Protein AF-A0A3A4WMM2-F1 (afdb_monomer_lite)

Sequence (635 aa):
MESVGDGRGDGMRSGRNRIGFLFAVGLLASVMLASTPSPCQASIPDILDDPTLQLLFPAAELRDLVGYNGPRTYLFIGQNSYELRPTGGFISRVGLIRFVDGSPEIVWMKYTYELDNRYKEWVIAHPEDADPQTPPDVYYLFGTSPIWYMRDRNWWPDFKVTAQELLSIFAQEARAYNSLVPEADRIPMSEPYTGVDGVIAVDLEVGSSILGVTGAVTLDAPGKAYDGAILNAQNFGPFCQWWENSKGASEAAGFFNALADAMREKLDTAPSDKQGALAMAFVRLLSQHHMIMYSKTARNQSALERLNWAGRSPSLPGDFLHVSDANIGGRINPEEPWMGNKVNMYVRRSVGYGVTLRYDNTSRHAADVSWQNLGTTGYFDYIDDPNDPEPNYSILENAYYRGWNRLFTPASAVLDEGGSQYEGVLEDKYDAKMARRYFASWVGLNGLYPDETQTAVYQYALKYPLLSVPNGYRYRLQVQKQAGTDAEGFRLNFYSPYLFPIGAWGASGLSRSSHNVRFNGDLEYDKVIEVSLVPGVMSRPAPVIRYGRVTRFSGLMSPYHIKPVVYVDVYRRVGRRYVRERTVGVRVSTYTSTTRKYLLPYRPLGRGYYHVRTRFPARYGSKVFYSPWKTFRVI

pLDDT: mean 72.96, std 23.82, range [22.92, 98.5]

Secondary structure (DSSP, 8-state):
--------------------SSGGGTGGGSSSS----------HHHHHT-TTGGGTS-HHHHHHHTTBTB-EEEEEEEEEGGG--TBSSEEEEEEEEEEETTEEEEEEEEEHHHHHHHHHHHHHH-GGGS-S-PPPTHHHHTT--SS--GGG----SSHHHHHHHHHHHHHHHHHHHHHHS-GGGS-S--TTS---SEEEEE-HHHHHHHHHHH--EE---TTSTTTT-EE-TTTHHHHHHHHHHSS-HHHHHHHHHHHHHHHHHHHHS--GGGHHHHHHHHHHHHHTTSEEEEESSHHHHHHHHHTTTT------SSEEEEEEEE-----S-SS-TT-----GGGEEEEEEEEEEE-TTSEEEEEEEEEEEE---TTSGGGSS-TT--S--GGGGGG-EEEEEEEEEE-TT-EE-TT---SS-EEEEEEETTTTEEEEEEEEEEETTSTT-EEEEEEEEEEE--EEEETTEEEEEEEEEPPBT----EEEEEEE--TTS-B-----SSEEEETTEEEEEE--SS-EEEEEEEPPP--SS---------------PPP------EEEEEEEEEETTEEEEEEEEEEE------SS---PPPS----S--EEEEE--EEEETTEEEEPPPEEEEE-

Structure (mmCIF, N/CA/C/O backbone):
data_AF-A0A3A4WMM2-F1
#
_entry.id   AF-A0A3A4WMM2-F1
#
loop_
_atom_site.group_PDB
_atom_site.id
_atom_site.type_symbol
_atom_site.label_atom_id
_atom_site.label_alt_id
_atom_site.label_comp_id
_atom_site.label_asym_id
_atom_site.label_entity_id
_atom_site.label_seq_id
_atom_site.pdbx_PDB_ins_code
_atom_site.Cartn_x
_atom_site.Cartn_y
_atom_site.Cartn_z
_atom_site.occupancy
_atom_site.B_iso_or_equiv
_atom_site.auth_seq_id
_atom_site.auth_comp_id
_atom_site.auth_asym_id
_atom_site.auth_atom_id
_atom_site.pdbx_PDB_model_num
ATOM 1 N N . MET A 1 1 ? -43.157 -14.989 57.423 1.00 32.38 1 MET A N 1
ATOM 2 C CA . MET A 1 1 ? -43.507 -16.425 57.389 1.00 32.38 1 MET A CA 1
ATOM 3 C C . MET A 1 1 ? -42.693 -17.062 56.281 1.00 32.38 1 MET A C 1
ATOM 5 O O . MET A 1 1 ? -42.544 -16.434 55.242 1.00 32.38 1 MET A O 1
ATOM 9 N N . GLU A 1 2 ? -42.110 -18.226 56.543 1.00 26.16 2 GLU A N 1
ATOM 10 C CA . GLU A 1 2 ? -41.164 -18.916 55.656 1.00 26.16 2 GLU A CA 1
ATOM 11 C C . GLU A 1 2 ? -41.855 -19.938 54.738 1.00 26.16 2 GLU A C 1
ATOM 13 O O . GLU A 1 2 ? -42.879 -20.506 55.116 1.00 26.16 2 GLU A O 1
ATOM 18 N N . SER A 1 3 ? -41.261 -20.182 53.564 1.00 25.53 3 SER A N 1
ATOM 19 C CA . SER A 1 3 ? -41.133 -21.452 52.795 1.00 25.53 3 SER A CA 1
ATOM 20 C C . SER A 1 3 ? -40.784 -21.064 51.340 1.00 25.53 3 SER A C 1
ATOM 22 O O . SER A 1 3 ? -41.487 -20.243 50.763 1.00 25.53 3 SER A O 1
ATOM 24 N N . VAL A 1 4 ? -39.623 -21.368 50.736 1.00 29.36 4 VAL A N 1
ATOM 25 C CA . VAL A 1 4 ? -38.825 -22.612 50.556 1.00 29.36 4 VAL A CA 1
ATOM 26 C C . VAL A 1 4 ? -39.369 -23.518 49.435 1.00 29.36 4 VAL A C 1
ATOM 28 O O . VAL A 1 4 ? -40.504 -23.972 49.517 1.00 29.36 4 VAL A O 1
ATOM 31 N N . GLY A 1 5 ? -38.516 -23.811 48.434 1.00 25.98 5 GLY A N 1
ATOM 32 C CA . GLY A 1 5 ? -38.767 -24.698 47.278 1.00 25.98 5 GLY A CA 1
ATOM 33 C C . GLY A 1 5 ? -38.605 -23.965 45.930 1.00 25.98 5 GLY A C 1
ATOM 34 O O . GLY A 1 5 ? -39.566 -23.363 45.473 1.00 25.98 5 GLY A O 1
ATOM 35 N N . ASP A 1 6 ? -37.408 -23.756 45.363 1.00 27.83 6 ASP A N 1
ATOM 36 C CA . ASP A 1 6 ? -36.434 -24.708 44.765 1.00 27.83 6 ASP A CA 1
ATOM 37 C C . ASP A 1 6 ? -36.723 -25.035 43.274 1.00 27.83 6 ASP A C 1
ATOM 39 O O . ASP A 1 6 ? -37.876 -25.042 42.853 1.00 27.83 6 ASP A O 1
ATOM 43 N N . GLY A 1 7 ? -35.679 -25.289 42.470 1.00 24.45 7 GLY A N 1
ATOM 44 C CA . GLY A 1 7 ? -35.790 -25.755 41.072 1.00 24.45 7 GLY A CA 1
ATOM 45 C C . GLY A 1 7 ? -35.215 -24.828 39.982 1.00 24.45 7 GLY A C 1
ATOM 46 O O . GLY A 1 7 ? -35.783 -23.796 39.640 1.00 24.45 7 GLY A O 1
ATOM 47 N N . ARG A 1 8 ? -34.093 -25.246 39.378 1.00 27.58 8 ARG A N 1
ATOM 48 C CA . ARG A 1 8 ? -33.430 -24.627 38.204 1.00 27.58 8 ARG A CA 1
ATOM 49 C C . ARG A 1 8 ? -34.182 -24.932 36.893 1.00 27.58 8 ARG A C 1
ATOM 51 O O . ARG A 1 8 ? -34.743 -26.017 36.785 1.00 27.58 8 ARG A O 1
ATOM 58 N N . GLY A 1 9 ? -34.047 -24.093 35.855 1.00 23.47 9 GLY A N 1
ATOM 59 C CA . GLY A 1 9 ? -34.348 -24.513 34.471 1.00 23.47 9 GLY A CA 1
ATOM 60 C C . GLY A 1 9 ? -34.487 -23.402 33.417 1.00 23.47 9 GLY A C 1
ATOM 61 O O . GLY A 1 9 ? -35.481 -22.691 33.399 1.00 23.47 9 GLY A O 1
ATOM 62 N N . ASP A 1 10 ? -33.502 -23.317 32.520 1.00 26.39 10 ASP A N 1
ATOM 63 C CA . ASP A 1 10 ? -33.548 -22.824 31.130 1.00 26.39 10 ASP A CA 1
ATOM 64 C C . ASP A 1 10 ? -34.175 -21.456 30.788 1.00 26.39 10 ASP A C 1
ATOM 66 O O . ASP A 1 10 ? -35.328 -21.308 30.379 1.00 26.39 10 ASP A O 1
ATOM 70 N N . GLY A 1 11 ? -33.302 -20.442 30.755 1.00 24.78 11 GLY A N 1
ATOM 71 C CA . GLY A 1 11 ? -33.543 -19.192 30.038 1.00 24.78 11 GLY A CA 1
ATOM 72 C C . GLY A 1 11 ? -33.425 -19.360 28.519 1.00 24.78 11 GLY A C 1
ATOM 73 O O . GLY A 1 11 ? -32.354 -19.165 27.946 1.00 24.78 11 GLY A O 1
ATOM 74 N N . MET A 1 12 ? -34.540 -19.646 27.846 1.00 25.91 12 MET A N 1
ATOM 75 C CA . MET A 1 12 ? -34.609 -19.709 26.382 1.00 25.91 12 MET A CA 1
ATOM 76 C C . MET A 1 12 ? -34.610 -18.292 25.762 1.00 25.91 12 MET A C 1
ATOM 78 O O . MET A 1 12 ? -35.659 -17.733 25.442 1.00 25.91 12 MET A O 1
ATOM 82 N N . ARG A 1 13 ? -33.429 -17.673 25.592 1.00 27.52 13 ARG A N 1
ATOM 83 C CA . ARG A 1 13 ? -33.275 -16.378 24.894 1.00 27.52 13 ARG A CA 1
ATOM 84 C C . ARG A 1 13 ? -32.758 -16.534 23.459 1.00 27.52 13 ARG A C 1
ATOM 86 O O . ARG A 1 13 ? -31.572 -16.722 23.223 1.00 27.52 13 ARG A O 1
ATOM 93 N N . SER A 1 14 ? -33.688 -16.370 22.516 1.00 26.59 14 SER A N 1
ATOM 94 C CA . SER A 1 14 ? -33.485 -15.807 21.168 1.00 26.59 14 SER A CA 1
ATOM 95 C C . SER A 1 14 ? -32.237 -16.242 20.378 1.00 26.59 14 SER A C 1
ATOM 97 O O . SER A 1 14 ? -31.305 -15.460 20.185 1.00 26.59 14 SER A O 1
ATOM 99 N N . GLY A 1 15 ? -32.294 -17.427 19.770 1.00 27.08 15 GLY A N 1
ATOM 100 C CA . GLY A 1 15 ? -31.527 -17.701 18.553 1.00 27.08 15 GLY A CA 1
ATOM 101 C C . GLY A 1 15 ? -32.191 -17.039 17.340 1.00 27.08 15 GLY A C 1
ATOM 102 O O . GLY A 1 15 ? -33.085 -17.629 16.737 1.00 27.08 15 GLY A O 1
ATOM 103 N N . ARG A 1 16 ? -31.782 -15.815 16.983 1.00 27.73 16 ARG A N 1
ATOM 104 C CA . ARG A 1 16 ? -32.102 -15.179 15.690 1.00 27.73 16 ARG A CA 1
ATOM 105 C C . ARG A 1 16 ? -30.885 -14.420 15.156 1.00 27.73 16 ARG A C 1
ATOM 107 O O . ARG A 1 16 ? -30.291 -13.638 15.883 1.00 27.73 16 ARG A O 1
ATOM 114 N N . ASN A 1 17 ? -30.578 -14.676 13.885 1.00 32.66 17 ASN A N 1
ATOM 115 C CA . ASN A 1 17 ? -29.722 -13.908 12.975 1.00 32.66 17 ASN A CA 1
ATOM 116 C C . ASN A 1 17 ? -28.364 -13.438 13.537 1.00 32.66 17 ASN A C 1
ATOM 118 O O . ASN A 1 17 ? -28.218 -12.306 13.981 1.00 32.66 17 ASN A O 1
ATOM 122 N N . ARG A 1 18 ? -27.343 -14.297 13.415 1.00 35.72 18 ARG A N 1
ATOM 123 C CA . ARG A 1 18 ? -25.919 -13.931 13.525 1.00 35.72 18 ARG A CA 1
ATOM 124 C C . ARG A 1 18 ? -25.183 -14.351 12.253 1.00 35.72 18 ARG A C 1
ATOM 126 O O . ARG A 1 18 ? -24.573 -15.414 12.222 1.00 35.72 18 ARG A O 1
ATOM 133 N N . ILE A 1 19 ? -25.323 -13.568 11.182 1.00 39.06 19 ILE A N 1
ATOM 134 C CA . ILE A 1 19 ? -24.611 -13.786 9.914 1.00 39.06 19 ILE A CA 1
ATOM 135 C C . ILE A 1 19 ? -24.267 -12.424 9.298 1.00 39.06 19 ILE A C 1
ATOM 137 O O . ILE A 1 19 ? -25.095 -11.829 8.612 1.00 39.06 19 ILE A O 1
ATOM 141 N N . GLY A 1 20 ? -23.041 -11.955 9.524 1.00 34.91 20 GLY A N 1
ATOM 142 C CA . GLY A 1 20 ? -22.526 -10.690 9.001 1.00 34.91 20 GLY A CA 1
ATOM 143 C C . GLY A 1 20 ? -21.002 -10.628 9.121 1.00 34.91 20 GLY A C 1
ATOM 144 O O . GLY A 1 20 ? -20.427 -11.246 10.008 1.00 34.91 20 GLY A O 1
ATOM 145 N N . PHE A 1 21 ? -20.365 -9.900 8.203 1.00 35.91 21 PHE A N 1
ATOM 146 C CA . PHE A 1 21 ? -18.923 -9.621 8.064 1.00 35.91 21 PHE A CA 1
ATOM 147 C C . PHE A 1 21 ? -18.072 -10.528 7.144 1.00 35.91 21 PHE A C 1
ATOM 149 O O . PHE A 1 21 ? -17.599 -10.018 6.132 1.00 35.91 21 PHE A O 1
ATOM 156 N N . LEU A 1 22 ? -17.861 -11.832 7.410 1.00 38.31 22 LEU A N 1
ATOM 157 C CA . LEU A 1 22 ? -16.882 -12.653 6.641 1.00 38.31 22 LEU A CA 1
ATOM 158 C C . LEU A 1 22 ? -17.388 -13.919 5.924 1.00 38.31 22 LEU A C 1
ATOM 160 O O . LEU A 1 22 ? -16.591 -14.729 5.450 1.00 38.31 22 LEU A O 1
ATOM 164 N N . PHE A 1 23 ? -18.691 -13.999 5.639 1.00 39.25 23 PHE A N 1
ATOM 165 C CA . PHE A 1 23 ? -19.206 -14.845 4.537 1.00 39.25 23 PHE A CA 1
ATOM 166 C C . PHE A 1 23 ? -18.486 -14.567 3.193 1.00 39.25 23 PHE A C 1
ATOM 168 O O . PHE A 1 23 ? -18.444 -15.396 2.283 1.00 39.25 23 PHE A O 1
ATOM 175 N N . ALA A 1 24 ? -17.888 -13.378 3.105 1.00 34.38 24 ALA A N 1
ATOM 176 C CA . ALA A 1 24 ? -17.300 -12.768 1.937 1.00 34.38 24 ALA A CA 1
ATOM 177 C C . ALA A 1 24 ? -16.172 -13.551 1.245 1.00 34.38 24 ALA A C 1
ATOM 179 O O . ALA A 1 24 ? -16.100 -13.593 0.021 1.00 34.38 24 ALA A O 1
ATOM 180 N N . VAL A 1 25 ? -15.280 -14.174 2.011 1.00 33.59 25 VAL A N 1
ATOM 181 C CA . VAL A 1 25 ? -14.080 -14.808 1.439 1.00 33.59 25 VAL A CA 1
ATOM 182 C C . VAL A 1 25 ? -14.343 -16.283 1.082 1.00 33.59 25 VAL A C 1
ATOM 184 O O . VAL A 1 25 ? -13.590 -16.881 0.319 1.00 33.59 25 VAL A O 1
ATOM 187 N N . GLY A 1 26 ? -15.447 -16.863 1.579 1.00 32.84 26 GLY A N 1
ATOM 188 C CA . GLY A 1 26 ? -15.852 -18.251 1.318 1.00 32.84 26 GLY A CA 1
ATOM 189 C C . GLY A 1 26 ? -16.882 -18.432 0.194 1.00 32.84 26 GLY A C 1
ATOM 190 O O . GLY A 1 26 ? -16.890 -19.473 -0.453 1.00 32.84 26 GLY A O 1
ATOM 191 N N . LEU A 1 27 ? -17.733 -17.436 -0.087 1.00 32.72 27 LEU A N 1
ATOM 192 C CA . LEU A 1 27 ? -18.852 -17.589 -1.038 1.00 32.72 27 LEU A CA 1
ATOM 193 C C . LEU A 1 27 ? -18.442 -17.590 -2.528 1.00 32.72 27 LEU A C 1
ATOM 195 O O . LEU A 1 27 ? -19.271 -17.799 -3.409 1.00 32.72 27 LEU A O 1
ATOM 199 N N . LEU A 1 28 ? -17.179 -17.303 -2.849 1.00 29.42 28 LEU A N 1
ATOM 200 C CA . LEU A 1 28 ? -16.797 -16.852 -4.194 1.00 29.42 28 LEU A CA 1
ATOM 201 C C . LEU A 1 28 ? -16.527 -17.976 -5.218 1.00 29.42 28 LEU A C 1
ATOM 203 O O . LEU A 1 28 ? -16.311 -17.699 -6.395 1.00 29.42 28 LEU A O 1
ATOM 207 N N . ALA A 1 29 ? -16.577 -19.247 -4.815 1.00 33.50 29 ALA A N 1
ATOM 208 C CA . ALA A 1 29 ? -16.371 -20.374 -5.734 1.00 33.50 29 ALA A CA 1
ATOM 209 C C . ALA A 1 29 ? -17.659 -20.894 -6.399 1.00 33.50 29 ALA A C 1
ATOM 211 O O . ALA A 1 29 ? -17.589 -21.445 -7.495 1.00 33.50 29 ALA A O 1
ATOM 212 N N . SER A 1 30 ? -18.833 -20.702 -5.790 1.00 30.59 30 SER A N 1
ATOM 213 C CA . SER A 1 30 ? -20.106 -21.239 -6.302 1.00 30.59 30 SER A CA 1
ATOM 214 C C . SER A 1 30 ? -20.767 -20.366 -7.381 1.00 30.59 30 SER A C 1
ATOM 216 O O . SER A 1 30 ? -21.633 -20.839 -8.111 1.00 30.59 30 SER A O 1
ATOM 218 N N . VAL A 1 31 ? -20.342 -19.107 -7.541 1.00 27.36 31 VAL A N 1
ATOM 219 C CA . VAL A 1 31 ? -20.972 -18.142 -8.471 1.00 27.36 31 VAL A CA 1
ATOM 220 C C . VAL A 1 31 ? -20.357 -18.160 -9.884 1.00 27.36 31 VAL A C 1
ATOM 222 O O . VAL A 1 31 ? -20.952 -17.634 -10.821 1.00 27.36 31 VAL A O 1
ATOM 225 N N . MET A 1 32 ? -19.199 -18.800 -10.093 1.00 25.11 32 MET A N 1
ATOM 226 C CA . MET A 1 32 ? -18.515 -18.796 -11.401 1.00 25.11 32 MET A CA 1
ATOM 227 C C . MET A 1 32 ? -18.980 -19.878 -12.398 1.00 25.11 32 MET A C 1
ATOM 229 O O . MET A 1 32 ? -18.594 -19.805 -13.563 1.00 25.11 32 MET A O 1
ATOM 233 N N . LEU A 1 33 ? -19.815 -20.850 -11.997 1.00 27.50 33 LEU A N 1
ATOM 234 C CA . LEU A 1 33 ? -20.342 -21.900 -12.893 1.00 27.50 33 LEU A CA 1
ATOM 235 C C . LEU A 1 33 ? -21.782 -22.357 -12.554 1.00 27.50 33 LEU A C 1
ATOM 237 O O . LEU A 1 33 ? -22.030 -23.546 -12.372 1.00 27.50 33 LEU A O 1
ATOM 241 N N . ALA A 1 34 ? -22.762 -21.446 -12.545 1.00 22.92 34 ALA A N 1
ATOM 242 C CA . ALA A 1 34 ? -24.174 -21.834 -12.685 1.00 22.92 34 ALA A CA 1
ATOM 243 C C . ALA A 1 34 ? -25.051 -20.713 -13.268 1.00 22.92 34 ALA A C 1
ATOM 245 O O . ALA A 1 34 ? -25.152 -19.620 -12.714 1.00 22.92 34 ALA A O 1
ATOM 246 N N . SER A 1 35 ? -25.759 -21.005 -14.360 1.00 25.08 35 SER A N 1
ATOM 247 C CA . SER A 1 35 ? -26.932 -20.231 -14.777 1.00 25.08 35 SER A CA 1
ATOM 248 C C . SER A 1 35 ? -28.115 -20.516 -13.836 1.00 25.08 35 SER A C 1
ATOM 250 O O . SER A 1 35 ? -28.442 -21.680 -13.635 1.00 25.08 35 SER A O 1
ATOM 252 N N . THR A 1 36 ? -28.731 -19.446 -13.317 1.00 24.09 36 THR A N 1
ATOM 253 C CA . THR A 1 36 ? -30.019 -19.296 -12.581 1.00 24.09 36 THR A CA 1
ATOM 254 C C . THR A 1 36 ? -31.029 -20.467 -12.542 1.00 24.09 36 THR A C 1
ATOM 256 O O . THR A 1 36 ? -31.161 -21.138 -13.567 1.00 24.09 36 THR A O 1
ATOM 259 N N . PRO A 1 37 ? -31.909 -20.588 -11.508 1.00 29.34 37 PRO A N 1
ATOM 260 C CA . PRO A 1 37 ? -32.241 -19.597 -10.460 1.00 29.34 37 PRO A CA 1
ATOM 261 C C . PRO A 1 37 ? -32.249 -20.121 -8.993 1.00 29.34 37 PRO A C 1
ATOM 263 O O . PRO A 1 37 ? -32.047 -21.299 -8.724 1.00 29.34 37 PRO A O 1
ATOM 266 N N . SER A 1 38 ? -32.506 -19.201 -8.051 1.00 27.52 38 SER A N 1
ATOM 267 C CA . SER A 1 38 ? -32.727 -19.364 -6.593 1.00 27.52 38 SER A CA 1
ATOM 268 C C . SER A 1 38 ? -33.809 -20.403 -6.200 1.00 27.52 38 SER A C 1
ATOM 270 O O . SER A 1 38 ? -34.607 -20.757 -7.070 1.00 27.52 38 SER A O 1
ATOM 272 N N . PRO A 1 39 ? -33.967 -20.805 -4.906 1.00 36.84 39 PRO A N 1
ATOM 273 C CA . PRO A 1 39 ? -33.328 -20.279 -3.681 1.00 36.84 39 PRO A CA 1
ATOM 274 C C . PRO A 1 39 ? -32.713 -21.344 -2.742 1.00 36.84 39 PRO A C 1
ATOM 276 O O . PRO A 1 39 ? -33.233 -22.449 -2.636 1.00 36.84 39 PRO A O 1
ATOM 279 N N . CYS A 1 40 ? -31.686 -20.996 -1.950 1.00 27.36 40 CYS A N 1
ATOM 280 C CA . CYS A 1 40 ? -31.281 -21.856 -0.828 1.00 27.36 40 CYS A CA 1
ATOM 281 C C . CYS A 1 40 ? -30.627 -21.110 0.344 1.00 27.36 40 CYS A C 1
ATOM 283 O O . CYS A 1 40 ? -29.701 -20.322 0.170 1.00 27.36 40 CYS A O 1
ATOM 285 N N . GLN A 1 41 ? -31.098 -21.428 1.551 1.00 33.22 41 GLN A N 1
ATOM 286 C CA . GLN A 1 41 ? -30.511 -21.044 2.836 1.00 33.22 41 GLN A CA 1
ATOM 287 C C . GLN A 1 41 ? -29.322 -21.972 3.152 1.00 33.22 41 GLN A C 1
ATOM 289 O O . GLN A 1 41 ? -29.441 -22.854 3.997 1.00 33.22 41 GLN A O 1
ATOM 294 N N . ALA A 1 42 ? -28.201 -21.829 2.443 1.00 29.25 42 ALA A N 1
ATOM 295 C CA . ALA A 1 42 ? -26.997 -22.607 2.745 1.00 29.25 42 ALA A CA 1
ATOM 296 C C . ALA A 1 42 ? -26.342 -22.101 4.041 1.00 29.25 42 ALA A C 1
ATOM 298 O O . ALA A 1 42 ? -26.126 -20.896 4.202 1.00 29.25 42 ALA A O 1
ATOM 299 N N . SER A 1 43 ? -26.024 -23.008 4.966 1.00 35.44 43 SER A N 1
ATOM 300 C CA . SER A 1 43 ? -25.271 -22.674 6.175 1.00 35.44 43 SER A CA 1
ATOM 301 C C . SER A 1 43 ? -23.760 -22.755 5.911 1.00 35.44 43 SER A C 1
ATOM 303 O O . SER A 1 43 ? -23.317 -23.367 4.940 1.00 35.44 43 SER A O 1
ATOM 305 N N . ILE A 1 44 ? -22.943 -22.113 6.755 1.00 36.25 44 ILE A N 1
ATOM 306 C CA . ILE A 1 44 ? -21.481 -22.049 6.558 1.00 36.25 44 ILE A CA 1
ATOM 307 C C . ILE A 1 44 ? -20.832 -23.445 6.407 1.00 36.25 44 ILE A C 1
ATOM 309 O O . ILE A 1 44 ? -20.002 -23.588 5.510 1.00 36.25 44 ILE A O 1
ATOM 313 N N . PRO A 1 45 ? -21.196 -24.481 7.197 1.00 33.66 45 PRO A N 1
ATOM 314 C CA . PRO A 1 45 ? -20.709 -25.846 6.985 1.00 33.66 45 PRO A CA 1
ATOM 315 C C . PRO A 1 45 ? -20.970 -26.393 5.576 1.00 33.66 45 PRO A C 1
ATOM 317 O O . PRO A 1 45 ? -20.039 -26.907 4.964 1.00 33.66 45 PRO A O 1
ATOM 320 N N . ASP A 1 46 ? -22.181 -26.211 5.037 1.00 36.09 46 ASP A N 1
ATOM 321 C CA . ASP A 1 46 ? -22.602 -26.778 3.742 1.00 36.09 46 ASP A CA 1
ATOM 322 C C . ASP A 1 46 ? -21.780 -26.236 2.562 1.00 36.09 46 ASP A C 1
ATOM 324 O O . ASP A 1 46 ? -21.635 -26.891 1.533 1.00 36.09 46 ASP A O 1
ATOM 328 N N . ILE A 1 47 ? -21.238 -25.024 2.711 1.00 38.09 47 ILE A N 1
ATOM 329 C CA . ILE A 1 47 ? -20.396 -24.373 1.705 1.00 38.09 47 ILE A CA 1
ATOM 330 C C . ILE A 1 47 ? -18.971 -24.939 1.753 1.00 38.09 47 ILE A C 1
ATOM 332 O O . ILE A 1 47 ? -18.339 -25.105 0.719 1.00 38.09 47 ILE A O 1
ATOM 336 N N . LEU A 1 48 ? -18.446 -25.258 2.938 1.00 36.59 48 LEU A N 1
ATOM 337 C CA . LEU A 1 48 ? -17.031 -25.606 3.128 1.00 36.59 48 LEU A CA 1
ATOM 338 C C . LEU A 1 48 ? -16.656 -27.012 2.624 1.00 36.59 48 LEU A C 1
ATOM 340 O O . LEU A 1 48 ? -15.466 -27.279 2.445 1.00 36.59 48 LEU A O 1
ATOM 344 N N . ASP A 1 49 ? -17.651 -27.863 2.364 1.00 38.38 49 ASP A N 1
ATOM 345 C CA . ASP A 1 49 ? -17.489 -29.222 1.833 1.00 38.38 49 ASP A CA 1
ATOM 346 C C . ASP A 1 49 ? -17.641 -29.305 0.292 1.00 38.38 49 ASP A C 1
ATOM 348 O O . ASP A 1 49 ? -17.560 -30.393 -0.284 1.00 38.38 49 ASP A O 1
ATOM 352 N N . ASP A 1 50 ? -17.801 -28.172 -0.410 1.00 41.03 50 ASP A N 1
ATOM 353 C CA . ASP A 1 50 ? -17.856 -28.134 -1.879 1.00 41.03 50 ASP A CA 1
ATOM 354 C C . ASP A 1 50 ? -16.488 -28.497 -2.518 1.00 41.03 50 ASP A C 1
ATOM 356 O O . ASP A 1 50 ? -15.460 -27.876 -2.208 1.00 41.03 50 ASP A O 1
ATOM 360 N N . PRO A 1 51 ? -16.429 -29.473 -3.449 1.00 36.28 51 PRO A N 1
ATOM 361 C CA . PRO A 1 51 ? -15.172 -29.944 -4.042 1.00 36.28 51 PRO A CA 1
ATOM 362 C C . PRO A 1 51 ? -14.474 -28.909 -4.945 1.00 36.28 51 PRO A C 1
ATOM 364 O O . PRO A 1 51 ? -13.303 -29.080 -5.284 1.00 36.28 51 PRO A O 1
ATOM 367 N N . THR A 1 52 ? -15.155 -27.829 -5.327 1.00 34.41 52 THR A N 1
ATOM 368 C CA . THR A 1 52 ? -14.634 -26.748 -6.177 1.00 34.41 52 THR A CA 1
ATOM 369 C C . THR A 1 52 ? -13.912 -25.676 -5.357 1.00 34.41 52 THR A C 1
ATOM 371 O O . THR A 1 52 ? -12.930 -25.100 -5.832 1.00 34.41 52 THR A O 1
ATOM 374 N N . LEU A 1 53 ? -14.316 -25.449 -4.098 1.00 37.00 53 LEU A N 1
ATOM 375 C CA . LEU A 1 53 ? -13.594 -24.564 -3.165 1.00 37.00 53 LEU A CA 1
ATOM 376 C C . LEU A 1 53 ? -12.173 -25.056 -2.883 1.00 37.00 53 LEU A C 1
ATOM 378 O O . LEU A 1 53 ? -11.246 -24.255 -2.760 1.00 37.00 53 LEU A O 1
ATOM 382 N N . GLN A 1 54 ? -11.982 -26.377 -2.879 1.00 38.50 54 GLN A N 1
ATOM 383 C CA . GLN A 1 54 ? -10.681 -27.024 -2.697 1.00 38.50 54 GLN A CA 1
ATOM 384 C C . GLN A 1 54 ? -9.638 -26.618 -3.762 1.00 38.50 54 GLN A C 1
ATOM 386 O O . GLN A 1 54 ? -8.447 -26.863 -3.565 1.00 38.50 54 GLN A O 1
ATOM 391 N N . LEU A 1 55 ? -10.053 -25.984 -4.869 1.00 39.00 55 LEU A N 1
ATOM 392 C CA . LEU A 1 55 ? -9.201 -25.685 -6.021 1.00 39.00 55 LEU A CA 1
ATOM 393 C C . LEU A 1 55 ? -8.506 -24.307 -6.003 1.00 39.00 55 LEU A C 1
ATOM 395 O O . LEU A 1 55 ? -7.548 -24.129 -6.755 1.00 39.00 55 LEU A O 1
ATOM 399 N N . LEU A 1 56 ? -8.958 -23.333 -5.195 1.00 43.06 56 LEU A N 1
ATOM 400 C CA . LEU A 1 56 ? -8.429 -21.948 -5.231 1.00 43.06 56 LEU A CA 1
ATOM 401 C C . LEU A 1 56 ? -7.970 -21.396 -3.872 1.00 43.06 56 LEU A C 1
ATOM 403 O O . LEU A 1 56 ? -6.940 -20.725 -3.808 1.00 43.06 56 LEU A O 1
ATOM 407 N N . PHE A 1 57 ? -8.649 -21.729 -2.775 1.00 52.91 57 PHE A N 1
ATOM 408 C CA . PHE A 1 57 ? -8.142 -21.504 -1.418 1.00 52.91 57 PHE A CA 1
ATOM 409 C C . PHE A 1 57 ? -8.612 -22.672 -0.559 1.00 52.91 57 PHE A C 1
ATOM 411 O O . PHE A 1 57 ? -9.819 -22.903 -0.503 1.00 52.91 57 PHE A O 1
ATOM 418 N N . PRO A 1 58 ? -7.729 -23.441 0.104 1.00 60.41 58 PRO A N 1
ATOM 419 C CA . PRO A 1 58 ? -8.209 -24.580 0.864 1.00 60.41 58 PRO A CA 1
ATOM 420 C C . PRO A 1 58 ? -9.058 -24.051 2.023 1.00 60.41 58 PRO A C 1
ATOM 422 O O . PRO A 1 58 ? -8.595 -23.229 2.815 1.00 60.41 58 PRO A O 1
ATOM 425 N N . ALA A 1 59 ? -10.308 -24.511 2.105 1.00 65.50 59 ALA A N 1
ATOM 426 C CA . ALA A 1 59 ? -11.317 -23.998 3.033 1.00 65.50 59 ALA A CA 1
ATOM 427 C C . ALA A 1 59 ? -10.826 -23.949 4.495 1.00 65.50 59 ALA A C 1
ATOM 429 O O . ALA A 1 59 ? -11.181 -23.046 5.249 1.00 65.50 59 ALA A O 1
ATOM 430 N N . ALA A 1 60 ? -9.948 -24.881 4.877 1.00 74.38 60 ALA A N 1
ATOM 431 C CA . ALA A 1 60 ? -9.297 -24.933 6.182 1.00 74.38 60 ALA A CA 1
ATOM 432 C C . ALA A 1 60 ? -8.459 -23.682 6.523 1.00 74.38 60 ALA A C 1
ATOM 434 O O . ALA A 1 60 ? -8.531 -23.216 7.655 1.00 74.38 60 ALA A O 1
ATOM 435 N N . GLU A 1 61 ? -7.695 -23.120 5.581 1.00 82.81 61 GLU A N 1
ATOM 436 C CA . GLU A 1 61 ? -6.892 -21.907 5.798 1.00 82.81 61 GLU A CA 1
ATOM 437 C C . GLU A 1 61 ? -7.774 -20.680 6.008 1.00 82.81 61 GLU A C 1
ATOM 439 O O . GLU A 1 61 ? -7.476 -19.846 6.860 1.00 82.81 61 GLU A O 1
ATOM 444 N N . LEU A 1 62 ? -8.879 -20.573 5.262 1.00 76.38 62 LEU A N 1
ATOM 445 C CA . LEU A 1 62 ? -9.817 -19.473 5.465 1.00 76.38 62 LEU A CA 1
ATOM 446 C C . LEU A 1 62 ? -10.504 -19.599 6.825 1.00 76.38 62 LEU A C 1
ATOM 448 O O . LEU A 1 62 ? -10.571 -18.627 7.573 1.00 76.38 62 LEU A O 1
ATOM 452 N N . ARG A 1 63 ? -10.960 -20.810 7.168 1.00 82.69 63 ARG A N 1
ATOM 453 C CA . ARG A 1 63 ? -11.543 -21.099 8.482 1.00 82.69 63 ARG A CA 1
ATOM 454 C C . ARG A 1 63 ? -10.585 -20.753 9.620 1.00 82.69 63 ARG A C 1
ATOM 456 O O . ARG A 1 63 ? -11.019 -20.212 10.634 1.00 82.69 63 ARG A O 1
ATOM 463 N N . ASP A 1 64 ? -9.298 -21.044 9.440 1.00 87.75 64 ASP A N 1
ATOM 464 C CA . ASP A 1 64 ? -8.264 -20.740 10.422 1.00 87.75 64 ASP A CA 1
ATOM 465 C C . ASP A 1 64 ? -8.027 -19.236 10.582 1.00 87.75 64 ASP A C 1
ATOM 467 O O . ASP A 1 64 ? -7.933 -18.776 11.715 1.00 87.75 64 ASP A O 1
ATOM 471 N N . LEU A 1 65 ? -7.986 -18.475 9.477 1.00 88.12 65 LEU A N 1
ATOM 472 C CA . LEU A 1 65 ? -7.839 -17.012 9.481 1.00 88.12 65 LEU A CA 1
ATOM 473 C C . LEU A 1 65 ? -8.988 -16.295 10.210 1.00 88.12 65 LEU A C 1
ATOM 475 O O . LEU A 1 65 ? -8.763 -15.265 10.838 1.00 88.12 65 LEU A O 1
ATOM 479 N N . VAL A 1 66 ? -10.210 -16.833 10.146 1.00 84.31 66 VAL A N 1
ATOM 480 C CA . VAL A 1 66 ? -11.405 -16.228 10.771 1.00 84.31 66 VAL A CA 1
ATOM 481 C C . VAL A 1 66 ? -11.808 -16.889 12.098 1.00 84.31 66 VAL A C 1
ATOM 483 O O . VAL A 1 66 ? -12.906 -16.672 12.605 1.00 84.31 66 VAL A O 1
ATOM 486 N N . GLY A 1 67 ? -10.918 -17.689 12.687 1.00 87.31 67 GLY A N 1
ATOM 487 C CA . GLY A 1 67 ? -11.053 -18.157 14.067 1.00 87.31 67 GLY A CA 1
ATOM 488 C C . GLY A 1 67 ? -12.021 -19.320 14.316 1.00 87.31 67 GLY A C 1
ATOM 489 O O . GLY A 1 67 ? -12.433 -19.511 15.456 1.00 87.31 67 GLY A O 1
ATOM 490 N N . TYR A 1 68 ? -12.360 -20.128 13.301 1.00 86.00 68 TYR A N 1
ATOM 491 C CA . TYR A 1 68 ? -13.124 -21.381 13.502 1.00 86.00 68 TYR A CA 1
ATOM 492 C C . TYR A 1 68 ? -12.315 -22.501 14.174 1.00 86.00 68 TYR A C 1
ATOM 494 O O . TYR A 1 68 ? -12.887 -23.489 14.625 1.00 86.00 68 TYR A O 1
ATOM 502 N N . ASN A 1 69 ? -10.986 -22.373 14.225 1.00 87.94 69 ASN A N 1
ATOM 503 C CA . ASN A 1 69 ? -10.094 -23.311 14.916 1.00 87.94 69 ASN A CA 1
ATOM 504 C C . ASN A 1 69 ? -9.648 -22.759 16.288 1.00 87.94 69 ASN A C 1
ATOM 506 O O . ASN A 1 69 ? -8.580 -23.113 16.788 1.00 87.94 69 ASN A O 1
ATOM 510 N N . GLY A 1 70 ? -10.448 -21.859 16.869 1.00 90.69 70 GLY A N 1
ATOM 511 C CA . GLY A 1 70 ? -10.106 -21.044 18.034 1.00 90.69 70 GLY A CA 1
ATOM 512 C C . GLY A 1 70 ? -9.778 -19.591 17.655 1.00 90.69 70 GLY A C 1
ATOM 513 O O . GLY A 1 70 ? -9.425 -19.333 16.502 1.00 90.69 70 GLY A O 1
ATOM 514 N N . PRO A 1 71 ? -9.898 -18.634 18.599 1.00 93.31 71 PRO A N 1
ATOM 515 C CA . PRO A 1 71 ? -9.811 -17.209 18.289 1.00 93.31 71 PRO A CA 1
ATOM 516 C C . PRO A 1 71 ? -8.497 -16.788 17.620 1.00 93.31 71 PRO A C 1
ATOM 518 O O . PRO A 1 71 ? -7.422 -17.230 18.023 1.00 93.31 71 PRO A O 1
ATOM 521 N N . ARG A 1 72 ? -8.584 -15.861 16.660 1.00 94.19 72 ARG A N 1
ATOM 522 C CA . ARG A 1 72 ? -7.428 -15.189 16.036 1.00 94.19 72 ARG A CA 1
ATOM 523 C C . ARG A 1 72 ? -7.441 -13.707 16.348 1.00 94.19 72 ARG A C 1
ATOM 525 O O . ARG A 1 72 ? -8.485 -13.090 16.207 1.00 94.19 72 ARG A O 1
ATOM 532 N N . THR A 1 73 ? -6.312 -13.115 16.720 1.00 95.69 73 THR A N 1
ATOM 533 C CA . THR A 1 73 ? -6.201 -11.663 16.949 1.00 95.69 73 THR A CA 1
ATOM 534 C C . THR A 1 73 ? -5.192 -11.055 15.987 1.00 95.69 73 THR A C 1
ATOM 536 O O . THR A 1 73 ? -4.037 -11.461 15.962 1.00 95.69 73 THR A O 1
ATOM 539 N N . TYR A 1 74 ? -5.597 -10.056 15.212 1.00 97.06 74 TYR A N 1
ATOM 540 C CA . TYR A 1 74 ? -4.748 -9.359 14.250 1.00 97.06 74 TYR A CA 1
ATOM 541 C C . TYR A 1 74 ? -4.446 -7.944 14.725 1.00 97.06 74 TYR A C 1
ATOM 543 O O . TYR A 1 74 ? -5.331 -7.248 15.225 1.00 97.06 74 TYR A O 1
ATOM 551 N N . LEU A 1 75 ? -3.209 -7.501 14.495 1.00 98.06 75 LEU A N 1
ATOM 552 C CA . LEU A 1 75 ? -2.894 -6.077 14.485 1.00 98.06 75 LEU A CA 1
ATOM 553 C C . LEU A 1 75 ? -3.592 -5.460 13.269 1.00 98.06 75 LEU A C 1
ATOM 555 O O . LEU A 1 75 ? -3.304 -5.823 12.131 1.00 98.06 75 LEU A O 1
ATOM 559 N N . PHE A 1 76 ? -4.533 -4.562 13.508 1.00 96.31 76 PHE A N 1
ATOM 560 C CA . PHE A 1 76 ? -5.239 -3.832 12.468 1.00 96.31 76 PHE A CA 1
ATOM 561 C C . PHE A 1 76 ? -4.587 -2.466 12.266 1.00 96.31 76 PHE A C 1
ATOM 563 O O . PHE A 1 76 ? -4.312 -1.770 13.246 1.00 96.31 76 PHE A O 1
ATOM 570 N N . ILE A 1 77 ? -4.369 -2.073 11.012 1.00 95.88 77 ILE A N 1
ATOM 571 C CA . ILE A 1 77 ? -3.949 -0.716 10.656 1.00 95.88 77 ILE A CA 1
ATOM 572 C C . ILE A 1 77 ? -4.910 -0.096 9.637 1.00 95.88 77 ILE A C 1
ATOM 574 O O . ILE A 1 77 ? -5.186 -0.675 8.587 1.00 95.88 77 ILE A O 1
ATOM 578 N N . GLY A 1 78 ? -5.414 1.093 9.965 1.00 93.75 78 GLY A N 1
ATOM 579 C CA . GLY A 1 78 ? -6.203 1.928 9.064 1.00 93.75 78 GLY A CA 1
ATOM 580 C C . GLY A 1 78 ? -5.305 2.975 8.416 1.00 93.75 78 GLY A C 1
ATOM 581 O O . GLY A 1 78 ? -4.563 3.673 9.116 1.00 93.75 78 GLY A O 1
ATOM 582 N N . GLN A 1 79 ? -5.346 3.049 7.088 1.00 94.56 79 GLN A N 1
ATOM 583 C CA . GLN A 1 79 ? -4.449 3.867 6.283 1.00 94.56 79 GLN A CA 1
ATOM 584 C C . GLN A 1 79 ? -5.210 4.954 5.522 1.00 94.56 79 GLN A C 1
ATOM 586 O O . GLN A 1 79 ? -6.140 4.674 4.771 1.00 94.56 79 GLN A O 1
ATOM 591 N N . ASN A 1 80 ? -4.772 6.203 5.653 1.00 91.06 80 ASN A N 1
ATOM 592 C CA . ASN A 1 80 ? -5.269 7.291 4.827 1.00 91.06 80 ASN A CA 1
ATOM 593 C C . ASN A 1 80 ? -4.496 7.322 3.495 1.00 91.06 80 ASN A C 1
ATOM 595 O O . ASN A 1 80 ? -3.350 7.778 3.437 1.00 91.06 80 ASN A O 1
ATOM 599 N N . SER A 1 81 ? -5.124 6.829 2.424 1.00 92.44 81 SER A N 1
ATOM 600 C CA . SER A 1 81 ? -4.559 6.795 1.066 1.00 92.44 81 SER A CA 1
ATOM 601 C C . SER A 1 81 ? -4.407 8.172 0.418 1.00 92.44 81 SER A C 1
ATOM 603 O O . SER A 1 81 ? -3.630 8.319 -0.527 1.00 92.44 81 SER A O 1
ATOM 605 N N . TYR A 1 82 ? -5.058 9.210 0.952 1.00 87.81 82 TYR A N 1
ATOM 606 C CA . TYR A 1 82 ? -4.857 10.588 0.502 1.00 87.81 82 TYR A CA 1
ATOM 607 C C . TYR A 1 82 ? -3.506 11.153 0.973 1.00 87.81 82 TYR A C 1
ATOM 609 O O . TYR A 1 82 ? -2.993 12.102 0.381 1.00 87.81 82 TYR A O 1
ATOM 617 N N . GLU A 1 83 ? -2.864 10.507 1.950 1.00 87.19 83 GLU A N 1
ATOM 618 C CA . GLU A 1 83 ? -1.454 10.692 2.295 1.00 87.19 83 GLU A CA 1
ATOM 619 C C . GLU A 1 83 ? -0.652 9.425 1.942 1.00 87.19 83 GLU A C 1
ATOM 621 O O . GLU A 1 83 ? -0.145 8.702 2.804 1.00 87.19 83 GLU A O 1
ATOM 626 N N . LEU A 1 84 ? -0.585 9.114 0.644 1.00 92.56 84 LEU A N 1
ATOM 627 C CA . LEU A 1 84 ? -0.150 7.816 0.126 1.00 92.56 84 LEU A CA 1
ATOM 628 C C . LEU A 1 84 ? 1.199 7.354 0.706 1.00 92.56 84 LEU A C 1
ATOM 630 O O . LEU A 1 84 ? 2.174 8.103 0.791 1.00 92.56 84 LEU A O 1
ATOM 634 N N . ARG A 1 85 ? 1.269 6.075 1.074 1.00 94.44 85 ARG A N 1
ATOM 635 C CA . ARG A 1 85 ? 2.490 5.384 1.510 1.00 94.44 85 ARG A CA 1
ATOM 636 C C . ARG A 1 85 ? 2.675 4.104 0.688 1.00 94.44 85 ARG A C 1
ATOM 638 O O . ARG A 1 85 ? 1.722 3.658 0.045 1.00 94.44 85 ARG A O 1
ATOM 645 N N . PRO A 1 86 ? 3.857 3.465 0.732 1.00 96.56 86 PRO A N 1
ATOM 646 C CA . PRO A 1 86 ? 4.163 2.268 -0.056 1.00 96.56 86 PRO A CA 1
ATOM 647 C C . PRO A 1 86 ? 3.188 1.090 0.087 1.00 96.56 86 PRO A C 1
ATOM 649 O O . PRO A 1 86 ? 3.146 0.258 -0.815 1.00 96.56 86 PRO A O 1
ATOM 652 N N . THR A 1 87 ? 2.415 1.013 1.179 1.00 96.88 87 THR A N 1
ATOM 653 C CA . THR A 1 87 ? 1.472 -0.091 1.449 1.00 96.88 87 THR A CA 1
ATOM 654 C C . THR A 1 87 ? -0.004 0.311 1.542 1.00 96.88 87 THR A C 1
ATOM 656 O O . THR A 1 87 ? -0.793 -0.503 1.998 1.00 96.88 87 THR A O 1
ATOM 659 N N . GLY A 1 88 ? -0.391 1.542 1.197 1.00 94.69 88 GLY A N 1
ATOM 660 C CA . GLY A 1 88 ? -1.799 1.965 1.286 1.00 94.69 88 GLY A CA 1
ATOM 661 C C . GLY A 1 88 ? -1.986 3.450 1.571 1.00 94.69 88 GLY A C 1
ATOM 662 O O . GLY A 1 88 ? -2.788 4.119 0.939 1.00 94.69 88 GLY A O 1
ATOM 663 N N . GLY A 1 89 ? -1.218 3.992 2.513 1.00 93.94 89 GLY A N 1
ATOM 664 C CA . GLY A 1 89 ? -1.462 5.329 3.053 1.00 93.94 89 GLY A CA 1
ATOM 665 C C . GLY A 1 89 ? -0.804 5.551 4.408 1.00 93.94 89 GLY A C 1
ATOM 666 O O . GLY A 1 89 ? -0.260 4.614 5.002 1.00 93.94 89 GLY A O 1
ATOM 667 N N . PHE A 1 90 ? -0.837 6.782 4.899 1.00 91.62 90 PHE A N 1
ATOM 668 C CA . PHE A 1 90 ? -0.386 7.123 6.246 1.00 91.62 90 PHE A CA 1
ATOM 669 C C . PHE A 1 90 ? -1.185 6.329 7.284 1.00 91.62 90 PHE A C 1
ATOM 671 O O . PHE A 1 90 ? -2.412 6.304 7.215 1.00 91.62 90 PHE A O 1
ATOM 678 N N . ILE A 1 91 ? -0.519 5.659 8.230 1.00 93.38 91 ILE A N 1
ATOM 679 C CA . ILE A 1 91 ? -1.230 4.853 9.229 1.00 93.38 91 ILE A CA 1
ATOM 680 C C . ILE A 1 91 ? -1.765 5.793 10.312 1.00 93.38 91 ILE A C 1
ATOM 682 O O . ILE A 1 91 ? -1.061 6.139 11.264 1.00 93.38 91 ILE A O 1
ATOM 686 N N . SER A 1 92 ? -3.020 6.211 10.164 1.00 87.25 92 SER A N 1
ATOM 687 C CA . SER A 1 92 ? -3.705 7.066 11.132 1.00 87.25 92 SER A CA 1
ATOM 688 C C . SER A 1 92 ? -4.312 6.264 12.282 1.00 87.25 92 SER A C 1
ATOM 690 O O . SER A 1 92 ? -4.384 6.757 13.407 1.00 87.25 92 SER A O 1
ATOM 692 N N . ARG A 1 93 ? -4.718 5.011 12.046 1.00 88.50 93 ARG A N 1
ATOM 693 C CA . ARG A 1 93 ? -5.363 4.157 13.056 1.00 88.50 93 ARG A CA 1
ATOM 694 C C . ARG A 1 93 ? -4.595 2.865 13.275 1.00 88.50 93 ARG A C 1
ATOM 696 O O . ARG A 1 93 ? -4.152 2.224 12.325 1.00 88.50 93 ARG A O 1
ATOM 703 N N . VAL A 1 94 ? -4.511 2.456 14.536 1.00 93.31 94 VAL A N 1
ATOM 704 C CA . VAL A 1 94 ? -3.972 1.161 14.963 1.00 93.31 94 VAL A CA 1
ATOM 705 C C . VAL A 1 94 ? -4.956 0.504 15.924 1.00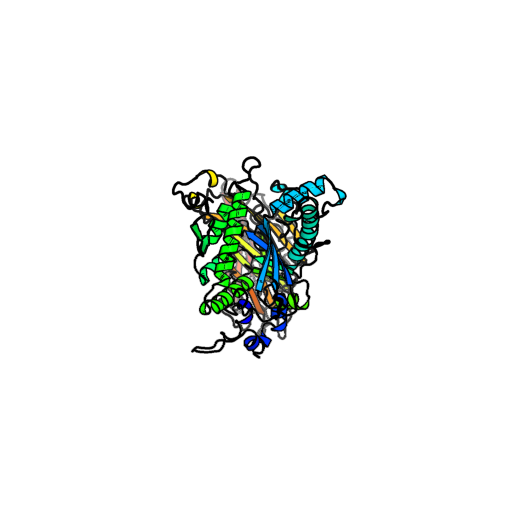 93.31 94 VAL A C 1
ATOM 707 O O . VAL A 1 94 ? -5.572 1.181 16.746 1.00 93.31 94 VAL A O 1
ATOM 710 N N . GLY A 1 95 ? -5.139 -0.809 15.808 1.00 92.12 95 GLY A N 1
ATOM 711 C CA . GLY A 1 95 ? -6.099 -1.552 16.614 1.00 92.12 95 GLY A CA 1
ATOM 712 C C . GLY A 1 95 ? -5.789 -3.039 16.742 1.00 92.12 95 GLY A C 1
ATOM 713 O O . GLY A 1 95 ? -4.868 -3.563 16.121 1.00 92.12 95 GLY A O 1
ATOM 714 N N . LEU A 1 96 ? -6.599 -3.728 17.538 1.00 93.88 96 LEU A N 1
ATOM 715 C CA . LEU A 1 96 ? -6.648 -5.180 17.637 1.00 93.88 96 LEU A CA 1
ATOM 716 C C . LEU A 1 96 ? -8.037 -5.642 17.195 1.00 93.88 96 LEU A C 1
ATOM 718 O O . LEU A 1 96 ? -9.035 -5.276 17.816 1.00 93.88 96 LEU A O 1
ATOM 722 N N . ILE A 1 97 ? -8.097 -6.453 16.138 1.00 90.31 97 ILE A N 1
ATOM 723 C CA . ILE A 1 97 ? -9.331 -7.123 15.708 1.00 90.31 97 ILE A CA 1
ATOM 724 C C . ILE A 1 97 ? -9.204 -8.606 16.025 1.00 90.31 97 ILE A C 1
ATOM 726 O O . ILE A 1 97 ? -8.265 -9.264 15.574 1.00 90.31 97 ILE A O 1
ATOM 730 N N . ARG A 1 98 ? -10.154 -9.133 16.794 1.00 92.12 98 ARG A N 1
ATOM 731 C CA . ARG A 1 98 ? -10.261 -10.555 17.115 1.00 92.12 98 ARG A CA 1
ATOM 732 C C . ARG A 1 98 ? -11.345 -11.192 16.256 1.00 92.12 98 ARG A C 1
ATOM 734 O O . ARG A 1 98 ? -12.395 -10.599 16.065 1.00 92.12 98 ARG A O 1
ATOM 741 N N . PHE A 1 99 ? -11.104 -12.395 15.758 1.00 87.50 99 PHE A N 1
ATOM 742 C CA . PHE A 1 99 ? -12.100 -13.229 15.100 1.00 87.50 99 PHE A CA 1
ATOM 743 C C . PHE A 1 99 ? -12.403 -14.448 15.961 1.00 87.50 99 PHE A C 1
ATOM 745 O O . PHE A 1 99 ? -11.479 -15.121 16.425 1.00 87.50 99 PHE A O 1
ATOM 752 N N . VAL A 1 100 ? -13.689 -14.732 16.153 1.00 86.56 100 VAL A N 1
ATOM 753 C CA . VAL A 1 100 ? -14.205 -15.903 16.872 1.00 86.56 100 VAL A CA 1
ATOM 754 C C . VAL A 1 100 ? -15.317 -16.512 16.021 1.00 86.56 100 VAL A C 1
ATOM 756 O O . VAL A 1 100 ? -16.300 -15.833 15.726 1.00 86.56 100 VAL A O 1
ATOM 759 N N . ASP A 1 101 ? -15.152 -17.763 15.582 1.00 84.44 101 ASP A N 1
ATOM 760 C CA . ASP A 1 101 ? -16.136 -18.496 14.766 1.00 84.44 101 ASP A CA 1
ATOM 761 C C . ASP A 1 101 ? -16.659 -17.718 13.533 1.00 84.44 101 ASP A C 1
ATOM 763 O O . ASP A 1 101 ? -17.839 -17.781 13.174 1.00 84.44 101 ASP A O 1
ATOM 76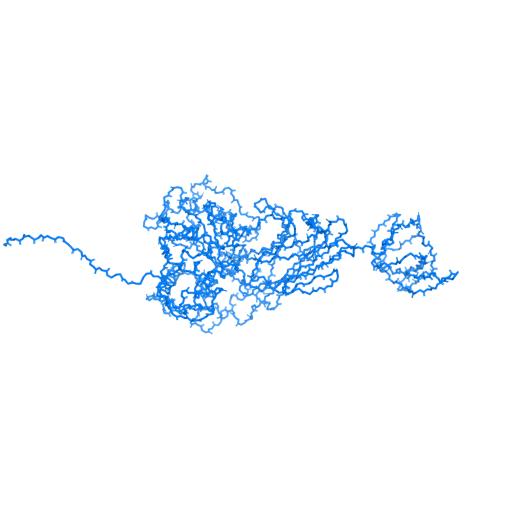7 N N . GLY A 1 102 ? -15.776 -16.958 12.877 1.00 77.12 102 GLY A N 1
ATOM 768 C CA . GLY A 1 102 ? -16.089 -16.122 11.713 1.00 77.12 102 GLY A CA 1
ATOM 769 C C . GLY A 1 102 ? -16.573 -14.701 12.025 1.00 77.12 102 GLY A C 1
ATOM 770 O O . GLY A 1 102 ? -16.648 -13.886 11.105 1.00 77.12 102 GLY A O 1
ATOM 771 N N . SER A 1 103 ? -16.866 -14.376 13.288 1.00 76.75 103 SER A N 1
ATOM 772 C CA . SER A 1 103 ? -17.318 -13.041 13.710 1.00 76.75 103 SER A CA 1
ATOM 773 C C . SER A 1 103 ? -16.136 -12.161 14.139 1.00 76.75 103 SER A C 1
ATOM 775 O O . SER A 1 103 ? -15.340 -12.617 14.964 1.00 76.75 103 SER A O 1
ATOM 777 N N . PRO A 1 104 ? -15.997 -10.923 13.628 1.00 81.00 104 PRO A N 1
ATOM 778 C CA . PRO A 1 104 ? -15.017 -9.959 14.119 1.00 81.00 104 PRO A CA 1
ATOM 779 C C . PRO A 1 104 ? -15.445 -9.328 15.451 1.00 81.00 104 PRO A C 1
ATOM 781 O O . PRO A 1 104 ? -16.625 -9.202 15.768 1.00 81.00 104 PRO A O 1
ATOM 784 N N . GLU A 1 105 ? -14.463 -8.808 16.169 1.00 80.94 105 GLU A N 1
ATOM 785 C CA . GLU A 1 105 ? -14.599 -7.977 17.355 1.00 80.94 105 GLU A CA 1
ATOM 786 C C . GLU A 1 105 ? -13.475 -6.934 17.304 1.00 80.94 105 GLU A C 1
ATOM 788 O O . GLU A 1 105 ? -12.296 -7.294 17.253 1.00 80.94 105 GLU A O 1
ATOM 793 N N . ILE A 1 106 ? -13.811 -5.641 17.310 1.00 83.81 106 ILE A N 1
ATOM 794 C CA . ILE A 1 106 ? -12.813 -4.587 17.536 1.00 83.81 106 ILE A CA 1
ATOM 795 C C . ILE A 1 106 ? -12.539 -4.572 19.039 1.00 83.81 106 ILE A C 1
ATOM 797 O O . ILE A 1 106 ? -13.354 -4.092 19.820 1.00 83.81 106 ILE A O 1
ATOM 801 N N . VAL A 1 107 ? -11.401 -5.133 19.439 1.00 88.62 107 VAL A N 1
ATOM 802 C CA . VAL A 1 107 ? -11.020 -5.294 20.850 1.00 88.62 107 VAL A CA 1
ATOM 803 C C . VAL A 1 107 ? -10.469 -3.987 21.421 1.00 88.62 107 VAL A C 1
ATOM 805 O O . VAL A 1 107 ? -10.664 -3.673 22.591 1.00 88.62 107 VAL A O 1
ATOM 808 N N . TRP A 1 108 ? -9.732 -3.244 20.597 1.00 88.31 108 TRP A N 1
ATOM 809 C CA . TRP A 1 108 ? -9.084 -1.985 20.954 1.00 88.31 108 TRP A CA 1
ATOM 810 C C . TRP A 1 108 ? -8.727 -1.236 19.667 1.00 88.31 108 TRP A C 1
ATOM 812 O O . TRP A 1 108 ? -8.335 -1.867 18.685 1.00 88.31 108 TRP A O 1
ATOM 822 N N . MET A 1 109 ? -8.848 0.090 19.647 1.00 86.94 109 MET A N 1
ATOM 823 C CA . MET A 1 109 ? -8.405 0.925 18.526 1.00 86.94 109 MET A CA 1
ATOM 824 C C . MET A 1 109 ? -8.103 2.342 19.010 1.00 86.94 109 MET A C 1
ATOM 826 O O . MET A 1 109 ? -8.868 2.884 19.804 1.00 86.94 109 MET A O 1
ATOM 830 N N . LYS A 1 110 ? -7.020 2.946 18.514 1.00 87.00 110 LYS A N 1
ATOM 831 C CA . LYS A 1 110 ? -6.590 4.314 18.840 1.00 87.00 110 LYS A CA 1
ATOM 832 C C . LYS A 1 110 ? -6.075 5.061 17.609 1.00 87.00 110 LYS A C 1
ATOM 834 O O . LYS A 1 110 ? -5.775 4.458 16.572 1.00 87.00 110 LYS A O 1
ATOM 839 N N . TYR A 1 111 ? -5.978 6.384 17.722 1.00 86.06 111 TYR A N 1
ATOM 840 C CA . TYR A 1 111 ? -5.238 7.207 16.766 1.00 86.06 111 TYR A CA 1
ATOM 841 C C . TYR A 1 111 ? -3.734 6.997 16.995 1.00 86.06 111 TYR A C 1
ATOM 843 O O . TYR A 1 111 ? -3.291 6.985 18.143 1.00 86.06 111 TYR A O 1
ATOM 851 N N . THR A 1 112 ? -2.929 6.817 15.945 1.00 88.19 112 THR A N 1
ATOM 852 C CA . THR A 1 112 ? -1.506 6.440 16.104 1.00 88.19 112 THR A CA 1
ATOM 853 C C . THR A 1 112 ? -0.700 7.450 16.916 1.00 88.19 112 THR A C 1
ATOM 855 O O . THR A 1 112 ? 0.117 7.047 17.737 1.00 88.19 112 THR A O 1
ATOM 858 N N . TYR A 1 113 ? -1.015 8.745 16.821 1.00 86.50 113 TYR A N 1
ATOM 859 C CA . TYR A 1 113 ? -0.364 9.768 17.646 1.00 86.50 113 TYR A CA 1
ATOM 860 C C . TYR A 1 113 ? -0.587 9.602 19.162 1.00 86.50 113 TYR A C 1
ATOM 862 O O . TYR A 1 113 ? 0.202 10.127 19.948 1.00 86.50 113 TYR A O 1
ATOM 870 N N . GLU A 1 114 ? -1.624 8.882 19.608 1.00 89.75 114 GLU A N 1
ATOM 871 C CA . GLU A 1 114 ? -1.769 8.526 21.028 1.00 89.75 114 GLU A CA 1
ATOM 872 C C . GLU A 1 114 ? -0.654 7.572 21.482 1.00 89.75 114 GLU A C 1
ATOM 874 O O . GLU A 1 114 ? -0.217 7.661 22.628 1.00 89.75 114 GLU A O 1
ATOM 879 N N . LEU A 1 115 ? -0.166 6.700 20.591 1.00 92.81 115 LEU A N 1
ATOM 880 C CA . LEU A 1 115 ? 0.976 5.821 20.845 1.00 92.81 115 LEU A CA 1
ATOM 881 C C . LEU A 1 115 ? 2.294 6.576 20.671 1.00 92.81 115 LEU A C 1
ATOM 883 O O . LEU A 1 115 ? 3.117 6.519 21.583 1.00 92.81 115 LEU A O 1
ATOM 887 N N . ASP A 1 116 ? 2.462 7.356 19.594 1.00 91.69 116 ASP A N 1
ATOM 888 C CA . ASP A 1 116 ? 3.655 8.192 19.377 1.00 91.69 116 ASP A CA 1
ATOM 889 C C . ASP A 1 116 ? 3.992 9.045 20.607 1.00 91.69 116 ASP A C 1
ATOM 891 O O . ASP A 1 116 ? 5.140 9.093 21.048 1.00 91.69 116 ASP A O 1
ATOM 895 N N . ASN A 1 117 ? 2.991 9.730 21.174 1.00 92.25 117 ASN A N 1
ATOM 896 C CA . ASN A 1 117 ? 3.198 10.630 22.305 1.00 92.25 117 ASN A CA 1
ATOM 897 C C . ASN A 1 117 ? 3.680 9.870 23.550 1.00 92.25 117 ASN A C 1
ATOM 899 O O . ASN A 1 117 ? 4.633 10.311 24.193 1.00 92.25 117 ASN A O 1
ATOM 903 N N . ARG A 1 118 ? 3.094 8.702 23.854 1.00 95.62 118 ARG A N 1
ATOM 904 C CA . ARG A 1 118 ? 3.529 7.862 24.984 1.00 95.62 118 ARG A CA 1
ATOM 905 C C . ARG A 1 118 ? 4.885 7.213 24.735 1.00 95.62 118 ARG A C 1
ATOM 907 O O . ARG A 1 118 ? 5.702 7.169 25.646 1.00 95.62 118 ARG A O 1
ATOM 914 N N . TYR A 1 119 ? 5.172 6.775 23.512 1.00 96.38 119 TYR A N 1
ATOM 915 C CA . TYR A 1 119 ? 6.490 6.243 23.165 1.00 96.38 119 TYR A CA 1
ATOM 916 C C . TYR A 1 119 ? 7.578 7.321 23.247 1.00 96.38 119 TYR A C 1
ATOM 918 O O . TYR A 1 119 ? 8.654 7.071 23.781 1.00 96.38 119 TYR A O 1
ATOM 926 N N . LYS A 1 120 ? 7.282 8.557 22.829 1.00 94.81 120 LYS A N 1
ATOM 927 C CA . LYS A 1 120 ? 8.183 9.703 22.999 1.00 94.81 120 LYS A CA 1
ATOM 928 C C . LYS A 1 120 ? 8.439 10.028 24.473 1.00 94.81 120 LYS A C 1
ATOM 930 O O . LYS A 1 120 ? 9.589 10.232 24.849 1.00 94.81 120 LYS A O 1
ATOM 935 N N . GLU A 1 121 ? 7.391 10.093 25.296 1.00 95.94 121 GLU A N 1
ATOM 936 C CA . GLU A 1 121 ? 7.512 10.285 26.750 1.00 95.94 121 GLU A CA 1
ATOM 937 C C . GLU A 1 121 ? 8.365 9.176 27.387 1.00 95.94 121 GLU A C 1
ATOM 939 O O . GLU A 1 121 ? 9.276 9.469 28.160 1.00 95.94 121 GLU A O 1
ATOM 944 N N . TRP A 1 122 ? 8.126 7.919 26.999 1.00 96.19 122 TRP A N 1
ATOM 945 C CA . TRP A 1 122 ? 8.882 6.759 27.465 1.00 96.19 122 TRP A CA 1
ATOM 946 C C . TRP A 1 122 ? 10.361 6.829 27.090 1.00 96.19 122 TRP A C 1
ATOM 948 O O . TRP A 1 122 ? 11.200 6.713 27.973 1.00 96.19 122 TRP A O 1
ATOM 958 N N . VAL A 1 123 ? 10.688 7.068 25.817 1.00 95.25 123 VAL A N 1
ATOM 959 C CA . VAL A 1 123 ? 12.073 7.123 25.310 1.00 95.25 123 VAL A CA 1
ATOM 960 C C . VAL A 1 123 ? 12.863 8.304 25.891 1.00 95.25 123 VAL A C 1
ATOM 962 O O . VAL A 1 123 ? 14.077 8.216 26.047 1.00 95.25 123 VAL A O 1
ATOM 965 N N . ILE A 1 124 ? 12.199 9.405 26.260 1.00 94.19 124 ILE A N 1
ATOM 966 C CA . ILE A 1 124 ? 12.846 10.509 26.990 1.00 94.19 124 ILE A CA 1
ATOM 967 C C . ILE A 1 124 ? 13.225 10.089 28.422 1.00 94.19 124 ILE A C 1
ATOM 969 O O . ILE A 1 124 ? 14.247 10.547 28.933 1.00 94.19 124 ILE A O 1
ATOM 973 N N . ALA A 1 125 ? 12.424 9.234 29.065 1.00 96.56 125 ALA A N 1
ATOM 974 C CA . ALA A 1 125 ? 12.685 8.723 30.413 1.00 96.56 125 ALA A CA 1
ATOM 975 C C . ALA A 1 125 ? 13.622 7.496 30.440 1.00 96.56 125 ALA A C 1
ATOM 977 O O . ALA A 1 125 ? 14.383 7.345 31.393 1.00 96.56 125 ALA A O 1
ATOM 978 N N . HIS A 1 126 ? 13.584 6.667 29.393 1.00 95.38 126 HIS A N 1
ATOM 979 C CA . HIS A 1 126 ? 14.319 5.408 29.231 1.00 95.38 126 HIS A CA 1
ATOM 980 C C . HIS A 1 126 ? 15.022 5.400 27.856 1.00 95.38 126 HIS A C 1
ATOM 982 O O . HIS A 1 126 ? 14.566 4.736 26.920 1.00 95.38 126 HIS A O 1
ATOM 988 N N . PRO A 1 127 ? 16.099 6.186 27.668 1.00 93.00 127 PRO A N 1
ATOM 989 C CA . PRO A 1 127 ? 16.796 6.286 26.382 1.00 93.00 127 PRO A CA 1
ATOM 990 C C . PRO A 1 127 ? 17.430 4.963 25.917 1.00 93.00 127 PRO A C 1
ATOM 992 O O . PRO A 1 127 ? 17.712 4.807 24.731 1.00 93.00 127 PRO A O 1
ATOM 995 N N . GLU A 1 128 ? 17.643 4.007 26.821 1.00 94.00 128 GLU A N 1
ATOM 996 C CA . GLU A 1 128 ? 18.072 2.637 26.529 1.00 94.00 128 GLU A CA 1
ATOM 997 C C . GLU A 1 128 ? 17.014 1.789 25.797 1.00 94.00 128 GLU A C 1
ATOM 999 O O . GLU A 1 128 ? 17.385 0.850 25.093 1.00 94.00 128 GLU A O 1
ATOM 1004 N N . ASP A 1 129 ? 15.730 2.152 25.904 1.00 91.50 129 ASP A N 1
ATOM 1005 C CA . ASP A 1 129 ? 14.597 1.503 25.224 1.00 91.50 129 ASP A CA 1
ATOM 1006 C C . ASP A 1 129 ? 14.272 2.145 23.856 1.00 91.50 129 ASP A C 1
ATOM 1008 O O . ASP A 1 129 ? 13.285 1.790 23.201 1.00 91.50 129 ASP A O 1
ATOM 1012 N N . ALA A 1 130 ? 15.075 3.116 23.409 1.00 90.69 130 ALA A N 1
ATOM 1013 C CA . ALA A 1 130 ? 14.929 3.727 22.092 1.00 90.69 130 ALA A CA 1
ATOM 1014 C C . ALA A 1 130 ? 15.200 2.703 20.977 1.00 90.69 130 ALA A C 1
ATOM 1016 O O . ALA A 1 130 ? 16.256 2.066 20.958 1.00 90.69 130 ALA A O 1
ATOM 1017 N N . ASP A 1 131 ? 14.293 2.584 20.000 1.00 92.06 131 ASP A N 1
ATOM 1018 C CA . ASP A 1 131 ? 14.536 1.727 18.838 1.00 92.06 131 ASP A CA 1
ATOM 1019 C C . ASP A 1 131 ? 15.769 2.238 18.061 1.00 92.06 131 ASP A C 1
ATOM 1021 O O . ASP A 1 131 ? 15.781 3.397 17.629 1.00 92.06 131 ASP A O 1
ATOM 1025 N N . PRO A 1 132 ? 16.806 1.407 17.842 1.00 91.00 132 PRO A N 1
ATOM 1026 C CA . PRO A 1 132 ? 17.997 1.814 17.103 1.00 91.00 132 PRO A CA 1
ATOM 1027 C C . PRO A 1 132 ? 17.746 2.045 15.600 1.00 91.00 132 PRO A C 1
ATOM 1029 O O . PRO A 1 132 ? 18.632 2.564 14.919 1.00 91.00 132 PRO A O 1
ATOM 1032 N N . GLN A 1 133 ? 16.586 1.661 15.048 1.00 91.50 133 GLN A N 1
ATOM 1033 C CA . GLN A 1 133 ? 16.220 1.969 13.662 1.00 91.50 133 GLN A CA 1
ATOM 1034 C C . GLN A 1 133 ? 15.772 3.432 13.506 1.00 91.50 133 GLN A C 1
ATOM 1036 O O . GLN A 1 133 ? 14.645 3.807 13.830 1.00 91.50 133 GLN A O 1
ATOM 1041 N N . THR A 1 134 ? 16.639 4.248 12.906 1.00 89.38 134 THR A N 1
ATOM 1042 C CA . THR A 1 134 ? 16.320 5.609 12.451 1.00 89.38 134 THR A CA 1
ATOM 1043 C C . THR A 1 134 ? 15.466 5.601 11.177 1.00 89.38 134 THR A C 1
ATOM 1045 O O . THR A 1 134 ? 15.606 4.681 10.362 1.00 89.38 134 THR A O 1
ATOM 1048 N N . PRO A 1 135 ? 14.629 6.629 10.937 1.00 89.88 135 PRO A N 1
ATOM 1049 C CA . PRO A 1 135 ? 13.901 6.749 9.680 1.00 89.88 135 PRO A CA 1
ATOM 1050 C C . PRO A 1 135 ? 14.864 6.961 8.489 1.00 89.88 135 PRO A C 1
ATOM 1052 O O . PRO A 1 135 ? 15.983 7.444 8.678 1.00 89.88 135 PRO A O 1
ATOM 1055 N N . PRO A 1 136 ? 14.449 6.626 7.251 1.00 89.31 136 PRO A N 1
ATOM 1056 C CA . PRO A 1 136 ? 15.224 6.895 6.038 1.00 89.31 136 PRO A CA 1
ATOM 1057 C C . PRO A 1 136 ? 15.594 8.378 5.898 1.00 89.31 136 PRO A C 1
ATOM 1059 O O . PRO A 1 136 ? 14.747 9.227 6.154 1.00 89.31 136 PRO A O 1
ATOM 1062 N N . ASP A 1 137 ? 16.803 8.688 5.409 1.00 86.31 137 ASP A N 1
ATOM 1063 C CA . ASP A 1 137 ? 17.390 10.048 5.373 1.00 86.31 137 ASP A CA 1
ATOM 1064 C C . ASP A 1 137 ? 16.431 11.154 4.884 1.00 86.31 137 ASP A C 1
ATOM 1066 O O . ASP A 1 137 ? 16.417 12.273 5.397 1.00 86.31 137 ASP A O 1
ATOM 1070 N N . VAL A 1 138 ? 15.588 10.821 3.904 1.00 83.50 138 VAL A N 1
ATOM 1071 C CA . VAL A 1 138 ? 14.583 11.712 3.320 1.00 83.50 138 VAL A CA 1
ATOM 1072 C C . VAL A 1 138 ? 13.559 12.255 4.334 1.00 83.50 138 VAL A C 1
ATOM 1074 O O . VAL A 1 138 ? 13.102 13.384 4.185 1.00 83.50 138 VAL A O 1
ATOM 1077 N N . TYR A 1 139 ? 13.233 11.521 5.398 1.00 82.75 139 TYR A N 1
ATOM 1078 C CA . TYR A 1 139 ? 12.330 11.990 6.456 1.00 82.75 139 TYR A CA 1
ATOM 1079 C C . TYR A 1 139 ? 12.874 13.254 7.150 1.00 82.75 139 TYR A C 1
ATOM 1081 O O . TYR A 1 139 ? 12.136 14.216 7.374 1.00 82.75 139 TYR A O 1
ATOM 1089 N N . TYR A 1 140 ? 14.191 13.329 7.377 1.00 79.00 140 TYR A N 1
ATOM 1090 C CA . TYR A 1 140 ? 14.828 14.524 7.940 1.00 79.00 140 TYR A CA 1
ATOM 1091 C C . TYR A 1 140 ? 14.747 15.741 7.004 1.00 79.00 140 TYR A C 1
ATOM 1093 O O . TYR A 1 140 ? 14.654 16.868 7.489 1.00 79.00 140 TYR A O 1
ATOM 1101 N N . LEU A 1 141 ? 14.705 15.535 5.679 1.00 70.44 141 LEU A N 1
ATOM 1102 C CA . LEU A 1 141 ? 14.502 16.618 4.702 1.00 70.44 141 LEU A CA 1
ATOM 1103 C C . LEU A 1 141 ? 13.105 17.259 4.813 1.00 70.44 141 LEU A C 1
ATOM 1105 O O . LEU A 1 141 ? 12.931 18.402 4.396 1.00 70.44 141 LEU A O 1
ATOM 1109 N N . PHE A 1 142 ? 12.134 16.559 5.411 1.00 67.75 142 PHE A N 1
ATOM 1110 C CA . PHE A 1 142 ? 10.774 17.052 5.670 1.00 67.75 142 PHE A CA 1
ATOM 1111 C C . PHE A 1 142 ? 10.519 17.421 7.134 1.00 67.75 142 PHE A C 1
ATOM 1113 O O . PHE A 1 142 ? 9.369 17.546 7.551 1.00 67.75 142 PHE A O 1
ATOM 1120 N N . GLY A 1 143 ? 11.584 17.620 7.919 1.00 62.19 143 GLY A N 1
ATOM 1121 C CA . GLY A 1 143 ? 11.481 18.112 9.296 1.00 62.19 143 GLY A CA 1
ATOM 1122 C C . GLY A 1 143 ? 10.702 17.179 10.227 1.00 62.19 143 GLY A C 1
ATOM 1123 O O . GLY A 1 143 ? 10.098 17.637 11.200 1.00 62.19 143 GLY A O 1
ATOM 1124 N N . THR A 1 144 ? 10.662 15.878 9.926 1.00 67.25 144 THR A N 1
ATOM 1125 C CA . THR A 1 144 ? 9.950 14.903 10.756 1.00 67.25 144 THR A CA 1
ATOM 1126 C C . THR A 1 144 ? 10.738 14.555 12.022 1.00 67.25 144 THR A C 1
ATOM 1128 O O . THR A 1 144 ? 11.891 14.943 12.206 1.00 67.25 144 THR A O 1
ATOM 1131 N N . SER A 1 145 ? 10.110 13.801 12.927 1.00 74.19 145 SER A N 1
ATOM 1132 C CA . SER A 1 145 ? 10.756 13.362 14.167 1.00 74.19 145 SER A CA 1
ATOM 1133 C C . SER A 1 145 ? 11.990 12.483 13.903 1.00 74.19 145 SER A C 1
ATOM 1135 O O . SER A 1 145 ? 11.962 11.689 12.962 1.00 74.19 145 SER A O 1
ATOM 1137 N N . PRO A 1 146 ? 13.036 12.550 14.752 1.00 79.69 146 PRO A N 1
ATOM 1138 C CA . PRO A 1 146 ? 14.130 11.579 14.730 1.00 79.69 146 PRO A CA 1
ATOM 1139 C C . PRO A 1 146 ? 13.715 10.183 15.226 1.00 79.69 146 PRO A C 1
ATOM 1141 O O . PRO A 1 146 ? 14.427 9.222 14.954 1.00 79.69 146 PRO A O 1
ATOM 1144 N N . ILE A 1 147 ? 12.584 10.062 15.934 1.00 87.69 147 ILE A N 1
ATOM 1145 C CA . ILE A 1 147 ? 12.010 8.777 16.356 1.00 87.69 147 ILE A CA 1
ATOM 1146 C C . ILE A 1 147 ? 11.163 8.220 15.204 1.00 87.69 147 ILE A C 1
ATOM 1148 O O . ILE A 1 147 ? 10.257 8.900 14.713 1.00 87.69 147 ILE A O 1
ATOM 1152 N N . TRP A 1 148 ? 11.433 6.980 14.783 1.00 91.81 148 TRP A N 1
ATOM 1153 C CA . TRP A 1 148 ? 10.673 6.322 13.717 1.00 91.81 148 TRP A CA 1
ATOM 1154 C C . TRP A 1 148 ? 9.488 5.525 14.269 1.00 91.81 148 TRP A C 1
ATOM 1156 O O . TRP A 1 148 ? 9.581 4.317 14.496 1.00 91.81 148 TRP A O 1
ATOM 1166 N N . TYR A 1 149 ? 8.374 6.216 14.484 1.00 92.81 149 TYR A N 1
ATOM 1167 C CA . TYR A 1 149 ? 7.126 5.637 14.989 1.00 92.81 149 TYR A CA 1
ATOM 1168 C C . TYR A 1 149 ? 6.448 4.678 14.005 1.00 92.81 149 TYR A C 1
ATOM 1170 O O . TYR A 1 149 ? 6.646 4.763 12.786 1.00 92.81 149 TYR A O 1
ATOM 1178 N N . MET A 1 150 ? 5.559 3.831 14.529 1.00 94.06 150 MET A N 1
ATOM 1179 C CA . MET A 1 150 ? 4.729 2.894 13.771 1.00 94.06 150 MET A CA 1
ATOM 1180 C C . MET A 1 150 ? 4.016 3.551 12.586 1.00 94.06 150 MET A C 1
ATOM 1182 O O . MET A 1 150 ? 3.980 2.959 11.504 1.00 94.06 150 MET A O 1
ATOM 1186 N N . ARG A 1 151 ? 3.517 4.785 12.751 1.00 91.56 151 ARG A N 1
ATOM 1187 C CA . ARG A 1 151 ? 2.748 5.500 11.716 1.00 91.56 151 ARG A CA 1
ATOM 1188 C C . ARG A 1 151 ? 3.475 5.710 10.377 1.00 91.56 151 ARG A C 1
ATOM 1190 O O . ARG A 1 151 ? 2.816 5.843 9.349 1.00 91.56 151 ARG A O 1
ATOM 1197 N N . ASP A 1 152 ? 4.812 5.685 10.390 1.00 91.00 152 ASP A N 1
ATOM 1198 C CA . ASP A 1 152 ? 5.690 5.853 9.219 1.00 91.00 152 ASP A CA 1
ATOM 1199 C C . ASP A 1 152 ? 6.518 4.585 8.888 1.00 91.00 152 ASP A C 1
ATOM 1201 O O . ASP A 1 152 ? 7.370 4.608 7.993 1.00 91.00 152 ASP A O 1
ATOM 1205 N N . ARG A 1 153 ? 6.308 3.455 9.588 1.00 93.19 153 ARG A N 1
ATOM 1206 C CA . ARG A 1 153 ? 7.080 2.201 9.393 1.00 93.19 153 ARG A CA 1
ATOM 1207 C C . ARG A 1 153 ? 6.630 1.357 8.197 1.00 93.19 153 ARG A C 1
ATOM 1209 O O . ARG A 1 153 ? 7.231 0.324 7.895 1.00 93.19 153 ARG A O 1
ATOM 1216 N N . ASN A 1 154 ? 5.629 1.806 7.444 1.00 95.38 154 ASN A N 1
ATOM 1217 C CA . ASN A 1 154 ? 5.175 1.160 6.211 1.00 95.38 154 ASN A CA 1
ATOM 1218 C C . ASN A 1 154 ? 5.993 1.541 4.960 1.00 95.38 154 ASN A C 1
ATOM 1220 O O . ASN A 1 154 ? 5.468 1.708 3.861 1.00 95.38 154 ASN A O 1
ATOM 1224 N N . TRP A 1 155 ? 7.307 1.678 5.136 1.00 95.12 155 TRP A N 1
ATOM 1225 C CA . TRP A 1 155 ? 8.243 2.156 4.118 1.00 95.12 155 TRP A CA 1
ATOM 1226 C C . TRP A 1 155 ? 8.545 1.151 2.996 1.00 95.12 155 TRP A C 1
ATOM 1228 O O . TRP A 1 155 ? 8.996 1.546 1.913 1.00 95.12 155 TRP A O 1
ATOM 1238 N N . TRP A 1 156 ? 8.310 -0.142 3.216 1.00 96.31 156 TRP A N 1
ATOM 1239 C CA . TRP A 1 156 ? 8.584 -1.186 2.233 1.00 96.31 156 TRP A CA 1
ATOM 1240 C C . TRP A 1 156 ? 7.291 -1.601 1.527 1.00 96.31 156 TRP A C 1
ATOM 1242 O O . TRP A 1 156 ? 6.349 -2.007 2.200 1.00 96.31 156 TRP A O 1
ATOM 1252 N N . PRO A 1 157 ? 7.221 -1.546 0.182 1.00 95.81 157 PRO A N 1
ATOM 1253 C CA . PRO A 1 157 ? 6.019 -1.971 -0.533 1.00 95.81 157 PRO A CA 1
ATOM 1254 C C . PRO A 1 157 ? 5.795 -3.491 -0.482 1.00 95.81 157 PRO A C 1
ATOM 1256 O O . PRO A 1 157 ? 4.706 -3.954 -0.798 1.00 95.81 157 PRO A O 1
ATOM 1259 N N . ASP A 1 158 ? 6.793 -4.284 -0.067 1.00 96.81 158 ASP A N 1
ATOM 1260 C CA . ASP A 1 158 ? 6.556 -5.675 0.317 1.00 96.81 158 ASP A CA 1
ATOM 1261 C C . ASP A 1 158 ? 5.878 -5.728 1.692 1.00 96.81 158 ASP A C 1
ATOM 1263 O O . ASP A 1 158 ? 6.516 -5.534 2.733 1.00 96.81 158 ASP A O 1
ATOM 1267 N N . PHE A 1 159 ? 4.579 -6.021 1.702 1.00 97.50 159 PHE A N 1
ATOM 1268 C CA . PHE A 1 159 ? 3.789 -5.943 2.927 1.00 97.50 159 PHE A CA 1
ATOM 1269 C C . PHE A 1 159 ? 4.200 -6.965 3.993 1.00 97.50 159 PHE A C 1
ATOM 1271 O O . PHE A 1 159 ? 3.998 -6.708 5.173 1.00 97.50 159 PHE A O 1
ATOM 1278 N N . LYS A 1 160 ? 4.854 -8.083 3.647 1.00 96.06 160 LYS A N 1
ATOM 1279 C CA . LYS A 1 160 ? 5.398 -8.998 4.666 1.00 96.06 160 LYS A CA 1
ATOM 1280 C C . LYS A 1 160 ? 6.577 -8.378 5.408 1.00 96.06 160 LYS A C 1
ATOM 1282 O O . LYS A 1 160 ? 6.663 -8.539 6.622 1.00 96.06 160 LYS A O 1
ATOM 1287 N N . VAL A 1 161 ? 7.457 -7.670 4.697 1.00 96.69 161 VAL A N 1
ATOM 1288 C CA . VAL A 1 161 ? 8.557 -6.917 5.321 1.00 96.69 161 VAL A CA 1
ATOM 1289 C C . VAL A 1 161 ? 7.969 -5.833 6.221 1.00 96.69 161 VAL A C 1
ATOM 1291 O O . VAL A 1 161 ? 8.273 -5.796 7.410 1.00 96.69 161 VAL A O 1
ATOM 1294 N N . THR A 1 162 ? 7.056 -5.010 5.699 1.00 97.81 162 THR A N 1
ATOM 1295 C CA . THR A 1 162 ? 6.434 -3.948 6.501 1.00 97.81 162 THR A CA 1
ATOM 1296 C C . THR A 1 162 ? 5.630 -4.488 7.686 1.00 97.81 162 THR A C 1
ATOM 1298 O O . THR A 1 162 ? 5.765 -3.954 8.780 1.00 97.81 162 THR A O 1
ATOM 1301 N N . ALA A 1 163 ? 4.857 -5.565 7.541 1.00 98.31 163 ALA A N 1
ATOM 1302 C CA . ALA A 1 163 ? 4.107 -6.160 8.646 1.00 98.31 163 ALA A CA 1
ATOM 1303 C C . ALA A 1 163 ? 5.024 -6.666 9.772 1.00 98.31 163 ALA A C 1
ATOM 1305 O O . ALA A 1 163 ? 4.673 -6.551 10.943 1.00 98.31 163 ALA A O 1
ATOM 1306 N N . GLN A 1 164 ? 6.209 -7.190 9.444 1.00 96.81 164 GLN A N 1
ATOM 1307 C CA . GLN A 1 164 ? 7.202 -7.602 10.440 1.00 96.81 164 GLN A CA 1
ATOM 1308 C C . GLN A 1 164 ? 7.786 -6.401 11.200 1.00 96.81 164 GLN A C 1
ATOM 1310 O O . GLN A 1 164 ? 7.886 -6.454 12.425 1.00 96.81 164 GLN A O 1
ATOM 1315 N N . GLU A 1 165 ? 8.082 -5.299 10.508 1.00 96.94 165 GLU A N 1
ATOM 1316 C CA . GLU A 1 165 ? 8.527 -4.047 11.138 1.00 96.94 165 GLU A CA 1
ATOM 1317 C C . GLU A 1 165 ? 7.433 -3.425 12.015 1.00 96.94 165 GLU A C 1
ATOM 1319 O O . GLU A 1 165 ? 7.708 -3.050 13.153 1.00 96.94 165 GLU A O 1
ATOM 1324 N N . LEU A 1 166 ? 6.186 -3.385 11.528 1.00 97.94 166 LEU A N 1
ATOM 1325 C CA . LEU A 1 166 ? 5.016 -2.895 12.266 1.00 97.94 166 LEU A CA 1
ATOM 1326 C C . LEU A 1 166 ? 4.779 -3.693 13.550 1.00 97.94 166 LEU A C 1
ATOM 1328 O O . LEU A 1 166 ? 4.572 -3.101 14.602 1.00 97.94 166 LEU A O 1
ATOM 1332 N N . LEU A 1 167 ? 4.869 -5.025 13.494 1.00 97.62 167 LEU A N 1
ATOM 1333 C CA . LEU A 1 167 ? 4.772 -5.880 14.680 1.00 97.62 167 LEU A CA 1
ATOM 1334 C C . LEU A 1 167 ? 5.910 -5.625 15.681 1.00 97.62 167 LEU A C 1
ATOM 1336 O O . LEU A 1 167 ? 5.686 -5.722 16.886 1.00 97.62 167 LEU A O 1
ATOM 1340 N N . SER A 1 168 ? 7.114 -5.306 15.196 1.00 95.25 168 SER A N 1
ATOM 1341 C CA . SER A 1 168 ? 8.279 -5.051 16.050 1.00 95.25 168 SER A CA 1
ATOM 1342 C C . SER A 1 168 ? 8.227 -3.693 16.754 1.00 95.25 168 SER A C 1
ATOM 1344 O O . SER A 1 168 ? 8.642 -3.598 17.908 1.00 95.25 168 SER A O 1
ATOM 1346 N N . ILE A 1 169 ? 7.745 -2.642 16.084 1.00 96.25 169 ILE A N 1
ATOM 1347 C CA . ILE A 1 169 ? 7.588 -1.316 16.702 1.00 96.25 169 ILE A CA 1
ATOM 1348 C C . ILE A 1 169 ? 6.332 -1.248 17.573 1.00 96.25 169 ILE A C 1
ATOM 1350 O O . ILE A 1 169 ? 6.401 -0.741 18.688 1.00 96.25 169 ILE A O 1
ATOM 1354 N N . PHE A 1 170 ? 5.223 -1.867 17.148 1.00 97.19 170 PHE A N 1
ATOM 1355 C CA . PHE A 1 170 ? 3.994 -1.930 17.943 1.00 97.19 170 PHE A CA 1
ATOM 1356 C C . PHE A 1 170 ? 4.233 -2.553 19.322 1.00 97.19 170 PHE A C 1
ATOM 1358 O O . PHE A 1 170 ? 3.700 -2.060 20.307 1.00 97.19 170 PHE A O 1
ATOM 1365 N N . ALA A 1 171 ? 5.079 -3.583 19.430 1.00 96.06 171 ALA A N 1
ATOM 1366 C CA . ALA A 1 171 ? 5.404 -4.187 20.721 1.00 96.06 171 ALA A CA 1
ATOM 1367 C C . ALA A 1 171 ? 6.148 -3.234 21.686 1.00 96.06 171 ALA A C 1
ATOM 1369 O O . ALA A 1 171 ? 5.973 -3.333 22.903 1.00 96.06 171 ALA A O 1
ATOM 1370 N N . GLN A 1 172 ? 6.951 -2.303 21.157 1.00 95.38 172 GLN A N 1
ATOM 1371 C CA . GLN A 1 172 ? 7.659 -1.277 21.935 1.00 95.38 172 GLN A CA 1
ATOM 1372 C C . GLN A 1 172 ? 6.722 -0.117 22.302 1.00 95.38 172 GLN A C 1
ATOM 1374 O O . GLN A 1 172 ? 6.637 0.271 23.467 1.00 95.38 172 GLN A O 1
ATOM 1379 N N . GLU A 1 173 ? 5.958 0.391 21.334 1.00 96.69 173 GLU A N 1
ATOM 1380 C CA . GLU A 1 173 ? 4.984 1.463 21.564 1.00 96.69 173 GLU A CA 1
ATOM 1381 C C . GLU A 1 173 ? 3.869 1.016 22.522 1.00 96.69 173 GLU A C 1
ATOM 1383 O O . GLU A 1 173 ? 3.479 1.779 23.402 1.00 96.69 173 GLU A O 1
ATOM 1388 N N . ALA A 1 174 ? 3.415 -0.241 22.439 1.00 96.50 174 ALA A N 1
ATOM 1389 C CA . ALA A 1 174 ? 2.434 -0.816 23.359 1.00 96.50 174 ALA A CA 1
ATOM 1390 C C . ALA A 1 174 ? 2.962 -0.945 24.797 1.00 96.50 174 ALA A C 1
ATOM 1392 O O . ALA A 1 174 ? 2.224 -0.662 25.742 1.00 96.50 174 ALA A O 1
ATOM 1393 N N . ARG A 1 175 ? 4.242 -1.313 24.972 1.00 95.94 175 ARG A N 1
ATOM 1394 C CA . ARG A 1 175 ? 4.925 -1.323 26.280 1.00 95.94 175 ARG A CA 1
ATOM 1395 C C . ARG A 1 175 ? 4.938 0.072 26.897 1.00 95.94 175 ARG A C 1
ATOM 1397 O O . ARG A 1 175 ? 4.500 0.234 28.037 1.00 95.94 175 ARG A O 1
ATOM 1404 N N . ALA A 1 176 ? 5.390 1.067 26.136 1.00 96.81 176 ALA A N 1
ATOM 1405 C CA . ALA A 1 176 ? 5.412 2.459 26.571 1.00 96.81 176 ALA A CA 1
ATOM 1406 C C . ALA A 1 176 ? 4.003 2.963 26.922 1.00 96.81 176 ALA A C 1
ATOM 1408 O O . ALA A 1 176 ? 3.790 3.520 27.997 1.00 96.81 176 ALA A O 1
ATOM 1409 N N . TYR A 1 177 ? 3.024 2.698 26.053 1.00 96.88 177 TYR A N 1
ATOM 1410 C CA . TYR A 1 177 ? 1.631 3.089 26.246 1.00 96.88 177 TYR A CA 1
ATOM 1411 C C . TYR A 1 177 ? 1.051 2.498 27.538 1.00 96.88 177 TYR A C 1
ATOM 1413 O O . TYR A 1 177 ? 0.667 3.248 28.433 1.00 96.88 177 TYR A O 1
ATOM 1421 N N . ASN A 1 178 ? 1.068 1.170 27.700 1.00 96.88 178 ASN A N 1
ATOM 1422 C CA . ASN A 1 178 ? 0.490 0.497 28.870 1.00 96.88 178 ASN A CA 1
ATOM 1423 C C . ASN A 1 178 ? 1.178 0.838 30.201 1.00 96.88 178 ASN A C 1
ATOM 1425 O O . ASN A 1 178 ? 0.554 0.704 31.261 1.00 96.88 178 ASN A O 1
ATOM 1429 N N . SER A 1 179 ? 2.435 1.279 30.154 1.00 95.94 179 SER A N 1
ATOM 1430 C CA . SER A 1 179 ? 3.185 1.731 31.331 1.00 95.94 179 SER A CA 1
ATOM 1431 C C . SER A 1 179 ? 2.828 3.158 31.763 1.00 95.94 179 SER A C 1
ATOM 1433 O O . SER A 1 179 ? 3.026 3.501 32.926 1.00 95.94 179 SER A O 1
ATOM 1435 N N . LEU A 1 180 ? 2.289 3.979 30.853 1.00 96.31 180 LEU A N 1
ATOM 1436 C CA . LEU A 1 180 ? 2.001 5.402 31.076 1.00 96.31 180 LEU A CA 1
ATOM 1437 C C . LEU A 1 180 ? 0.501 5.737 31.166 1.00 96.31 180 LEU A C 1
ATOM 1439 O O . LEU A 1 180 ? 0.159 6.838 31.598 1.00 96.31 180 LEU A O 1
ATOM 1443 N N . VAL A 1 181 ? -0.400 4.823 30.781 1.00 95.19 181 VAL A N 1
ATOM 1444 C CA . VAL A 1 181 ? -1.862 5.032 30.854 1.00 95.19 181 VAL A CA 1
ATOM 1445 C C . VAL A 1 181 ? -2.527 4.284 32.025 1.00 95.19 181 VAL A C 1
ATOM 1447 O O . VAL A 1 181 ? -2.012 3.250 32.469 1.00 95.19 181 VAL A O 1
ATOM 1450 N N . PRO A 1 182 ? -3.685 4.768 32.527 1.00 95.00 182 PRO A N 1
ATOM 1451 C CA . PRO A 1 182 ? -4.502 4.045 33.501 1.00 95.00 182 PRO A CA 1
ATOM 1452 C C . PRO A 1 182 ? -4.920 2.659 33.003 1.00 95.00 182 PRO A C 1
ATOM 1454 O O . PRO A 1 182 ? -5.062 2.433 31.805 1.00 95.00 182 PRO A O 1
ATOM 1457 N N . GLU A 1 183 ? -5.194 1.734 33.927 1.00 92.88 183 GLU A N 1
ATOM 1458 C CA . GLU A 1 183 ? -5.541 0.345 33.591 1.00 92.88 183 GLU A CA 1
ATOM 1459 C C . GLU A 1 183 ? -6.741 0.222 32.635 1.00 92.88 183 GLU A C 1
ATOM 1461 O O . GLU A 1 183 ? -6.718 -0.624 31.746 1.00 92.88 183 GLU A O 1
ATOM 1466 N N . ALA A 1 184 ? -7.735 1.107 32.761 1.00 91.06 184 ALA A N 1
ATOM 1467 C CA . ALA A 1 184 ? -8.919 1.143 31.902 1.00 91.06 184 ALA A CA 1
ATOM 1468 C C . ALA A 1 184 ? -8.632 1.531 30.435 1.00 91.06 184 ALA A C 1
ATOM 1470 O O . ALA A 1 184 ? -9.409 1.169 29.556 1.00 91.06 184 ALA A O 1
ATOM 1471 N N . ASP A 1 185 ? -7.531 2.242 30.167 1.00 89.81 185 ASP A N 1
ATOM 1472 C CA . ASP A 1 185 ? -7.132 2.686 28.823 1.00 89.81 185 ASP A CA 1
ATOM 1473 C C . ASP A 1 185 ? -6.124 1.738 28.150 1.00 89.81 185 ASP A C 1
ATOM 1475 O O . ASP A 1 185 ? -5.802 1.905 26.969 1.00 89.81 185 ASP A O 1
ATOM 1479 N N . ARG A 1 186 ? -5.593 0.754 28.891 1.00 94.81 186 ARG A N 1
ATOM 1480 C CA . ARG A 1 186 ? -4.537 -0.145 28.408 1.00 94.81 186 ARG A CA 1
ATOM 1481 C C . ARG A 1 186 ? -4.974 -0.948 27.188 1.00 94.81 186 ARG A C 1
ATOM 1483 O O . ARG A 1 186 ? -6.098 -1.434 27.092 1.00 94.81 186 ARG A O 1
ATOM 1490 N N . ILE A 1 187 ? -4.014 -1.187 26.299 1.00 95.25 187 ILE A N 1
ATOM 1491 C CA . ILE A 1 187 ? -4.105 -2.207 25.257 1.00 95.25 187 ILE A CA 1
ATOM 1492 C C . ILE A 1 187 ? -4.346 -3.555 25.961 1.00 95.25 187 ILE A C 1
ATOM 1494 O O . ILE A 1 187 ? -3.501 -3.955 26.772 1.00 95.25 187 ILE A O 1
ATOM 1498 N N . PRO A 1 188 ? -5.450 -4.272 25.670 1.00 93.94 188 PRO A N 1
ATOM 1499 C CA . PRO A 1 188 ? -5.839 -5.510 26.348 1.00 93.94 188 PRO A CA 1
ATOM 1500 C C . PRO A 1 188 ? -5.045 -6.712 25.809 1.00 93.94 188 PRO A C 1
ATOM 1502 O O . PRO A 1 188 ? -5.578 -7.649 25.215 1.00 93.94 188 PRO A O 1
ATOM 1505 N N . MET A 1 189 ? -3.730 -6.652 25.997 1.00 93.00 189 MET A N 1
ATOM 1506 C CA . MET A 1 189 ? -2.746 -7.654 25.610 1.00 93.00 189 MET A CA 1
ATOM 1507 C C . MET A 1 189 ? -1.619 -7.644 26.649 1.00 93.00 189 MET A C 1
ATOM 1509 O O . MET A 1 189 ? -1.250 -6.587 27.154 1.00 93.00 189 MET A O 1
ATOM 1513 N N . SER A 1 190 ? -1.072 -8.811 26.984 1.00 89.94 190 SER A N 1
ATOM 1514 C CA . SER A 1 190 ? 0.055 -8.915 27.914 1.00 89.94 190 SER A CA 1
ATOM 1515 C C . SER A 1 190 ? 1.393 -8.648 27.226 1.00 89.94 190 SER A C 1
ATOM 1517 O O . SER A 1 190 ? 1.544 -8.829 26.014 1.00 89.94 190 SER A O 1
ATOM 1519 N N . GLU A 1 191 ? 2.412 -8.327 28.022 1.00 90.31 191 GLU A N 1
ATOM 1520 C CA . GLU A 1 191 ? 3.803 -8.397 27.573 1.00 90.31 191 GLU A CA 1
ATOM 1521 C C . GLU A 1 191 ? 4.126 -9.788 26.976 1.00 90.31 191 GLU A C 1
ATOM 1523 O O . GLU A 1 191 ? 3.578 -10.793 27.442 1.00 90.31 191 GLU A O 1
ATOM 1528 N N . PRO A 1 192 ? 5.007 -9.884 25.961 1.00 92.75 192 PRO A N 1
ATOM 1529 C CA . PRO A 1 192 ? 5.750 -8.803 25.310 1.00 92.75 192 PRO A CA 1
ATOM 1530 C C . PRO A 1 192 ? 4.990 -8.166 24.125 1.00 92.75 192 PRO A C 1
ATOM 1532 O O . PRO A 1 192 ? 5.622 -7.725 23.173 1.00 92.75 192 PRO A O 1
ATOM 1535 N N . TYR A 1 193 ? 3.650 -8.146 24.141 1.00 91.56 193 TYR A N 1
ATOM 1536 C CA . TYR A 1 193 ? 2.800 -7.529 23.106 1.00 91.56 193 TYR A CA 1
ATOM 1537 C C . TYR A 1 193 ? 2.939 -8.141 21.697 1.00 91.56 193 TYR A C 1
ATOM 1539 O O . TYR A 1 193 ? 2.561 -7.545 20.691 1.00 91.56 193 TYR A O 1
ATOM 1547 N N . THR A 1 194 ? 3.438 -9.378 21.610 1.00 90.12 194 THR A N 1
ATOM 1548 C CA . THR A 1 194 ? 3.602 -10.122 20.350 1.00 90.12 194 THR A CA 1
ATOM 1549 C C . THR A 1 194 ? 2.460 -11.105 20.059 1.00 90.12 194 THR A C 1
ATOM 1551 O O . THR A 1 194 ? 2.507 -11.790 19.035 1.00 90.12 194 THR A O 1
ATOM 1554 N N . GLY A 1 195 ? 1.429 -11.163 20.910 1.00 90.81 195 GLY A N 1
ATOM 1555 C CA . GLY A 1 195 ? 0.344 -12.161 20.921 1.00 90.81 195 GLY A CA 1
ATOM 1556 C C . GLY A 1 195 ? -0.705 -12.074 19.802 1.00 90.81 195 GLY A C 1
ATOM 1557 O O . GLY A 1 195 ? -1.821 -12.543 19.990 1.00 90.81 195 GLY A O 1
ATOM 1558 N N . VAL A 1 196 ? -0.368 -11.476 18.657 1.00 95.75 196 VAL A N 1
ATOM 1559 C CA . VAL A 1 196 ? -1.234 -11.384 17.466 1.00 95.75 196 VAL A CA 1
ATOM 1560 C C . VAL A 1 196 ? -0.829 -12.400 16.388 1.00 95.75 196 VAL A C 1
ATOM 1562 O O . VAL A 1 196 ? 0.361 -12.615 16.159 1.00 95.75 196 VAL A O 1
ATOM 1565 N N . ASP A 1 197 ? -1.790 -12.988 15.680 1.00 97.12 197 ASP A N 1
ATOM 1566 C CA . ASP A 1 197 ? -1.614 -13.981 14.608 1.00 97.12 197 ASP A CA 1
ATOM 1567 C C . ASP A 1 197 ? -1.122 -13.381 13.276 1.00 97.12 197 ASP A C 1
ATOM 1569 O O . ASP A 1 197 ? -0.680 -14.108 12.378 1.00 97.12 197 ASP A O 1
ATOM 1573 N N . GLY A 1 198 ? -1.190 -12.056 13.119 1.00 97.56 198 GLY A N 1
ATOM 1574 C CA . GLY A 1 198 ? -0.885 -11.382 11.860 1.00 97.56 198 GLY A CA 1
ATOM 1575 C C . GLY A 1 198 ? -1.137 -9.875 11.872 1.00 97.56 198 GLY A C 1
ATOM 1576 O O . GLY A 1 198 ? -1.340 -9.280 12.931 1.00 97.56 198 GLY A O 1
ATOM 1577 N N . VAL A 1 199 ? -1.139 -9.284 10.675 1.00 98.50 199 VAL A N 1
ATOM 1578 C CA . VAL A 1 199 ? -1.496 -7.879 10.423 1.00 98.50 199 VAL A CA 1
ATOM 1579 C C . VAL A 1 199 ? -2.562 -7.817 9.329 1.00 98.50 199 VAL A C 1
ATOM 1581 O O . VAL A 1 199 ? -2.436 -8.503 8.313 1.00 98.50 199 VAL A O 1
ATOM 1584 N N . ILE A 1 200 ? -3.589 -6.994 9.524 1.00 97.75 200 ILE A N 1
ATOM 1585 C CA . ILE A 1 200 ? -4.582 -6.632 8.507 1.00 97.75 200 ILE A CA 1
ATOM 1586 C C . ILE A 1 200 ? -4.453 -5.133 8.265 1.00 97.75 200 ILE A C 1
ATOM 1588 O O . ILE A 1 200 ? -4.542 -4.351 9.211 1.00 97.75 200 ILE A O 1
ATOM 1592 N N . ALA A 1 201 ? -4.254 -4.741 7.013 1.00 97.38 201 ALA A N 1
ATOM 1593 C CA . ALA A 1 201 ? -4.215 -3.346 6.611 1.00 97.38 201 ALA A CA 1
ATOM 1594 C C . ALA A 1 201 ? -5.336 -3.030 5.625 1.00 97.38 201 ALA A C 1
ATOM 1596 O O . ALA A 1 201 ? -5.632 -3.839 4.741 1.00 97.38 201 ALA A O 1
ATOM 1597 N N . VAL A 1 202 ? -5.955 -1.865 5.806 1.00 96.62 202 VAL A N 1
ATOM 1598 C CA . VAL A 1 202 ? -7.030 -1.337 4.959 1.00 96.62 202 VAL A CA 1
ATOM 1599 C C . VAL A 1 202 ? -6.804 0.144 4.694 1.00 96.62 202 VAL A C 1
ATOM 1601 O O . VAL A 1 202 ? -6.335 0.864 5.579 1.00 96.62 202 VAL A O 1
ATOM 1604 N N . ASP A 1 203 ? -7.171 0.602 3.503 1.00 96.06 203 ASP A N 1
ATOM 1605 C CA . ASP A 1 203 ? -7.252 2.024 3.175 1.00 96.06 203 ASP A CA 1
ATOM 1606 C C . ASP A 1 203 ? -8.703 2.557 3.183 1.00 96.06 203 ASP A C 1
ATOM 1608 O O . ASP A 1 203 ? -9.644 1.868 3.592 1.00 96.06 203 ASP A O 1
ATOM 1612 N N . LEU A 1 204 ? -8.885 3.812 2.754 1.00 92.44 204 LEU A N 1
ATOM 1613 C CA . LEU A 1 204 ? -10.191 4.476 2.699 1.00 92.44 204 LEU A CA 1
ATOM 1614 C C . LEU A 1 204 ? -11.175 3.827 1.706 1.00 92.44 204 LEU A C 1
ATOM 1616 O O . LEU A 1 204 ? -12.385 3.910 1.926 1.00 92.44 204 LEU A O 1
ATOM 1620 N N . GLU A 1 205 ? -10.695 3.160 0.651 1.00 95.25 205 GLU A N 1
ATOM 1621 C CA . GLU A 1 205 ? -11.561 2.549 -0.366 1.00 95.25 205 GLU A CA 1
ATOM 1622 C C . GLU A 1 205 ? -12.321 1.342 0.194 1.00 95.25 205 GLU A C 1
ATOM 1624 O O . GLU A 1 205 ? -13.444 1.068 -0.221 1.00 95.25 205 GLU A O 1
ATOM 1629 N N . VAL A 1 206 ? -11.794 0.674 1.227 1.00 94.06 206 VAL A N 1
ATOM 1630 C CA . VAL A 1 206 ? -12.528 -0.392 1.930 1.00 94.06 206 VAL A CA 1
ATOM 1631 C C . VAL A 1 206 ? -13.858 0.122 2.499 1.00 94.06 206 VAL A C 1
ATOM 1633 O O . VAL A 1 206 ? -14.880 -0.554 2.374 1.00 94.06 206 VAL A O 1
ATOM 1636 N N . GLY A 1 207 ? -13.879 1.330 3.074 1.00 91.62 207 GLY A N 1
ATOM 1637 C CA . GLY A 1 207 ? -15.108 1.943 3.586 1.00 91.62 207 GLY A CA 1
ATOM 1638 C C . GLY A 1 207 ? -16.063 2.376 2.473 1.00 91.62 207 GLY A C 1
ATOM 1639 O O . GLY A 1 207 ? -17.251 2.043 2.524 1.00 91.62 207 GLY A O 1
ATOM 1640 N N . SER A 1 208 ? -15.537 3.032 1.433 1.00 93.69 208 SER A N 1
ATOM 1641 C CA . SER A 1 208 ? -16.295 3.429 0.238 1.00 93.69 208 SER A CA 1
ATOM 1642 C C . SER A 1 208 ? -16.983 2.232 -0.429 1.00 93.69 208 SER A C 1
ATOM 1644 O O . SER A 1 208 ? -18.201 2.241 -0.634 1.00 93.69 208 SER A O 1
ATOM 1646 N N . SER A 1 209 ? -16.235 1.156 -0.691 1.00 93.44 209 SER A N 1
ATOM 1647 C CA . SER A 1 209 ? -16.734 -0.078 -1.305 1.00 93.44 209 SER A CA 1
ATOM 1648 C C . SER A 1 209 ? -17.770 -0.808 -0.440 1.00 93.44 209 SER A C 1
ATOM 1650 O O . SER A 1 209 ? -18.754 -1.323 -0.979 1.00 93.44 209 SER A O 1
ATOM 1652 N N . ILE A 1 210 ? -17.620 -0.828 0.893 1.00 90.50 210 ILE A N 1
ATOM 1653 C CA . ILE A 1 210 ? -18.641 -1.390 1.798 1.00 90.50 210 ILE A CA 1
ATOM 1654 C C . ILE A 1 210 ? -19.952 -0.601 1.683 1.00 90.50 210 ILE A C 1
ATOM 1656 O O . ILE A 1 210 ? -21.006 -1.199 1.442 1.00 90.50 210 ILE A O 1
ATOM 1660 N N . LEU A 1 211 ? -19.894 0.731 1.789 1.00 93.75 211 LEU A N 1
ATOM 1661 C CA . LEU A 1 211 ? -21.070 1.604 1.677 1.00 93.75 211 LEU A CA 1
ATOM 1662 C C . LEU A 1 211 ? -21.696 1.573 0.275 1.00 93.75 211 LEU A C 1
ATOM 1664 O O . LEU A 1 211 ? -22.905 1.757 0.138 1.00 93.75 211 LEU A O 1
ATOM 1668 N N . GLY A 1 212 ? -20.915 1.265 -0.763 1.00 95.69 212 GLY A N 1
ATOM 1669 C CA . GLY A 1 212 ? -21.416 1.029 -2.120 1.00 95.69 212 GLY A CA 1
ATOM 1670 C C . GLY A 1 212 ? -22.321 -0.203 -2.226 1.00 95.69 212 GLY A C 1
ATOM 1671 O O . GLY A 1 212 ? -23.220 -0.242 -3.067 1.00 95.69 212 GLY A O 1
ATOM 1672 N N . VAL A 1 213 ? -22.137 -1.196 -1.349 1.00 93.00 213 VAL A N 1
ATOM 1673 C CA . VAL A 1 213 ? -22.958 -2.416 -1.301 1.00 93.00 213 VAL A CA 1
ATOM 1674 C C . VAL A 1 213 ? -24.122 -2.288 -0.314 1.00 93.00 213 VAL A C 1
ATOM 1676 O O . VAL A 1 213 ? -25.260 -2.645 -0.655 1.00 93.00 213 VAL A O 1
ATOM 1679 N N . THR A 1 214 ? -23.854 -1.801 0.901 1.00 90.25 214 THR A N 1
ATOM 1680 C CA . THR A 1 214 ? -24.827 -1.737 2.009 1.00 90.25 214 THR A CA 1
ATOM 1681 C C . THR A 1 214 ? -25.697 -0.475 1.987 1.00 90.25 214 THR A C 1
ATOM 1683 O O . THR A 1 214 ? -26.773 -0.458 2.591 1.00 90.25 214 THR A O 1
ATOM 1686 N N . GLY A 1 215 ? -25.277 0.566 1.265 1.00 94.75 215 GLY A N 1
ATOM 1687 C CA . GLY A 1 215 ? -25.874 1.900 1.293 1.00 94.75 215 GLY A CA 1
ATOM 1688 C C . GLY A 1 215 ? -25.343 2.759 2.445 1.00 94.75 215 GLY A C 1
ATOM 1689 O O . GLY A 1 215 ? -24.611 2.284 3.308 1.00 94.75 215 GLY A O 1
ATOM 1690 N N . ALA A 1 216 ? -25.746 4.029 2.470 1.00 95.69 216 ALA A N 1
ATOM 1691 C CA . ALA A 1 216 ? -25.251 5.021 3.425 1.00 95.69 216 ALA A CA 1
ATOM 1692 C C . ALA A 1 216 ? -25.469 4.649 4.908 1.00 95.69 216 ALA A C 1
ATOM 1694 O O . ALA A 1 216 ? -26.408 3.919 5.249 1.00 95.69 216 ALA A O 1
ATOM 1695 N N . VAL A 1 217 ? -24.623 5.200 5.777 1.00 93.38 217 VAL A N 1
ATOM 1696 C CA . VAL A 1 217 ? -24.765 5.208 7.241 1.00 93.38 217 VAL A CA 1
ATOM 1697 C C . VAL A 1 217 ? -25.051 6.625 7.731 1.00 93.38 217 VAL A C 1
ATOM 1699 O O . VAL A 1 217 ? -24.612 7.595 7.114 1.00 93.38 217 VAL A O 1
ATOM 1702 N N . THR A 1 218 ? -25.759 6.729 8.851 1.00 95.00 218 THR A N 1
ATOM 1703 C CA . THR A 1 218 ? -25.950 7.975 9.602 1.00 95.00 218 THR A CA 1
ATOM 1704 C C . THR A 1 218 ? -25.250 7.816 10.945 1.00 95.00 218 THR A C 1
ATOM 1706 O O . THR A 1 218 ? -25.351 6.748 11.548 1.00 95.00 218 THR A O 1
ATOM 1709 N N . LEU A 1 219 ? -24.537 8.841 11.404 1.00 92.44 219 LEU A N 1
ATOM 1710 C CA . LEU A 1 219 ? -23.906 8.827 12.724 1.00 92.44 219 LEU A CA 1
ATOM 1711 C C . LEU A 1 219 ? -24.909 9.263 13.799 1.00 92.44 219 LEU A C 1
ATOM 1713 O O . LEU A 1 219 ? -25.498 10.335 13.691 1.00 92.44 219 LEU A O 1
ATOM 1717 N N . ASP A 1 220 ? -25.082 8.437 14.830 1.00 92.50 220 ASP A N 1
ATOM 1718 C CA . ASP A 1 220 ? -25.812 8.773 16.059 1.00 92.50 220 ASP A CA 1
ATOM 1719 C C . ASP A 1 220 ? -24.787 9.223 17.108 1.00 92.50 220 ASP A C 1
ATOM 1721 O O . ASP A 1 220 ? -24.002 8.415 17.614 1.00 92.50 220 ASP A O 1
ATOM 1725 N N . ALA A 1 221 ? -24.710 10.530 17.365 1.00 89.81 221 ALA A N 1
ATOM 1726 C CA . ALA A 1 221 ? -23.727 11.103 18.278 1.00 89.81 221 ALA A CA 1
ATOM 1727 C C . ALA A 1 221 ? -24.260 12.366 18.985 1.00 89.81 221 ALA A C 1
ATOM 1729 O O . ALA A 1 221 ? -23.710 13.454 18.784 1.00 89.81 221 ALA A O 1
ATOM 1730 N N . PRO A 1 222 ? -25.290 12.250 19.849 1.00 92.25 222 PRO A N 1
ATOM 1731 C CA . PRO A 1 222 ? -26.051 13.392 20.346 1.00 92.25 222 PRO A CA 1
ATOM 1732 C C . PRO A 1 222 ? -25.193 14.527 20.917 1.00 92.25 222 PRO A C 1
ATOM 1734 O O . PRO A 1 222 ? -24.447 14.353 21.887 1.00 92.25 222 PRO A O 1
ATOM 1737 N N . GLY A 1 223 ? -25.321 15.715 20.319 1.00 88.69 223 GLY A N 1
ATOM 1738 C CA . GLY A 1 223 ? -24.599 16.920 20.745 1.00 88.69 223 GLY A CA 1
ATOM 1739 C C . GLY A 1 223 ? -23.128 16.992 20.309 1.00 88.69 223 GLY A C 1
ATOM 1740 O O . GLY A 1 223 ? -22.342 17.704 20.938 1.00 88.69 223 GLY A O 1
ATOM 1741 N N . LYS A 1 224 ? -22.738 16.259 19.260 1.00 89.69 224 LYS A N 1
ATOM 1742 C CA . LYS A 1 224 ? -21.448 16.389 18.557 1.00 89.69 224 LYS A CA 1
ATOM 1743 C C . LYS A 1 224 ? -21.634 17.093 17.214 1.00 89.69 224 LYS A C 1
ATOM 1745 O O . LYS A 1 224 ? -22.709 17.019 16.634 1.00 89.69 224 LYS A O 1
ATOM 1750 N N . ALA A 1 225 ? -20.586 17.718 16.673 1.00 86.62 225 ALA A N 1
ATOM 1751 C CA . ALA A 1 225 ? -20.678 18.379 15.364 1.00 86.62 225 ALA A CA 1
ATOM 1752 C C . ALA A 1 225 ? -20.881 17.402 14.179 1.00 86.62 225 ALA A C 1
ATOM 1754 O O . ALA A 1 225 ? -21.265 17.822 13.094 1.00 86.62 225 ALA A O 1
ATOM 1755 N N . TYR A 1 226 ? -20.662 16.098 14.385 1.00 87.12 226 TYR A N 1
ATOM 1756 C CA . TYR A 1 226 ? -20.951 15.022 13.423 1.00 87.12 226 TYR A CA 1
ATOM 1757 C C . TYR A 1 226 ? -22.281 14.289 13.677 1.00 87.12 226 TYR A C 1
ATOM 1759 O O . TYR A 1 226 ? -22.538 13.266 13.042 1.00 87.12 226 TYR A O 1
ATOM 1767 N N . ASP A 1 227 ? -23.115 14.764 14.603 1.00 91.62 227 ASP A N 1
ATOM 1768 C CA . ASP A 1 227 ? -24.419 14.157 14.879 1.00 91.62 227 ASP A CA 1
ATOM 1769 C C . ASP A 1 227 ? -25.339 14.240 13.650 1.00 91.62 227 ASP A C 1
ATOM 1771 O O . ASP A 1 227 ? -25.450 15.284 13.008 1.00 91.62 227 ASP A O 1
ATOM 1775 N N . GLY A 1 228 ? -25.970 13.127 13.276 1.00 92.06 228 GLY A N 1
ATOM 1776 C CA . GLY A 1 228 ? -26.797 13.034 12.071 1.00 92.06 228 GLY A CA 1
ATOM 1777 C C . GLY A 1 228 ? -26.033 13.066 10.738 1.00 92.06 228 GLY A C 1
ATOM 1778 O O . GLY A 1 228 ? -26.673 13.009 9.685 1.00 92.06 228 GLY A O 1
ATOM 1779 N N . ALA A 1 229 ? -24.694 13.120 10.738 1.00 90.94 229 ALA A N 1
ATOM 1780 C CA . ALA A 1 229 ? -23.898 13.134 9.509 1.00 90.94 229 ALA A CA 1
ATOM 1781 C C . ALA A 1 229 ? -24.122 11.862 8.670 1.00 90.94 229 ALA A C 1
ATOM 1783 O O . ALA A 1 229 ? -24.120 10.748 9.199 1.00 90.94 229 ALA A O 1
ATOM 1784 N N . ILE A 1 230 ? -24.289 12.022 7.351 1.00 93.62 230 ILE A N 1
ATOM 1785 C CA . ILE A 1 230 ? -24.590 10.924 6.419 1.00 93.62 230 ILE A CA 1
ATOM 1786 C C . ILE A 1 230 ? -23.362 10.603 5.562 1.00 93.62 230 ILE A C 1
ATOM 1788 O O . ILE A 1 230 ? -22.948 11.408 4.722 1.00 93.62 230 ILE A O 1
ATOM 1792 N N . LEU A 1 231 ? -22.819 9.395 5.723 1.00 91.00 231 LEU A N 1
ATOM 1793 C CA . LEU A 1 231 ? -21.682 8.901 4.948 1.00 91.00 231 LEU A CA 1
ATOM 1794 C C . LEU A 1 231 ? -22.120 7.822 3.952 1.00 91.00 231 LEU A C 1
ATOM 1796 O O . LEU A 1 231 ? -22.884 6.913 4.271 1.00 91.00 231 LEU A O 1
ATOM 1800 N N . ASN A 1 232 ? -21.618 7.920 2.727 1.00 92.25 232 ASN A N 1
ATOM 1801 C CA . ASN A 1 232 ? -21.897 7.052 1.590 1.00 92.25 232 ASN A CA 1
ATOM 1802 C C . ASN A 1 232 ? -20.598 6.748 0.816 1.00 92.25 232 ASN A C 1
ATOM 1804 O O . ASN A 1 232 ? -19.528 7.258 1.141 1.00 92.25 232 ASN A O 1
ATOM 1808 N N . ALA A 1 233 ? -20.692 5.927 -0.231 1.00 92.00 233 ALA A N 1
ATOM 1809 C CA . ALA A 1 233 ? -19.536 5.506 -1.024 1.00 92.00 233 ALA A CA 1
ATOM 1810 C C . ALA A 1 233 ? -18.774 6.653 -1.719 1.00 92.00 233 ALA A C 1
ATOM 1812 O O . ALA A 1 233 ? -17.625 6.472 -2.099 1.00 92.00 233 ALA A O 1
ATOM 1813 N N . GLN A 1 234 ? -19.408 7.812 -1.920 1.00 87.94 234 GLN A N 1
ATOM 1814 C CA . GLN A 1 234 ? -18.828 8.957 -2.620 1.00 87.94 234 GLN A CA 1
ATOM 1815 C C . GLN A 1 234 ? -18.133 9.936 -1.665 1.00 87.94 234 GLN A C 1
ATOM 1817 O O . GLN A 1 234 ? -17.121 10.521 -2.039 1.00 87.94 234 GLN A O 1
ATOM 1822 N N . ASN A 1 235 ? -18.657 10.124 -0.447 1.00 86.00 235 ASN A N 1
ATOM 1823 C CA . ASN A 1 235 ? -18.117 11.089 0.518 1.00 86.00 235 ASN A CA 1
ATOM 1824 C C . ASN A 1 235 ? -17.292 10.464 1.660 1.00 86.00 235 ASN A C 1
ATOM 1826 O O . ASN A 1 235 ? -16.653 11.220 2.383 1.00 86.00 235 ASN A O 1
ATOM 1830 N N . PHE A 1 236 ? -17.247 9.132 1.812 1.00 87.31 236 PHE A N 1
ATOM 1831 C CA . PHE A 1 236 ? -16.544 8.461 2.920 1.00 87.31 236 PHE A CA 1
ATOM 1832 C C . PHE A 1 236 ? -15.081 8.907 3.085 1.00 87.31 236 PHE A C 1
ATOM 1834 O O . PHE A 1 236 ? -14.677 9.308 4.177 1.00 87.31 236 PHE A O 1
ATOM 1841 N N . GLY A 1 237 ? -14.296 8.866 2.003 1.00 85.88 237 GLY A N 1
ATOM 1842 C CA . GLY A 1 237 ? -12.892 9.287 2.009 1.00 85.88 237 GLY A CA 1
ATOM 1843 C C . GLY A 1 237 ? -12.711 10.761 2.404 1.00 85.88 237 GLY A C 1
ATOM 1844 O O . GLY A 1 237 ? -12.013 11.024 3.386 1.00 85.88 237 GLY A O 1
ATOM 1845 N N . PRO A 1 238 ? -13.371 11.720 1.720 1.00 82.06 238 PRO A N 1
ATOM 1846 C CA . PRO A 1 238 ? -13.333 13.137 2.088 1.00 82.06 238 PRO A CA 1
ATOM 1847 C C . PRO A 1 238 ? -13.783 13.426 3.529 1.00 82.06 238 PRO A C 1
ATOM 1849 O O . PRO A 1 238 ? -13.139 14.219 4.211 1.00 82.06 238 PRO A O 1
ATOM 1852 N N . PHE A 1 239 ? -14.819 12.749 4.038 1.00 83.94 239 PHE A N 1
ATOM 1853 C CA . PHE A 1 239 ? -15.292 12.937 5.416 1.00 83.94 239 PHE A CA 1
ATOM 1854 C C . PHE A 1 239 ? -14.259 12.456 6.446 1.00 83.94 239 PHE A C 1
ATOM 1856 O O . PHE A 1 239 ? -13.941 13.175 7.393 1.00 83.94 239 PHE A O 1
ATOM 1863 N N . CYS A 1 240 ? -13.682 11.264 6.245 1.00 84.62 240 CYS A N 1
ATOM 1864 C CA . CYS A 1 240 ? -12.587 10.759 7.078 1.00 84.62 240 CYS A CA 1
ATOM 1865 C C . CYS A 1 240 ? -11.381 11.713 7.055 1.00 84.62 240 CYS A C 1
ATOM 1867 O O . CYS A 1 240 ? -10.806 12.023 8.099 1.00 84.62 240 CYS A O 1
ATOM 1869 N N . GLN A 1 241 ? -11.031 12.217 5.870 1.00 80.06 241 GLN A N 1
ATOM 1870 C CA . GLN A 1 241 ? -9.950 13.175 5.666 1.00 80.06 241 GLN A CA 1
ATOM 1871 C C . GLN A 1 241 ? -10.189 14.500 6.410 1.00 80.06 241 GLN A C 1
ATOM 1873 O O . GLN A 1 241 ? -9.277 15.014 7.062 1.00 80.06 241 GLN A O 1
ATOM 1878 N N . TRP A 1 242 ? -11.400 15.050 6.340 1.00 77.81 242 TRP A N 1
ATOM 1879 C CA . TRP A 1 242 ? -11.776 16.269 7.054 1.00 77.81 242 TRP A CA 1
ATOM 1880 C C . TRP A 1 242 ? -11.604 16.092 8.569 1.00 77.81 242 TRP A C 1
ATOM 1882 O O . TRP A 1 242 ? -10.886 16.857 9.217 1.00 77.81 242 TRP A O 1
ATOM 1892 N N . TRP A 1 243 ? -12.154 15.008 9.126 1.00 79.31 243 TRP A N 1
ATOM 1893 C CA . TRP A 1 243 ? -12.080 14.737 10.563 1.00 79.31 243 TRP A CA 1
ATOM 1894 C C . TRP A 1 243 ? -10.659 14.458 11.061 1.00 79.31 243 TRP A C 1
ATOM 1896 O O . TRP A 1 243 ? -10.320 14.889 12.163 1.00 79.31 243 TRP A O 1
ATOM 1906 N N . GLU A 1 244 ? -9.791 13.829 10.261 1.00 76.25 244 GLU A N 1
ATOM 1907 C CA . GLU A 1 244 ? -8.362 13.693 10.593 1.00 76.25 244 GLU A CA 1
ATOM 1908 C C . GLU A 1 244 ? -7.595 15.025 10.638 1.00 76.25 244 GLU A C 1
ATOM 1910 O O . GLU A 1 244 ? -6.580 15.106 11.330 1.00 76.25 244 GLU A O 1
ATOM 1915 N N . ASN A 1 245 ? -8.036 16.044 9.896 1.00 70.06 245 ASN A N 1
ATOM 1916 C CA . ASN A 1 245 ? -7.402 17.367 9.877 1.00 70.06 245 ASN A CA 1
ATOM 1917 C C . ASN A 1 245 ? -8.034 18.346 10.882 1.00 70.06 245 ASN A C 1
ATOM 1919 O O . ASN A 1 245 ? -7.473 19.416 11.130 1.00 70.06 245 ASN A O 1
ATOM 1923 N N . SER A 1 246 ? -9.187 17.999 11.460 1.00 66.69 246 SER A N 1
ATOM 1924 C CA . SER A 1 246 ? -9.895 18.838 12.427 1.00 66.69 246 SER A CA 1
ATOM 1925 C C . SER A 1 246 ? -9.040 19.123 13.675 1.00 66.69 246 SER A C 1
ATOM 1927 O O . SER A 1 246 ? -8.327 18.262 14.196 1.00 66.69 246 SER A O 1
ATOM 1929 N N . LYS A 1 247 ? -9.117 20.359 14.190 1.00 54.38 247 LYS A N 1
ATOM 1930 C CA . LYS A 1 247 ? -8.236 20.846 15.275 1.00 54.38 247 LYS A CA 1
ATOM 1931 C C . LYS A 1 247 ? -8.483 20.175 16.640 1.00 54.38 247 LYS A C 1
ATOM 1933 O O . LYS A 1 247 ? -7.697 20.363 17.569 1.00 54.38 247 LYS A O 1
ATOM 1938 N N . GLY A 1 248 ? -9.568 19.411 16.784 1.00 62.66 248 GLY A N 1
ATOM 1939 C CA . GLY A 1 248 ? -9.984 18.765 18.028 1.00 62.66 248 GLY A CA 1
ATOM 1940 C C . GLY A 1 248 ? -9.682 17.268 18.051 1.00 62.66 248 GLY A C 1
ATOM 1941 O O . GLY A 1 248 ? -10.550 16.466 17.728 1.00 62.66 248 GLY A O 1
ATOM 1942 N N . ALA A 1 249 ? -8.498 16.865 18.527 1.00 66.44 249 ALA A N 1
ATOM 1943 C CA . ALA A 1 249 ? -8.095 15.449 18.575 1.00 66.44 249 ALA A CA 1
ATOM 1944 C C . ALA A 1 249 ? -9.099 14.526 19.309 1.00 66.44 249 ALA A C 1
ATOM 1946 O O . ALA A 1 249 ? -9.316 13.392 18.891 1.00 66.44 249 ALA A O 1
ATOM 1947 N N . SER A 1 250 ? -9.747 15.020 20.373 1.00 72.06 250 SER A N 1
ATOM 1948 C CA . SER A 1 250 ? -10.803 14.292 21.101 1.00 72.06 250 SER A CA 1
ATOM 1949 C C . SER A 1 250 ? -12.105 14.168 20.296 1.00 72.06 250 SER A C 1
ATOM 1951 O O . SER A 1 250 ? -12.784 13.144 20.349 1.00 72.06 250 SER A O 1
ATOM 1953 N N . GLU A 1 251 ? -12.447 15.187 19.505 1.00 78.44 251 GLU A N 1
ATOM 1954 C CA . GLU A 1 251 ? -13.662 15.185 18.691 1.00 78.44 251 GLU A CA 1
ATOM 1955 C C . GLU A 1 251 ? -13.498 14.294 17.455 1.00 78.44 251 GLU A C 1
ATOM 1957 O O . GLU A 1 251 ? -14.355 13.449 17.206 1.00 78.44 251 GLU A O 1
ATOM 1962 N N . ALA A 1 252 ? -12.340 14.366 16.790 1.00 78.19 252 ALA A N 1
ATOM 1963 C CA . ALA A 1 252 ? -11.928 13.424 15.753 1.00 78.19 252 ALA A CA 1
ATOM 1964 C C . ALA A 1 252 ? -11.893 11.973 16.267 1.00 78.19 252 ALA A C 1
ATOM 1966 O O . ALA A 1 252 ? -12.363 11.057 15.592 1.00 78.19 252 ALA A O 1
ATOM 1967 N N . ALA A 1 253 ? -11.368 11.729 17.474 1.00 78.19 253 ALA A N 1
ATOM 1968 C CA . ALA A 1 253 ? -11.421 10.402 18.089 1.00 78.19 253 ALA A CA 1
ATOM 1969 C C . ALA A 1 253 ? -12.870 9.909 18.253 1.00 78.19 253 ALA A C 1
ATOM 1971 O O . ALA A 1 253 ? -13.163 8.775 17.881 1.00 78.19 253 ALA A O 1
ATOM 1972 N N . GLY A 1 254 ? -13.775 10.774 18.723 1.00 83.19 254 GLY A N 1
ATOM 1973 C CA . GLY A 1 254 ? -15.202 10.469 18.840 1.00 83.19 254 GLY A CA 1
ATOM 1974 C C . GLY A 1 254 ? -15.892 10.195 17.497 1.00 83.19 254 GLY A C 1
ATOM 1975 O O . GLY A 1 254 ? -16.602 9.197 17.392 1.00 83.19 254 GLY A O 1
ATOM 1976 N N . PHE A 1 255 ? -15.631 11.004 16.462 1.00 86.75 255 PHE A N 1
ATOM 1977 C CA . PHE A 1 255 ? -16.176 10.803 15.112 1.00 86.75 255 PHE A CA 1
ATOM 1978 C C . PHE A 1 255 ? -15.838 9.408 14.577 1.00 86.75 255 PHE A C 1
ATOM 1980 O O . PHE A 1 255 ? -16.720 8.670 14.145 1.00 86.75 255 PHE A O 1
ATOM 1987 N N . PHE A 1 256 ? -14.564 9.014 14.655 1.00 85.75 256 PHE A N 1
ATOM 1988 C CA . PHE A 1 256 ? -14.127 7.711 14.154 1.00 85.75 256 PHE A CA 1
ATOM 1989 C C . PHE A 1 256 ? -14.672 6.535 14.978 1.00 85.75 256 PHE A C 1
ATOM 1991 O O . PHE A 1 256 ? -14.867 5.459 14.417 1.00 85.75 256 PHE A O 1
ATOM 1998 N N . ASN A 1 257 ? -14.961 6.729 16.269 1.00 83.56 257 ASN A N 1
ATOM 1999 C CA . ASN A 1 257 ? -15.643 5.718 17.080 1.00 83.56 257 ASN A CA 1
ATOM 2000 C C . ASN A 1 257 ? -17.108 5.560 16.635 1.00 83.56 257 ASN A C 1
ATOM 2002 O O . ASN A 1 257 ? -17.521 4.447 16.321 1.00 83.56 257 ASN A O 1
ATOM 2006 N N . ALA A 1 258 ? -17.851 6.667 16.503 1.00 87.25 258 ALA A N 1
ATOM 2007 C CA . ALA A 1 258 ? -19.229 6.653 16.002 1.00 87.25 258 ALA A CA 1
ATOM 2008 C C . ALA A 1 258 ? -19.320 6.051 14.587 1.00 87.25 258 ALA A C 1
ATOM 2010 O O . ALA A 1 258 ? -20.215 5.259 14.296 1.00 87.25 258 ALA A O 1
ATOM 2011 N N . LEU A 1 259 ? -18.350 6.358 13.718 1.00 88.88 259 LEU A N 1
ATOM 2012 C CA . LEU A 1 259 ? -18.236 5.763 12.389 1.00 88.88 259 LEU A CA 1
ATOM 2013 C C . LEU A 1 259 ? -17.965 4.254 12.445 1.00 88.88 259 LEU A C 1
ATOM 2015 O O . LEU A 1 259 ? -18.572 3.503 11.685 1.00 88.88 259 LEU A O 1
ATOM 2019 N N . ALA A 1 260 ? -17.081 3.790 13.332 1.00 84.19 260 ALA A N 1
ATOM 2020 C CA . ALA A 1 260 ? -16.805 2.364 13.498 1.00 84.19 260 ALA A CA 1
ATOM 2021 C C . ALA A 1 260 ? -18.034 1.594 14.014 1.00 84.19 260 ALA A C 1
ATOM 2023 O O . ALA A 1 260 ? -18.331 0.512 13.503 1.00 84.19 260 ALA A O 1
ATOM 2024 N N . ASP A 1 261 ? -18.775 2.162 14.970 1.00 82.81 261 ASP A N 1
ATOM 2025 C CA . ASP A 1 261 ? -20.027 1.592 15.474 1.00 82.81 261 ASP A CA 1
ATOM 2026 C C . ASP A 1 261 ? -21.106 1.532 14.379 1.00 82.81 261 ASP A C 1
ATOM 2028 O O . ASP A 1 261 ? -21.679 0.463 14.153 1.00 82.81 261 ASP A O 1
ATOM 2032 N N . ALA A 1 262 ? -21.316 2.624 13.633 1.00 87.38 262 ALA A 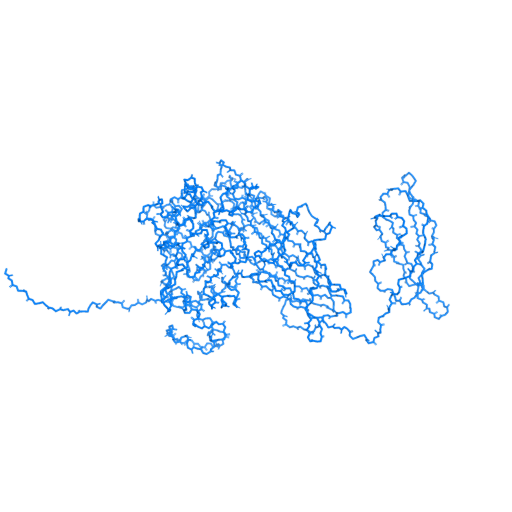N 1
ATOM 2033 C CA . ALA A 1 262 ? -22.284 2.682 12.536 1.00 87.38 262 ALA A CA 1
ATOM 2034 C C . ALA A 1 262 ? -21.929 1.719 11.385 1.00 87.38 262 ALA A C 1
ATOM 2036 O O . ALA A 1 262 ? -22.800 1.033 10.851 1.00 87.38 262 ALA A O 1
ATOM 2037 N N . MET A 1 263 ? -20.645 1.611 11.019 1.00 85.88 263 MET A N 1
ATOM 2038 C CA . MET A 1 263 ? -20.172 0.660 10.003 1.00 85.88 263 MET A CA 1
ATOM 2039 C C . MET A 1 263 ? -20.316 -0.797 10.462 1.00 85.88 263 MET A C 1
ATOM 2041 O O . MET A 1 263 ? -20.687 -1.649 9.651 1.00 85.88 263 MET A O 1
ATOM 2045 N N . ARG A 1 264 ? -20.071 -1.095 11.749 1.00 82.50 264 ARG A N 1
ATOM 2046 C CA . ARG A 1 264 ? -20.316 -2.425 12.330 1.00 82.50 264 ARG A CA 1
ATOM 2047 C C . ARG A 1 264 ? -21.800 -2.773 12.261 1.00 82.50 264 ARG A C 1
ATOM 2049 O O . ARG A 1 264 ? -22.144 -3.791 11.669 1.00 82.50 264 ARG A O 1
ATOM 2056 N N . GLU A 1 265 ? -22.676 -1.913 12.783 1.00 83.81 265 GLU A N 1
ATOM 2057 C CA . GLU A 1 265 ? -24.127 -2.137 12.748 1.00 83.81 265 GLU A CA 1
ATOM 2058 C C . GLU A 1 265 ? -24.622 -2.353 11.313 1.00 83.81 265 GLU A C 1
ATOM 2060 O O . GLU A 1 265 ? -25.392 -3.277 11.047 1.00 83.81 265 GLU A O 1
ATOM 2065 N N . LYS A 1 266 ? -24.125 -1.563 10.356 1.00 84.75 266 LYS A N 1
ATOM 2066 C CA . LYS A 1 266 ? -24.484 -1.680 8.938 1.00 84.75 266 LYS A CA 1
ATOM 2067 C C . LYS A 1 266 ? -24.108 -3.029 8.315 1.00 84.75 266 LYS A C 1
ATOM 2069 O O . LYS A 1 266 ? -24.784 -3.481 7.389 1.00 84.75 266 LYS A O 1
ATOM 2074 N N . LEU A 1 267 ? -23.037 -3.662 8.794 1.00 81.69 267 LEU A N 1
ATOM 2075 C CA . LEU A 1 267 ? -22.568 -4.971 8.334 1.00 81.69 267 LEU A CA 1
ATOM 2076 C C . LEU A 1 267 ? -23.251 -6.129 9.076 1.00 81.69 267 LEU A C 1
ATOM 2078 O O . LEU A 1 267 ? -23.555 -7.143 8.447 1.00 81.69 267 LEU A O 1
ATOM 2082 N N . ASP A 1 268 ? -23.549 -5.961 10.365 1.00 79.12 268 ASP A N 1
ATOM 2083 C CA . ASP A 1 268 ? -24.299 -6.926 11.182 1.00 79.12 268 ASP A CA 1
ATOM 2084 C C . ASP A 1 268 ? -25.775 -7.022 10.754 1.00 79.12 268 ASP A C 1
ATOM 2086 O O . ASP A 1 268 ? -26.375 -8.098 10.775 1.00 79.12 268 ASP A O 1
ATOM 2090 N N . THR A 1 269 ? -26.362 -5.896 10.334 1.00 84.12 269 THR A N 1
ATOM 2091 C CA . THR A 1 269 ? -27.755 -5.786 9.860 1.00 84.12 269 THR A CA 1
ATOM 2092 C C . THR A 1 269 ? -27.903 -5.931 8.341 1.00 84.12 269 THR A C 1
ATOM 2094 O O . THR A 1 269 ? -29.017 -5.834 7.819 1.00 84.12 269 THR A O 1
ATOM 2097 N N . ALA A 1 270 ? -26.807 -6.183 7.614 1.00 82.12 270 ALA A N 1
ATOM 2098 C CA . ALA A 1 270 ? -26.816 -6.291 6.159 1.00 82.12 270 ALA A CA 1
ATOM 2099 C C . ALA A 1 270 ? -27.787 -7.397 5.676 1.00 82.12 270 ALA A C 1
ATOM 2101 O O . ALA A 1 270 ? -27.659 -8.553 6.093 1.00 82.12 270 ALA A O 1
ATOM 2102 N N . PRO A 1 271 ? -28.738 -7.088 4.768 1.00 84.00 271 PRO A N 1
ATOM 2103 C CA . PRO A 1 271 ? -29.651 -8.080 4.206 1.00 84.00 271 PRO A CA 1
ATOM 2104 C C . PRO A 1 271 ? -28.927 -9.281 3.578 1.00 84.00 271 PRO A C 1
ATOM 2106 O O . PRO A 1 271 ? -27.842 -9.145 3.009 1.00 84.00 271 PRO A O 1
ATOM 2109 N N . SER A 1 272 ? -29.528 -10.472 3.655 1.00 81.50 272 SER A N 1
ATOM 2110 C CA . SER A 1 272 ? -28.879 -11.717 3.202 1.00 81.50 272 SER A CA 1
ATOM 2111 C C . SER A 1 272 ? -28.527 -11.721 1.706 1.00 81.50 272 SER A C 1
ATOM 2113 O O . SER A 1 272 ? -27.495 -12.268 1.324 1.00 81.50 272 SER A O 1
ATOM 2115 N N . ASP A 1 273 ? -29.299 -11.026 0.867 1.00 83.81 273 ASP A N 1
ATOM 2116 C CA . ASP A 1 273 ? -29.012 -10.813 -0.558 1.00 83.81 273 ASP A CA 1
ATOM 2117 C C . ASP A 1 273 ? -27.761 -9.947 -0.809 1.00 83.81 273 ASP A C 1
ATOM 2119 O O . ASP A 1 273 ? -27.140 -10.043 -1.869 1.00 83.81 273 ASP A O 1
ATOM 2123 N N . LYS A 1 274 ? -27.326 -9.150 0.176 1.00 83.19 274 LYS A N 1
ATOM 2124 C CA . LYS A 1 274 ? -26.102 -8.334 0.103 1.00 83.19 274 LYS A CA 1
ATOM 2125 C C . LYS A 1 274 ? -24.832 -9.100 0.456 1.00 83.19 274 LYS A C 1
ATOM 2127 O O . LYS A 1 274 ? -23.750 -8.657 0.074 1.00 83.19 274 LYS A O 1
ATOM 2132 N N . GLN A 1 275 ? -24.925 -10.252 1.124 1.00 78.75 275 GLN A N 1
ATOM 2133 C CA . GLN A 1 275 ? -23.750 -11.004 1.589 1.00 78.75 275 GLN A CA 1
ATOM 2134 C C . GLN A 1 275 ? -22.843 -11.449 0.429 1.00 78.75 275 GLN A C 1
ATOM 2136 O O . GLN A 1 275 ? -21.621 -11.347 0.527 1.00 78.75 275 GLN A O 1
ATOM 2141 N N . GLY A 1 276 ? -23.423 -11.845 -0.711 1.00 77.62 276 GLY A N 1
ATOM 2142 C CA . GLY A 1 276 ? -22.658 -12.167 -1.921 1.00 77.62 276 GLY A CA 1
ATOM 2143 C C . GLY A 1 276 ? -22.055 -10.951 -2.633 1.00 77.62 276 GLY A C 1
ATOM 2144 O O . GLY A 1 276 ? -20.995 -11.057 -3.243 1.00 77.62 276 GLY A O 1
ATOM 2145 N N . ALA A 1 277 ? -22.665 -9.770 -2.521 1.00 80.94 277 ALA A N 1
ATOM 2146 C CA . ALA A 1 277 ? -22.071 -8.541 -3.045 1.00 80.94 277 ALA A CA 1
ATOM 2147 C C . ALA A 1 277 ? -20.900 -8.061 -2.165 1.00 80.94 277 ALA A C 1
ATOM 2149 O O . ALA A 1 277 ? -19.858 -7.677 -2.694 1.00 80.94 277 ALA A O 1
ATOM 2150 N N . LEU A 1 278 ? -21.025 -8.181 -0.836 1.00 80.56 278 LEU A N 1
ATOM 2151 C CA . LEU A 1 278 ? -19.925 -7.965 0.111 1.00 80.56 278 LEU A CA 1
ATOM 2152 C C . LEU A 1 278 ? -18.768 -8.948 -0.139 1.00 80.56 278 LEU A C 1
ATOM 2154 O O . LEU A 1 278 ? -17.609 -8.544 -0.092 1.00 80.56 278 LEU A O 1
ATOM 2158 N N . ALA A 1 279 ? -19.069 -10.204 -0.497 1.00 77.94 279 ALA A N 1
ATOM 2159 C CA . ALA A 1 279 ? -18.075 -11.193 -0.926 1.00 77.94 279 ALA A CA 1
ATOM 2160 C C . ALA A 1 279 ? -17.203 -10.710 -2.081 1.00 77.94 279 ALA A C 1
ATOM 2162 O O . ALA A 1 279 ? -15.973 -10.662 -1.983 1.00 77.94 279 ALA A O 1
ATOM 2163 N N . MET A 1 280 ? -17.860 -10.282 -3.156 1.00 78.56 280 MET A N 1
ATOM 2164 C CA . MET A 1 280 ? -17.183 -9.735 -4.323 1.00 78.56 280 MET A CA 1
ATOM 2165 C C . MET A 1 280 ? -16.397 -8.462 -3.990 1.00 78.56 280 MET A C 1
ATOM 2167 O O . MET A 1 280 ? -15.311 -8.280 -4.537 1.00 78.56 280 MET A O 1
ATOM 2171 N N . ALA A 1 281 ? -16.909 -7.601 -3.103 1.00 85.00 281 ALA A N 1
ATOM 2172 C CA . ALA A 1 281 ? -16.229 -6.376 -2.688 1.00 85.00 281 ALA A CA 1
ATOM 2173 C C . ALA A 1 281 ? -14.915 -6.672 -1.946 1.00 85.00 281 ALA A C 1
ATOM 2175 O O . ALA A 1 281 ? -13.864 -6.214 -2.386 1.00 85.00 281 ALA A O 1
ATOM 2176 N N . PHE A 1 282 ? -14.926 -7.504 -0.898 1.00 83.50 282 PHE A N 1
ATOM 2177 C CA . PHE A 1 282 ? -13.703 -7.827 -0.149 1.00 83.50 282 PHE A CA 1
ATOM 2178 C C . PHE A 1 282 ? -12.629 -8.499 -1.015 1.00 83.50 282 PHE A C 1
ATOM 2180 O O . PHE A 1 282 ? -11.460 -8.135 -0.919 1.00 83.50 282 PHE A O 1
ATOM 2187 N N . VAL A 1 283 ? -12.990 -9.426 -1.910 1.00 82.88 283 VAL A N 1
ATOM 2188 C CA . VAL A 1 283 ? -11.993 -10.059 -2.795 1.00 82.88 283 VAL A CA 1
ATOM 2189 C C . VAL A 1 283 ? -11.476 -9.109 -3.878 1.00 82.88 283 VAL A C 1
ATOM 2191 O O . VAL A 1 283 ? -10.313 -9.230 -4.274 1.00 82.88 283 VAL A O 1
ATOM 2194 N N . ARG A 1 284 ? -12.273 -8.126 -4.321 1.00 86.69 284 ARG A N 1
ATOM 2195 C CA . ARG A 1 284 ? -11.777 -7.027 -5.166 1.00 86.69 284 ARG A CA 1
ATOM 2196 C C . ARG A 1 284 ? -10.774 -6.174 -4.399 1.00 86.69 284 ARG A C 1
ATOM 2198 O O . ARG A 1 284 ? -9.646 -6.079 -4.863 1.00 86.69 284 ARG A O 1
ATOM 2205 N N . LEU A 1 285 ? -11.130 -5.689 -3.209 1.00 93.31 285 LEU A N 1
ATOM 2206 C CA . LEU A 1 285 ? -10.256 -4.890 -2.341 1.00 93.31 285 LEU A CA 1
ATOM 2207 C C . LEU A 1 285 ? -8.929 -5.609 -2.038 1.00 93.31 285 LEU A C 1
ATOM 2209 O O . LEU A 1 285 ? -7.867 -4.997 -2.131 1.00 93.31 285 LEU A O 1
ATOM 2213 N N . LEU A 1 286 ? -8.975 -6.917 -1.756 1.00 92.50 286 LEU A N 1
ATOM 2214 C CA . LEU A 1 286 ? -7.790 -7.758 -1.548 1.00 92.50 286 LEU A CA 1
ATOM 2215 C C . LEU A 1 286 ? -6.941 -7.926 -2.820 1.00 92.50 286 LEU A C 1
ATOM 2217 O O . LEU A 1 286 ? -5.718 -7.851 -2.770 1.00 92.50 286 LEU A O 1
ATOM 2221 N N . SER A 1 287 ? -7.572 -8.145 -3.977 1.00 87.12 287 SER A N 1
ATOM 2222 C CA . SER A 1 287 ? -6.864 -8.317 -5.259 1.00 87.12 287 SER A CA 1
ATOM 2223 C C . SER A 1 287 ? -6.325 -7.001 -5.840 1.00 87.12 287 SER A C 1
ATOM 2225 O O . SER A 1 287 ? -5.359 -7.016 -6.600 1.00 87.12 287 SER A O 1
ATOM 2227 N N . GLN A 1 288 ? -6.950 -5.873 -5.498 1.00 93.88 288 GLN A N 1
ATOM 2228 C CA . GLN A 1 288 ? -6.567 -4.512 -5.883 1.00 93.88 288 GLN A CA 1
ATOM 2229 C C . GLN A 1 288 ? -5.591 -3.870 -4.873 1.00 93.88 288 GLN A C 1
ATOM 2231 O O . GLN A 1 288 ? -5.197 -2.723 -5.069 1.00 93.88 288 GLN A O 1
ATOM 2236 N N . HIS A 1 289 ? -5.191 -4.579 -3.809 1.00 95.75 289 HIS A N 1
ATOM 2237 C CA . HIS A 1 289 ? -4.331 -4.082 -2.721 1.00 95.75 289 HIS A CA 1
ATOM 2238 C C . HIS A 1 289 ? -4.868 -2.838 -1.972 1.00 95.75 289 HIS A C 1
ATOM 2240 O O . HIS A 1 289 ? -4.084 -2.026 -1.486 1.00 95.75 289 HIS A O 1
ATOM 2246 N N . HIS A 1 290 ? -6.193 -2.700 -1.856 1.00 97.00 290 HIS A N 1
ATOM 2247 C CA . HIS A 1 290 ? -6.855 -1.772 -0.916 1.00 97.00 290 HIS A CA 1
ATOM 2248 C C . HIS A 1 290 ? -7.048 -2.400 0.476 1.00 97.00 290 HIS A C 1
ATOM 2250 O O . HIS A 1 290 ? -7.147 -1.719 1.496 1.00 97.00 290 HIS A O 1
ATOM 2256 N N . MET A 1 291 ? -7.049 -3.734 0.519 1.00 96.25 291 MET A N 1
ATOM 2257 C CA . MET A 1 291 ? -6.888 -4.538 1.723 1.00 96.25 291 MET A CA 1
ATOM 2258 C C . MET A 1 291 ? -5.701 -5.480 1.513 1.00 96.25 291 MET A C 1
ATOM 2260 O O . MET A 1 291 ? -5.609 -6.122 0.471 1.00 96.25 291 MET A O 1
ATOM 2264 N N . ILE A 1 292 ? -4.799 -5.589 2.486 1.00 95.81 292 ILE A N 1
ATOM 2265 C CA . ILE A 1 292 ? -3.642 -6.499 2.422 1.00 95.81 292 ILE A CA 1
ATOM 2266 C C . ILE A 1 292 ? -3.414 -7.175 3.775 1.00 95.81 292 ILE A C 1
ATOM 2268 O O . ILE A 1 292 ? -3.640 -6.593 4.838 1.00 95.81 292 ILE A O 1
ATOM 2272 N N . MET A 1 293 ? -3.005 -8.445 3.742 1.00 96.44 293 MET A N 1
ATOM 2273 C CA . MET A 1 293 ? -2.959 -9.308 4.925 1.00 96.44 293 MET A CA 1
ATOM 2274 C C . MET A 1 293 ? -1.609 -10.009 5.089 1.00 96.44 293 MET A C 1
ATOM 2276 O O . MET A 1 293 ? -1.022 -10.522 4.140 1.00 96.44 293 MET A O 1
ATOM 2280 N N . TYR A 1 294 ? -1.147 -10.107 6.331 1.00 97.81 294 TYR A N 1
ATOM 2281 C CA . TYR A 1 294 ? 0.012 -10.900 6.728 1.00 97.81 294 TYR A CA 1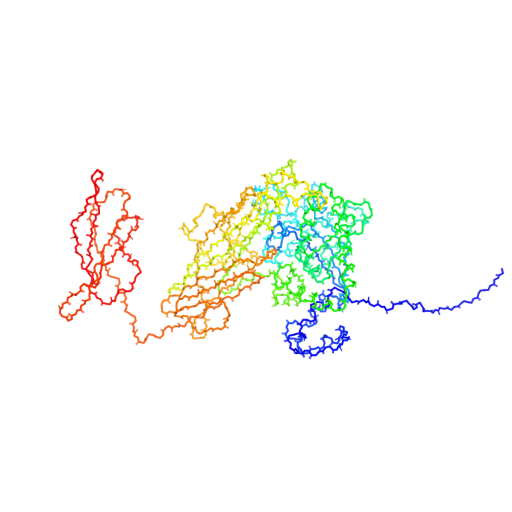
ATOM 2282 C C . TYR A 1 294 ? -0.386 -11.856 7.850 1.00 97.81 294 TYR A C 1
ATOM 2284 O O . TYR A 1 294 ? -1.085 -11.463 8.782 1.00 97.81 294 TYR A O 1
ATOM 2292 N N . SER A 1 295 ? 0.104 -13.094 7.810 1.00 96.69 295 SER A N 1
ATOM 2293 C CA . SER A 1 295 ? -0.026 -14.053 8.907 1.00 96.69 295 SER A CA 1
ATOM 2294 C C . SER A 1 295 ? 1.341 -14.565 9.355 1.00 96.69 295 SER A C 1
ATOM 2296 O O . SER A 1 295 ? 2.227 -14.833 8.544 1.00 96.69 295 SER A O 1
ATOM 2298 N N . LYS A 1 296 ? 1.504 -14.762 10.666 1.00 96.62 296 LYS A N 1
ATOM 2299 C CA . LYS A 1 296 ? 2.662 -15.462 11.239 1.00 96.62 296 LYS A CA 1
ATOM 2300 C C . LYS A 1 296 ? 2.618 -16.966 10.951 1.00 96.62 296 LYS A C 1
ATOM 2302 O O . LYS A 1 296 ? 3.665 -17.607 10.871 1.00 96.62 296 LYS A O 1
ATOM 2307 N N . THR A 1 297 ? 1.427 -17.532 10.757 1.00 95.12 297 THR A N 1
ATOM 2308 C CA . THR A 1 297 ? 1.246 -18.946 10.415 1.00 95.12 297 THR A CA 1
ATOM 2309 C C . THR A 1 297 ? 1.677 -19.179 8.971 1.00 95.12 297 THR A C 1
ATOM 2311 O O . THR A 1 297 ? 0.996 -18.764 8.034 1.00 95.12 297 THR A O 1
ATOM 2314 N N . ALA A 1 298 ? 2.790 -19.892 8.774 1.00 94.69 298 ALA A N 1
ATOM 2315 C CA . ALA A 1 298 ? 3.379 -20.128 7.452 1.00 94.69 298 ALA A CA 1
ATOM 2316 C C . ALA A 1 298 ? 2.393 -20.735 6.430 1.00 94.69 298 ALA A C 1
ATOM 2318 O O . ALA A 1 298 ? 2.469 -20.417 5.243 1.00 94.69 298 ALA A O 1
ATOM 2319 N N . ARG A 1 299 ? 1.445 -21.567 6.888 1.00 91.81 299 ARG A N 1
ATOM 2320 C CA . ARG A 1 299 ? 0.364 -22.142 6.069 1.00 91.81 299 ARG A CA 1
ATOM 2321 C C . ARG A 1 299 ? -0.570 -21.059 5.514 1.00 91.81 299 ARG A C 1
ATOM 2323 O O . ARG A 1 299 ? -0.703 -20.941 4.297 1.00 91.81 299 ARG A O 1
ATOM 2330 N N . ASN A 1 300 ? -1.139 -20.235 6.394 1.00 91.44 300 ASN A N 1
ATOM 2331 C CA . ASN A 1 300 ? -2.066 -19.160 6.032 1.00 91.44 300 ASN A CA 1
ATOM 2332 C C . ASN A 1 300 ? -1.357 -18.081 5.210 1.00 91.44 300 ASN A C 1
ATOM 2334 O O . ASN A 1 300 ? -1.873 -17.670 4.177 1.00 91.44 300 ASN A O 1
ATOM 2338 N N . GLN A 1 301 ? -0.135 -17.697 5.598 1.00 94.38 301 GLN A N 1
ATOM 2339 C CA . GLN A 1 301 ? 0.688 -16.776 4.816 1.00 94.38 301 GLN A CA 1
ATOM 2340 C C . GLN A 1 301 ? 0.890 -17.306 3.395 1.00 94.38 301 GLN A C 1
ATOM 2342 O O . GLN A 1 301 ? 0.600 -16.602 2.439 1.00 94.38 301 GLN A O 1
ATOM 2347 N N . SER A 1 302 ? 1.289 -18.570 3.231 1.00 91.25 302 SER A N 1
ATOM 2348 C CA . SER A 1 302 ? 1.456 -19.170 1.898 1.00 91.25 302 SER A CA 1
ATOM 2349 C C . SER A 1 302 ? 0.161 -19.185 1.078 1.00 91.25 302 SER A C 1
ATOM 2351 O O . SER A 1 302 ? 0.227 -19.173 -0.147 1.00 91.25 302 SER A O 1
ATOM 2353 N N . ALA A 1 303 ? -1.012 -19.228 1.716 1.00 85.88 303 ALA A N 1
ATOM 2354 C CA . ALA A 1 303 ? -2.299 -19.123 1.035 1.00 85.88 303 ALA A CA 1
ATOM 2355 C C . ALA A 1 303 ? -2.595 -17.681 0.585 1.00 85.88 303 ALA A C 1
ATOM 2357 O O . ALA A 1 303 ? -2.921 -17.475 -0.584 1.00 85.88 303 ALA A O 1
ATOM 2358 N N . LEU A 1 304 ? -2.380 -16.687 1.456 1.00 90.00 304 LEU A N 1
ATOM 2359 C CA . LEU A 1 304 ? -2.473 -15.260 1.115 1.00 90.00 304 LEU A CA 1
ATOM 2360 C C . LEU A 1 304 ? -1.496 -14.879 -0.016 1.00 90.00 304 LEU A C 1
ATOM 2362 O O . LEU A 1 304 ? -1.870 -14.163 -0.940 1.00 90.00 304 LEU A O 1
ATOM 2366 N N . GLU A 1 305 ? -0.264 -15.404 0.008 1.00 90.31 305 GLU A N 1
ATOM 2367 C CA . GLU A 1 305 ? 0.738 -15.182 -1.047 1.00 90.31 305 GLU A CA 1
ATOM 2368 C C . GLU A 1 305 ? 0.315 -15.811 -2.393 1.00 90.31 305 GLU A C 1
ATOM 2370 O O . GLU A 1 305 ? 0.555 -15.211 -3.438 1.00 90.31 305 GLU A O 1
ATOM 2375 N N . ARG A 1 306 ? -0.369 -16.971 -2.400 1.00 84.88 306 ARG A N 1
ATOM 2376 C CA . ARG A 1 306 ? -0.874 -17.608 -3.639 1.00 84.88 306 ARG A CA 1
ATOM 2377 C C . ARG A 1 306 ? -1.997 -16.826 -4.322 1.00 84.88 306 ARG A C 1
ATOM 2379 O O . ARG A 1 306 ? -2.063 -16.852 -5.547 1.00 84.88 306 ARG A O 1
ATOM 2386 N N . LEU A 1 307 ? -2.856 -16.153 -3.555 1.00 81.62 307 LEU A N 1
ATOM 2387 C CA . LEU A 1 307 ? -3.914 -15.282 -4.091 1.00 81.62 307 LEU A CA 1
ATOM 2388 C C . LEU A 1 307 ? -3.475 -13.825 -4.279 1.00 81.62 307 LEU A C 1
ATOM 2390 O O . LEU A 1 307 ? -4.285 -12.990 -4.667 1.00 81.62 307 LEU A O 1
ATOM 2394 N N . ASN A 1 308 ? -2.200 -13.519 -4.025 1.00 86.44 308 ASN A N 1
ATOM 2395 C CA . ASN A 1 308 ? -1.640 -12.169 -4.069 1.00 86.44 308 ASN A CA 1
ATOM 2396 C C . ASN A 1 308 ? -2.242 -11.175 -3.049 1.00 86.44 308 ASN A C 1
ATOM 2398 O O . ASN A 1 308 ? -1.985 -9.981 -3.122 1.00 86.44 308 ASN A O 1
ATOM 2402 N N . TRP A 1 309 ? -2.966 -11.658 -2.037 1.00 92.38 309 TRP A N 1
ATOM 2403 C CA . TRP A 1 309 ? -3.574 -10.848 -0.965 1.00 92.38 309 TRP A CA 1
ATOM 2404 C C . TRP A 1 309 ? -2.575 -10.397 0.115 1.00 92.38 309 TRP A C 1
ATOM 2406 O O . TRP A 1 309 ? -2.930 -9.709 1.072 1.00 92.38 309 TRP A O 1
ATOM 2416 N N . ALA A 1 310 ? -1.315 -10.817 -0.015 1.00 93.56 310 ALA A N 1
ATOM 2417 C CA . ALA A 1 310 ? -0.243 -10.542 0.934 1.00 93.56 310 ALA A CA 1
ATOM 2418 C C . ALA A 1 310 ? 0.695 -9.392 0.529 1.00 93.56 310 ALA A C 1
ATOM 2420 O O . ALA A 1 310 ? 1.747 -9.248 1.151 1.00 93.56 310 ALA A O 1
ATOM 2421 N N . GLY A 1 311 ? 0.382 -8.635 -0.535 1.00 92.06 311 GLY A N 1
ATOM 2422 C CA . GLY A 1 311 ? 1.182 -7.484 -0.986 1.00 92.06 311 GLY A CA 1
ATOM 2423 C C . GLY A 1 311 ? 2.677 -7.788 -1.182 1.00 92.06 311 GLY A C 1
ATOM 2424 O O . GLY A 1 311 ? 3.530 -6.947 -0.905 1.00 92.06 311 GLY A O 1
ATOM 2425 N N . ARG A 1 312 ? 3.035 -9.022 -1.561 1.00 92.06 312 ARG A N 1
ATOM 2426 C CA . ARG A 1 312 ? 4.436 -9.469 -1.619 1.00 92.06 312 ARG A CA 1
ATOM 2427 C C . ARG A 1 312 ? 5.118 -8.948 -2.872 1.00 92.06 312 ARG A C 1
ATOM 2429 O O . ARG A 1 312 ? 4.543 -8.966 -3.951 1.00 92.06 312 ARG A O 1
ATOM 2436 N N . SER A 1 313 ? 6.398 -8.616 -2.757 1.00 87.19 313 SER A N 1
ATOM 2437 C CA . SER A 1 313 ? 7.252 -8.239 -3.880 1.00 87.19 313 SER A CA 1
ATOM 2438 C C . SER A 1 313 ? 8.438 -9.208 -4.021 1.00 87.19 313 SER A C 1
ATOM 2440 O O . SER A 1 313 ? 9.594 -8.786 -3.948 1.00 87.19 313 SER A O 1
ATOM 2442 N N . PRO A 1 314 ? 8.210 -10.520 -4.239 1.00 78.25 314 PRO A N 1
ATOM 2443 C CA . PRO A 1 314 ? 9.283 -11.508 -4.243 1.00 78.25 314 PRO A CA 1
ATOM 2444 C C . PRO A 1 314 ? 10.241 -11.299 -5.424 1.00 78.25 314 PRO A C 1
ATOM 2446 O O . PRO A 1 314 ? 9.822 -11.086 -6.565 1.00 78.25 314 PRO A O 1
ATOM 2449 N N . SER A 1 315 ? 11.546 -11.398 -5.166 1.00 79.25 315 SER A N 1
ATOM 2450 C CA . SER A 1 315 ? 12.574 -11.317 -6.209 1.00 79.25 315 SER A CA 1
ATOM 2451 C C . SER A 1 315 ? 12.521 -12.575 -7.088 1.00 79.25 315 SER A C 1
ATOM 2453 O O . SER A 1 315 ? 13.016 -13.640 -6.718 1.00 79.25 315 SER A O 1
ATOM 2455 N N . LEU A 1 316 ? 11.843 -12.467 -8.234 1.00 80.12 316 LEU A N 1
ATOM 2456 C CA . LEU A 1 316 ? 11.616 -13.552 -9.190 1.00 80.12 316 LEU A CA 1
ATOM 2457 C C . LEU A 1 316 ? 12.451 -13.352 -10.470 1.00 80.12 316 LEU A C 1
ATOM 2459 O O . LEU A 1 316 ? 12.715 -12.211 -10.853 1.00 80.12 316 LEU A O 1
ATOM 2463 N N . PRO A 1 317 ? 12.843 -14.433 -11.176 1.00 84.56 317 PRO A N 1
ATOM 2464 C CA . PRO A 1 317 ? 13.586 -14.324 -12.429 1.00 84.56 317 PRO A CA 1
ATOM 2465 C C . PRO A 1 317 ? 12.808 -13.592 -13.531 1.00 84.56 317 PRO A C 1
ATOM 2467 O O . PRO A 1 317 ? 11.656 -13.932 -13.821 1.00 84.56 317 PRO A O 1
ATOM 2470 N N . GLY A 1 318 ? 13.485 -12.659 -14.204 1.00 89.56 318 GLY A N 1
ATOM 2471 C CA . GLY A 1 318 ? 12.943 -11.857 -15.300 1.00 89.56 318 GLY A CA 1
ATOM 2472 C C . GLY A 1 318 ? 13.126 -10.363 -15.048 1.00 89.56 318 GLY A C 1
ATOM 2473 O O . GLY A 1 318 ? 14.071 -9.947 -14.377 1.00 89.56 318 GLY A O 1
ATOM 2474 N N . ASP A 1 319 ? 12.217 -9.575 -15.606 1.00 94.75 319 ASP A N 1
ATOM 2475 C CA . ASP A 1 319 ? 12.107 -8.138 -15.393 1.00 94.75 319 ASP A CA 1
ATOM 2476 C C . ASP A 1 319 ? 10.980 -7.815 -14.398 1.00 94.75 319 ASP A C 1
ATOM 2478 O O . ASP A 1 319 ? 9.999 -8.555 -14.265 1.00 94.75 319 ASP A O 1
ATOM 2482 N N . PHE A 1 320 ? 11.128 -6.700 -13.694 1.00 95.00 320 PHE A N 1
ATOM 2483 C CA . PHE A 1 320 ? 10.241 -6.249 -12.637 1.00 95.00 320 PHE A CA 1
ATOM 2484 C C . PHE A 1 320 ? 10.127 -4.723 -12.645 1.00 95.00 320 PHE A C 1
ATOM 2486 O O . PHE A 1 320 ? 11.127 -4.016 -12.771 1.00 95.00 320 PHE A O 1
ATOM 2493 N N . LEU A 1 321 ? 8.911 -4.226 -12.450 1.00 96.38 321 LEU A N 1
ATOM 2494 C CA . LEU A 1 321 ? 8.601 -2.809 -12.377 1.00 96.38 321 LEU A CA 1
ATOM 2495 C C . LEU A 1 321 ? 7.612 -2.563 -11.239 1.00 96.38 321 LEU A C 1
ATOM 2497 O O . LEU A 1 321 ? 6.525 -3.137 -11.219 1.00 96.38 321 LEU A O 1
ATOM 2501 N N . HIS A 1 322 ? 7.965 -1.676 -10.318 1.00 97.06 322 HIS A N 1
ATOM 2502 C CA . HIS A 1 322 ? 7.032 -1.176 -9.315 1.00 97.06 322 HIS A CA 1
ATOM 2503 C C . HIS A 1 322 ? 7.351 0.280 -8.998 1.00 97.06 322 HIS A C 1
ATOM 2505 O O . HIS A 1 322 ? 8.491 0.613 -8.671 1.00 97.06 322 HIS A O 1
ATOM 2511 N N . VAL A 1 323 ? 6.344 1.141 -9.114 1.00 96.50 323 VAL A N 1
ATOM 2512 C CA . VAL A 1 323 ? 6.439 2.563 -8.787 1.00 96.50 323 VAL A CA 1
ATOM 2513 C C . VAL A 1 323 ? 5.848 2.748 -7.392 1.00 96.50 323 VAL A C 1
ATOM 2515 O O . VAL A 1 323 ? 4.653 2.553 -7.195 1.00 96.50 323 VAL A O 1
ATOM 2518 N N . SER A 1 324 ? 6.695 3.096 -6.425 1.00 96.12 324 SER A N 1
ATOM 2519 C CA . SER A 1 324 ? 6.324 3.255 -5.017 1.00 96.12 324 SER A CA 1
ATOM 2520 C C . SER A 1 324 ? 6.470 4.714 -4.602 1.00 96.12 324 SER A C 1
ATOM 2522 O O . SER A 1 324 ? 7.590 5.203 -4.459 1.00 96.12 324 SER A O 1
ATOM 2524 N N . ASP A 1 325 ? 5.350 5.402 -4.401 1.00 93.25 325 ASP A N 1
ATOM 2525 C CA . ASP A 1 325 ? 5.308 6.736 -3.806 1.00 93.25 325 ASP A CA 1
ATOM 2526 C C . ASP A 1 325 ? 5.232 6.687 -2.286 1.00 93.25 325 ASP A C 1
ATOM 2528 O O . ASP A 1 325 ? 4.537 5.849 -1.705 1.00 93.25 325 ASP A O 1
ATOM 2532 N N . ALA A 1 326 ? 5.888 7.649 -1.650 1.00 92.25 326 ALA A N 1
ATOM 2533 C CA . ALA A 1 326 ? 5.723 7.952 -0.240 1.00 92.25 326 ALA A CA 1
ATOM 2534 C C . ALA A 1 326 ? 5.503 9.462 -0.083 1.00 92.25 326 ALA A C 1
ATOM 2536 O O . ALA A 1 326 ? 6.436 10.254 -0.209 1.00 92.25 326 ALA A O 1
ATOM 2537 N N . ASN A 1 327 ? 4.260 9.864 0.178 1.00 88.31 327 ASN A N 1
ATOM 2538 C CA . ASN A 1 327 ? 3.859 11.254 0.350 1.00 88.31 327 ASN A CA 1
ATOM 2539 C C . ASN A 1 327 ? 4.199 11.770 1.762 1.00 88.31 327 ASN A C 1
ATOM 2541 O O . ASN A 1 327 ? 3.334 11.968 2.608 1.00 88.31 327 ASN A O 1
ATOM 2545 N N . ILE A 1 328 ? 5.490 11.936 2.032 1.00 79.69 328 ILE A N 1
ATOM 2546 C CA . ILE A 1 328 ? 6.037 12.231 3.368 1.00 79.69 328 ILE A CA 1
ATOM 2547 C C . ILE A 1 328 ? 6.148 13.732 3.684 1.00 79.69 328 ILE A C 1
ATOM 2549 O O . ILE A 1 328 ? 6.627 14.108 4.751 1.00 79.69 328 ILE A O 1
ATOM 2553 N N . GLY A 1 329 ? 5.680 14.613 2.795 1.00 67.31 329 GLY A N 1
ATOM 2554 C CA . GLY A 1 329 ? 5.742 16.069 2.976 1.00 67.31 329 GLY A CA 1
ATOM 2555 C C . GLY A 1 329 ? 4.702 16.670 3.934 1.00 67.31 329 GLY A C 1
ATOM 2556 O O . GLY A 1 329 ? 4.381 17.845 3.786 1.00 67.31 329 GLY A O 1
ATOM 2557 N N . GLY A 1 330 ? 4.138 15.893 4.865 1.00 58.72 330 GLY A N 1
ATOM 2558 C CA . GLY A 1 330 ? 2.978 16.258 5.696 1.00 58.72 330 GLY A CA 1
ATOM 2559 C C . GLY A 1 330 ? 3.180 17.385 6.724 1.00 58.72 330 GLY A C 1
ATOM 2560 O O . GLY A 1 330 ? 2.215 17.790 7.362 1.00 58.72 330 GLY A O 1
ATOM 2561 N N . ARG A 1 331 ? 4.400 17.909 6.904 1.00 55.34 331 ARG A N 1
ATOM 2562 C CA . ARG A 1 331 ? 4.694 19.058 7.783 1.00 55.34 331 ARG A CA 1
ATOM 2563 C C . ARG A 1 331 ? 5.376 20.176 7.000 1.00 55.34 331 ARG A C 1
ATOM 2565 O O . ARG A 1 331 ? 6.598 20.255 6.954 1.00 55.34 331 ARG A O 1
ATOM 2572 N N . ILE A 1 332 ? 4.573 21.039 6.379 1.00 49.69 332 ILE A N 1
ATOM 2573 C CA . ILE A 1 332 ? 5.078 22.190 5.613 1.00 49.69 332 ILE A CA 1
ATOM 2574 C C . ILE A 1 332 ? 5.443 23.365 6.537 1.00 49.69 332 ILE A C 1
ATOM 2576 O O . ILE A 1 332 ? 6.442 24.034 6.283 1.00 49.69 332 ILE A O 1
ATOM 2580 N N . ASN A 1 333 ? 4.692 23.577 7.623 1.00 48.44 333 ASN A N 1
ATOM 2581 C CA . ASN A 1 333 ? 4.910 24.665 8.578 1.00 48.44 333 ASN A CA 1
ATOM 2582 C C . ASN A 1 333 ? 4.790 24.155 10.037 1.00 48.44 333 ASN A C 1
ATOM 2584 O O . ASN A 1 333 ? 3.753 23.587 10.387 1.00 48.44 333 ASN A O 1
ATOM 2588 N N . PRO A 1 334 ? 5.803 24.343 10.912 1.00 48.75 334 PRO A N 1
ATOM 2589 C CA . PRO A 1 334 ? 5.692 24.049 12.346 1.00 48.75 334 PRO A CA 1
ATOM 2590 C C . PRO A 1 334 ? 4.614 24.867 13.071 1.00 48.75 334 PRO A C 1
ATOM 2592 O O . PRO A 1 334 ? 4.082 24.401 14.077 1.00 48.75 334 PRO A O 1
ATOM 2595 N N . GLU A 1 335 ? 4.304 26.065 12.569 1.00 48.59 335 GLU A N 1
ATOM 2596 C CA . GLU A 1 335 ? 3.321 26.992 13.144 1.00 48.59 335 GLU A CA 1
ATOM 2597 C C . GLU A 1 335 ? 1.885 26.668 12.686 1.00 48.59 335 GLU A C 1
ATOM 2599 O O . GLU A 1 335 ? 0.923 26.984 13.384 1.00 48.59 335 GLU A O 1
ATOM 2604 N N . GLU A 1 336 ? 1.731 25.940 11.572 1.00 48.62 336 GLU A N 1
ATOM 2605 C CA . GLU A 1 336 ? 0.439 25.522 11.005 1.00 48.62 336 GLU A CA 1
ATOM 2606 C C . GLU A 1 336 ? 0.389 23.995 10.768 1.00 48.62 336 GLU A C 1
ATOM 2608 O O . GLU A 1 336 ? 0.229 23.524 9.639 1.00 48.62 336 GLU A O 1
ATOM 2613 N N . PRO A 1 337 ? 0.495 23.173 11.834 1.00 45.28 337 PRO A N 1
ATOM 2614 C CA . PRO A 1 337 ? 0.634 21.714 11.735 1.00 45.28 337 PRO A CA 1
ATOM 2615 C C . PRO A 1 337 ? -0.596 20.980 11.169 1.00 45.28 337 PRO A C 1
ATOM 2617 O O . PRO A 1 337 ? -0.537 19.770 10.965 1.00 45.28 337 PRO A O 1
ATOM 2620 N N . TRP A 1 338 ? -1.700 21.693 10.929 1.00 46.78 338 TRP A N 1
ATOM 2621 C CA . TRP A 1 338 ? -2.943 21.178 10.344 1.00 46.78 338 TRP A CA 1
ATOM 2622 C C . TRP A 1 338 ? -2.914 21.153 8.809 1.00 46.78 338 TRP A C 1
ATOM 2624 O O . TRP A 1 338 ? -3.754 20.505 8.190 1.00 46.78 338 TRP A O 1
ATOM 2634 N N . MET A 1 339 ? -1.937 21.821 8.185 1.00 50.97 339 MET A N 1
ATOM 2635 C CA . MET A 1 339 ? -1.771 21.883 6.727 1.00 50.97 339 MET A CA 1
ATOM 2636 C C . MET A 1 339 ? -1.025 20.648 6.207 1.00 50.97 339 MET A C 1
ATOM 2638 O O . MET A 1 339 ? 0.034 20.726 5.581 1.00 50.97 339 MET A O 1
ATOM 2642 N N . GLY A 1 340 ? -1.580 19.480 6.534 1.00 55.25 340 GLY A N 1
ATOM 2643 C CA . GLY A 1 340 ? -1.082 18.189 6.094 1.00 55.25 340 GLY A CA 1
ATOM 2644 C C . GLY A 1 340 ? -1.263 18.027 4.590 1.00 55.25 340 GLY A C 1
ATOM 2645 O O . GLY A 1 340 ? -2.372 18.127 4.068 1.00 55.25 340 GLY A O 1
ATOM 2646 N N . ASN A 1 341 ? -0.172 17.728 3.893 1.00 67.19 341 ASN A N 1
ATOM 2647 C CA . ASN A 1 341 ? -0.169 17.381 2.475 1.00 67.19 341 ASN A CA 1
ATOM 2648 C C . ASN A 1 341 ? -0.806 15.987 2.264 1.00 67.19 341 ASN A C 1
ATOM 2650 O O . ASN A 1 341 ? -0.135 14.980 2.055 1.00 67.19 341 ASN A O 1
ATOM 2654 N N . LYS A 1 342 ? -2.137 15.948 2.339 1.00 74.50 342 LYS A N 1
ATOM 2655 C CA . LYS A 1 342 ? -2.982 14.765 2.141 1.00 74.50 342 LYS A CA 1
ATOM 2656 C C . LYS A 1 342 ? -3.792 14.900 0.847 1.00 74.50 342 LYS A C 1
ATOM 2658 O O . LYS A 1 342 ? -5.019 14.863 0.839 1.00 74.50 342 LYS A O 1
ATOM 2663 N N . VAL A 1 343 ? -3.084 15.160 -0.254 1.00 78.69 343 VAL A N 1
ATOM 2664 C CA . VAL A 1 343 ? -3.670 15.571 -1.545 1.00 78.69 343 VAL A CA 1
ATOM 2665 C C . VAL A 1 343 ? -3.646 14.476 -2.618 1.00 78.69 343 VAL A C 1
ATOM 2667 O O . VAL A 1 343 ? -3.962 14.757 -3.771 1.00 78.69 343 VAL A O 1
ATOM 2670 N N . ASN A 1 344 ? -3.300 13.223 -2.287 1.00 86.38 344 ASN A N 1
ATOM 2671 C CA . ASN A 1 344 ? -3.189 12.151 -3.290 1.00 86.38 344 ASN A CA 1
ATOM 2672 C C . ASN A 1 344 ? -4.492 11.867 -4.051 1.00 86.38 344 ASN A C 1
ATOM 2674 O O . ASN A 1 344 ? -4.407 11.442 -5.199 1.00 86.38 344 ASN A O 1
ATOM 2678 N N . MET A 1 345 ? -5.665 12.170 -3.481 1.00 83.12 345 MET A N 1
ATOM 2679 C CA . MET A 1 345 ? -6.954 12.115 -4.195 1.00 83.12 345 MET A CA 1
ATOM 2680 C C . MET A 1 345 ? -6.998 12.977 -5.470 1.00 83.12 345 MET A C 1
ATOM 2682 O O . MET A 1 345 ? -7.767 12.690 -6.383 1.00 83.12 345 MET A O 1
ATOM 2686 N N . TYR A 1 346 ? -6.150 14.005 -5.559 1.00 81.62 346 TYR A N 1
ATOM 2687 C CA . TYR A 1 346 ? -6.039 14.893 -6.717 1.00 81.62 346 TYR A CA 1
ATOM 2688 C C . TYR A 1 346 ? -4.865 14.542 -7.639 1.00 81.62 346 TYR A C 1
ATOM 2690 O O . TYR A 1 346 ? -4.673 15.209 -8.650 1.00 81.62 346 TYR A O 1
ATOM 2698 N N . VAL A 1 347 ? -4.063 13.520 -7.329 1.00 87.06 347 VAL A N 1
ATOM 2699 C CA . VAL A 1 347 ? -2.846 13.198 -8.087 1.00 87.06 347 VAL A CA 1
ATOM 2700 C C . VAL A 1 347 ? -3.066 11.945 -8.925 1.00 87.06 347 VAL A C 1
ATOM 2702 O O . VAL A 1 347 ? -3.063 10.827 -8.415 1.00 87.06 347 VAL A O 1
ATOM 2705 N N . ARG A 1 348 ? -3.193 12.111 -10.246 1.00 90.44 348 ARG A N 1
ATOM 2706 C CA . ARG A 1 348 ? -3.277 10.975 -11.173 1.00 90.44 348 ARG A CA 1
ATOM 2707 C C . ARG A 1 348 ? -1.895 10.595 -11.683 1.00 90.44 348 ARG A C 1
ATOM 2709 O O . ARG A 1 348 ? -1.240 11.383 -12.363 1.00 90.44 348 ARG A O 1
ATOM 2716 N N . ARG A 1 349 ? -1.486 9.354 -11.414 1.00 92.94 349 ARG A N 1
ATOM 2717 C CA . ARG A 1 349 ? -0.227 8.784 -11.904 1.00 92.94 349 ARG A CA 1
ATOM 2718 C C . ARG A 1 349 ? -0.430 7.958 -13.177 1.00 92.94 349 ARG A C 1
ATOM 2720 O O . ARG A 1 349 ? -1.463 7.315 -13.378 1.00 92.94 349 ARG A O 1
ATOM 2727 N N . SER A 1 350 ? 0.569 7.967 -14.055 1.00 95.75 350 SER A N 1
ATOM 2728 C CA . SER A 1 350 ? 0.652 7.050 -15.195 1.00 95.75 350 SER A CA 1
ATOM 2729 C C . SER A 1 350 ? 2.097 6.661 -15.508 1.00 95.75 350 SER A C 1
ATOM 2731 O O . SER A 1 350 ? 3.028 7.406 -15.212 1.00 95.75 350 SER A O 1
ATOM 2733 N N . VAL A 1 351 ? 2.280 5.480 -16.099 1.00 96.94 351 VAL A N 1
ATOM 2734 C CA . VAL A 1 351 ? 3.581 4.843 -16.322 1.00 96.94 351 VAL A CA 1
ATOM 2735 C C . VAL A 1 351 ? 3.700 4.371 -17.774 1.00 96.94 351 VAL A C 1
ATOM 2737 O O . VAL A 1 351 ? 2.987 3.476 -18.236 1.00 96.94 351 VAL A O 1
ATOM 2740 N N . GLY A 1 352 ? 4.634 4.961 -18.515 1.00 97.12 352 GLY A N 1
ATOM 2741 C CA . GLY A 1 352 ? 5.143 4.435 -19.777 1.00 97.12 352 GLY A CA 1
ATOM 2742 C C . GLY A 1 352 ? 6.370 3.561 -19.533 1.00 97.12 352 GLY A C 1
ATOM 2743 O O . GLY A 1 352 ? 7.287 3.967 -18.832 1.00 97.12 352 GLY A O 1
ATOM 2744 N N . TYR A 1 353 ? 6.412 2.366 -20.119 1.00 97.56 353 TYR A N 1
ATOM 2745 C CA . TYR A 1 353 ? 7.548 1.459 -20.005 1.00 97.56 353 TYR A CA 1
ATOM 2746 C C . TYR A 1 353 ? 8.016 0.967 -21.377 1.00 97.56 353 TYR A C 1
ATOM 2748 O O . TYR A 1 353 ? 7.316 0.242 -22.087 1.00 97.56 353 TYR A O 1
ATOM 2756 N N . GLY A 1 354 ? 9.209 1.388 -21.783 1.00 96.62 354 GLY A N 1
ATOM 2757 C CA . GLY A 1 354 ? 9.868 0.992 -23.022 1.00 96.62 354 GLY A CA 1
ATOM 2758 C C . GLY A 1 354 ? 10.953 -0.049 -22.765 1.00 96.62 354 GLY A C 1
ATOM 2759 O O . GLY A 1 354 ? 11.825 0.172 -21.936 1.00 96.62 354 GLY A O 1
ATOM 2760 N N . VAL A 1 355 ? 10.945 -1.154 -23.512 1.00 96.50 355 VAL A N 1
ATOM 2761 C CA . VAL A 1 355 ? 11.908 -2.260 -23.377 1.00 96.50 355 VAL A CA 1
ATOM 2762 C C . VAL A 1 355 ? 12.543 -2.544 -24.730 1.00 96.50 355 VAL A C 1
ATOM 2764 O O . VAL A 1 355 ? 11.843 -2.823 -25.700 1.00 96.50 355 VAL A O 1
ATOM 2767 N N . THR A 1 356 ? 13.870 -2.516 -24.818 1.00 95.44 356 THR A N 1
ATOM 2768 C CA . THR A 1 356 ? 14.614 -2.884 -26.032 1.00 95.44 356 THR A CA 1
ATOM 2769 C C . THR A 1 356 ? 15.629 -3.972 -25.718 1.00 95.44 356 THR A C 1
ATOM 2771 O O . THR A 1 356 ? 16.675 -3.701 -25.126 1.00 95.44 356 THR A O 1
ATOM 2774 N N . LEU A 1 357 ? 15.339 -5.200 -26.147 1.00 92.38 357 LEU A N 1
ATOM 2775 C CA . LEU A 1 357 ? 16.260 -6.327 -26.030 1.00 92.38 357 LEU A CA 1
ATOM 2776 C C . LEU A 1 357 ? 17.421 -6.227 -27.033 1.00 92.38 357 LEU A C 1
ATOM 2778 O O . LEU A 1 357 ? 17.272 -5.735 -28.155 1.00 92.38 357 LEU A O 1
ATOM 2782 N N . ARG A 1 358 ? 18.579 -6.765 -26.649 1.00 87.81 358 ARG A N 1
ATOM 2783 C CA . ARG A 1 358 ? 19.794 -6.853 -27.468 1.00 87.81 358 ARG A CA 1
ATOM 2784 C C . ARG A 1 358 ? 20.199 -8.311 -27.724 1.00 87.81 358 ARG A C 1
ATOM 2786 O O . ARG A 1 358 ? 19.739 -9.236 -27.064 1.00 87.81 358 ARG A O 1
ATOM 2793 N N . TYR A 1 359 ? 21.085 -8.512 -28.702 1.00 84.38 359 TYR A N 1
ATOM 2794 C CA . TYR A 1 359 ? 21.585 -9.837 -29.106 1.00 84.38 359 TYR A CA 1
ATOM 2795 C C . TYR A 1 359 ? 22.486 -10.528 -28.067 1.00 84.38 359 TYR A C 1
ATOM 2797 O O . TYR A 1 359 ? 22.714 -11.727 -28.174 1.00 84.38 359 TYR A O 1
ATOM 2805 N N . ASP A 1 360 ? 23.012 -9.788 -27.093 1.00 82.81 360 ASP A N 1
ATOM 2806 C CA . ASP A 1 360 ? 23.935 -10.249 -26.047 1.00 82.81 360 ASP A CA 1
ATOM 2807 C C . ASP A 1 360 ? 23.220 -10.659 -24.743 1.00 82.81 360 ASP A C 1
ATOM 2809 O O . ASP A 1 360 ? 23.856 -10.778 -23.700 1.00 82.81 360 ASP A O 1
ATOM 2813 N N . ASN A 1 361 ? 21.897 -10.867 -24.796 1.00 84.62 361 ASN A N 1
ATOM 2814 C CA . ASN A 1 361 ? 21.038 -11.076 -23.625 1.00 84.62 361 ASN A CA 1
ATOM 2815 C C . ASN A 1 361 ? 21.171 -9.945 -22.581 1.00 84.62 361 ASN A C 1
ATOM 2817 O O . ASN A 1 361 ? 21.233 -10.172 -21.372 1.00 84.62 361 ASN A O 1
ATOM 2821 N N . THR A 1 362 ? 21.209 -8.703 -23.065 1.00 91.00 362 THR A N 1
ATOM 2822 C CA . THR A 1 362 ? 20.973 -7.493 -22.268 1.00 91.00 362 THR A CA 1
ATOM 2823 C C . THR A 1 362 ? 19.779 -6.721 -22.823 1.00 91.00 362 THR A C 1
ATOM 2825 O O . THR A 1 362 ? 19.305 -6.982 -23.933 1.00 91.00 362 THR A O 1
ATOM 2828 N N . SER A 1 363 ? 19.296 -5.738 -22.074 1.00 93.12 363 SER A N 1
ATOM 2829 C CA . SER A 1 363 ? 18.230 -4.829 -22.503 1.00 93.12 363 SER A CA 1
ATOM 2830 C C . SER A 1 363 ? 18.529 -3.386 -22.112 1.00 93.12 363 SER A C 1
ATOM 2832 O O . SER A 1 363 ? 19.315 -3.133 -21.202 1.00 93.12 363 SER A O 1
ATOM 2834 N N . ARG A 1 364 ? 17.911 -2.434 -22.821 1.00 94.31 364 ARG A N 1
ATOM 2835 C CA . ARG A 1 364 ? 17.660 -1.077 -22.308 1.00 94.31 364 ARG A CA 1
ATOM 2836 C C . ARG A 1 364 ? 16.198 -0.957 -21.913 1.00 94.31 364 ARG A C 1
ATOM 2838 O O . ARG A 1 364 ? 15.340 -1.470 -22.634 1.00 94.31 364 ARG A O 1
ATOM 2845 N N . HIS A 1 365 ? 15.954 -0.209 -20.852 1.00 94.56 365 HIS A N 1
ATOM 2846 C CA . HIS A 1 365 ? 14.641 0.169 -20.361 1.00 94.56 365 HIS A CA 1
ATOM 2847 C C . HIS A 1 365 ? 14.534 1.689 -20.294 1.00 94.56 365 HIS A C 1
ATOM 2849 O O . HIS A 1 365 ? 15.534 2.372 -20.070 1.00 94.56 365 HIS A O 1
ATOM 2855 N N . ALA A 1 366 ? 13.325 2.198 -20.491 1.00 93.12 366 ALA A N 1
ATOM 2856 C CA . ALA A 1 366 ? 12.944 3.567 -20.182 1.00 93.12 366 ALA A CA 1
ATOM 2857 C C . ALA A 1 366 ? 11.608 3.511 -19.437 1.00 93.12 366 ALA A C 1
ATOM 2859 O O . ALA A 1 366 ? 10.640 2.975 -19.977 1.00 93.12 366 ALA A O 1
ATOM 2860 N N . ALA A 1 367 ? 11.574 3.999 -18.201 1.00 94.31 367 ALA A N 1
ATOM 2861 C CA . ALA A 1 367 ? 10.350 4.178 -17.435 1.00 94.31 367 ALA A CA 1
ATOM 2862 C C . ALA A 1 367 ? 10.043 5.676 -17.363 1.00 94.31 367 ALA A C 1
ATOM 2864 O O . ALA A 1 367 ? 10.815 6.427 -16.772 1.00 94.31 367 ALA A O 1
ATOM 2865 N N . ASP A 1 368 ? 8.939 6.086 -17.976 1.00 92.81 368 ASP A N 1
ATOM 2866 C CA . ASP A 1 368 ? 8.403 7.442 -17.936 1.00 92.81 368 ASP A CA 1
ATOM 2867 C C . ASP A 1 368 ? 7.247 7.440 -16.925 1.00 92.81 368 ASP A C 1
ATOM 2869 O O . ASP A 1 368 ? 6.187 6.877 -17.205 1.00 92.81 368 ASP A O 1
ATOM 2873 N N . VAL A 1 369 ? 7.446 8.007 -15.736 1.00 93.88 369 VAL A N 1
ATOM 2874 C CA . VAL A 1 369 ? 6.413 8.096 -14.691 1.00 93.88 369 VAL A CA 1
ATOM 2875 C C . VAL A 1 369 ? 5.929 9.537 -14.619 1.00 93.88 369 VAL A C 1
ATOM 2877 O O . VAL A 1 369 ? 6.736 10.435 -14.398 1.00 93.88 369 VAL A O 1
ATOM 2880 N N . SER A 1 370 ? 4.633 9.762 -14.822 1.00 92.88 370 SER A N 1
ATOM 2881 C CA . SER A 1 370 ? 4.019 11.093 -14.833 1.00 92.88 370 SER A CA 1
ATOM 2882 C C . SER A 1 370 ? 2.970 11.221 -13.735 1.00 92.88 370 SER A C 1
ATOM 2884 O O . SER A 1 370 ? 2.128 10.332 -13.601 1.00 92.88 370 SER A O 1
ATOM 2886 N N . TRP A 1 371 ? 2.974 12.349 -13.028 1.00 91.81 371 TRP A N 1
ATOM 2887 C CA . TRP A 1 371 ? 1.955 12.752 -12.057 1.00 91.81 371 TRP A CA 1
ATOM 2888 C C . TRP A 1 371 ? 1.279 14.022 -12.563 1.00 91.81 371 TRP A C 1
ATOM 2890 O O . TRP A 1 371 ? 1.975 14.992 -12.854 1.00 91.81 371 TRP A O 1
ATOM 2900 N N . GLN A 1 372 ? -0.049 14.011 -12.667 1.00 89.94 372 GLN A N 1
ATOM 2901 C CA . GLN A 1 372 ? -0.871 15.165 -13.035 1.00 89.94 372 GLN A CA 1
ATOM 2902 C C . GLN A 1 372 ? -1.685 15.625 -11.821 1.00 89.94 372 GLN A C 1
ATOM 2904 O O . GLN A 1 372 ? -2.362 14.805 -11.194 1.00 89.94 372 GLN A O 1
ATOM 2909 N N . ASN A 1 373 ? -1.654 16.926 -11.532 1.00 86.44 373 ASN A N 1
ATOM 2910 C CA . ASN A 1 373 ? -2.575 17.573 -10.604 1.00 86.44 373 ASN A CA 1
ATOM 2911 C C . ASN A 1 373 ? -3.959 17.713 -11.262 1.00 86.44 373 ASN A C 1
ATOM 2913 O O . ASN A 1 373 ? -4.103 18.388 -12.279 1.00 86.44 373 ASN A O 1
ATOM 2917 N N . LEU A 1 374 ? -4.969 17.068 -10.682 1.00 81.62 374 LEU A N 1
ATOM 2918 C CA . LEU A 1 374 ? -6.378 17.136 -11.081 1.00 81.62 374 LEU A CA 1
ATOM 2919 C C . LEU A 1 374 ? -7.228 18.007 -10.148 1.00 81.62 374 LEU A C 1
ATOM 2921 O O . LEU A 1 374 ? -8.439 18.098 -10.347 1.00 81.62 374 LEU A O 1
ATOM 2925 N N . GLY A 1 375 ? -6.627 18.615 -9.122 1.00 70.38 375 GLY A N 1
ATOM 2926 C CA . GLY A 1 375 ? -7.318 19.591 -8.291 1.00 70.38 375 GLY A CA 1
ATOM 2927 C C . GLY A 1 375 ? -7.779 20.763 -9.153 1.00 70.38 375 GLY A C 1
ATOM 2928 O O . GLY A 1 375 ? -7.059 21.193 -10.052 1.00 70.38 375 GLY A O 1
ATOM 2929 N N . THR A 1 376 ? -8.977 21.280 -8.895 1.00 62.56 376 THR A N 1
ATOM 2930 C CA . THR A 1 376 ? -9.458 22.523 -9.508 1.00 62.56 376 THR A CA 1
ATOM 2931 C C . THR A 1 376 ? -9.405 23.648 -8.479 1.00 62.56 376 THR A C 1
ATOM 2933 O O . THR A 1 376 ? -9.497 23.416 -7.273 1.00 62.56 376 THR A O 1
ATOM 2936 N N . THR A 1 377 ? -9.292 24.891 -8.945 1.00 51.44 377 THR A N 1
ATOM 2937 C CA . THR A 1 377 ? -9.208 26.080 -8.076 1.00 51.44 377 THR A CA 1
ATOM 2938 C C . THR A 1 377 ? -10.470 26.353 -7.247 1.00 51.44 377 THR A C 1
ATOM 2940 O O . THR A 1 377 ? -10.430 27.240 -6.407 1.00 51.44 377 THR A O 1
ATOM 2943 N N . GLY A 1 378 ? -11.570 25.631 -7.490 1.00 42.06 378 GLY A N 1
ATOM 2944 C CA . GLY A 1 378 ? -12.847 25.742 -6.767 1.00 42.06 378 GLY A CA 1
ATOM 2945 C C . GLY A 1 378 ? -13.353 24.400 -6.228 1.00 42.06 378 GLY A C 1
ATOM 2946 O O . GLY A 1 378 ? -14.549 24.138 -6.256 1.00 42.06 378 GLY A O 1
ATOM 2947 N N . TYR A 1 379 ? -12.442 23.488 -5.865 1.00 40.00 379 TYR A N 1
ATOM 2948 C CA . TYR A 1 379 ? -12.783 22.261 -5.125 1.00 40.00 379 TYR A CA 1
ATOM 2949 C C . TYR A 1 379 ? -12.212 22.257 -3.699 1.00 40.00 379 TYR A C 1
ATOM 2951 O O . TYR A 1 379 ? -12.527 21.382 -2.902 1.00 40.00 379 TYR A O 1
ATOM 2959 N N . PHE A 1 380 ? -11.394 23.245 -3.335 1.00 44.66 380 PHE A N 1
ATOM 2960 C CA . PHE A 1 380 ? -10.945 23.388 -1.947 1.00 44.66 380 PHE A CA 1
ATOM 2961 C C . PHE A 1 380 ? -12.071 23.874 -1.017 1.00 44.66 380 PHE A C 1
ATOM 2963 O O . PHE A 1 380 ? -11.990 23.630 0.180 1.00 44.66 380 PHE A O 1
ATOM 2970 N N . ASP A 1 381 ? -13.167 24.365 -1.606 1.00 36.66 381 ASP A N 1
ATOM 2971 C CA . ASP A 1 381 ? -14.531 24.493 -1.074 1.00 36.66 381 ASP A CA 1
ATOM 2972 C C . ASP A 1 381 ? -15.051 23.206 -0.377 1.00 36.66 381 ASP A C 1
ATOM 2974 O O . ASP A 1 381 ? -15.986 23.259 0.409 1.00 36.66 381 ASP A O 1
ATOM 2978 N N . TYR A 1 382 ? -14.479 22.023 -0.662 1.00 38.91 382 TYR A N 1
ATOM 2979 C CA . TYR A 1 382 ? -14.840 20.745 -0.015 1.00 38.91 382 TYR A CA 1
ATOM 2980 C C . TYR A 1 382 ? -14.010 20.399 1.235 1.00 38.91 382 TYR A C 1
ATOM 2982 O O . TYR A 1 382 ? -14.171 19.310 1.792 1.00 38.91 382 TYR A O 1
ATOM 2990 N N . ILE A 1 383 ? -13.093 21.275 1.663 1.00 44.78 383 ILE A N 1
ATOM 2991 C CA . ILE A 1 383 ? -12.362 21.130 2.938 1.00 44.78 383 ILE A CA 1
ATOM 2992 C C . ILE A 1 383 ? -12.938 22.078 4.011 1.00 44.78 383 ILE A C 1
ATOM 2994 O O . ILE A 1 383 ? -12.525 22.047 5.171 1.00 44.78 383 ILE A O 1
ATOM 2998 N N . ASP A 1 384 ? -13.962 22.848 3.653 1.00 48.69 384 ASP A N 1
ATOM 2999 C CA . ASP A 1 384 ? -14.866 23.493 4.598 1.00 48.69 384 ASP A CA 1
ATOM 3000 C C . ASP A 1 384 ? -15.734 22.472 5.336 1.00 48.69 384 ASP A C 1
ATOM 3002 O O . ASP A 1 384 ? -15.728 21.278 5.022 1.00 48.69 384 ASP A O 1
ATOM 3006 N N . ASP A 1 385 ? -16.409 22.911 6.402 1.00 51.47 385 ASP A N 1
ATOM 3007 C CA . ASP A 1 385 ? -17.392 22.072 7.093 1.00 51.47 385 ASP A CA 1
ATOM 3008 C C . ASP A 1 385 ? -18.376 21.527 6.040 1.00 51.47 385 ASP A C 1
ATOM 3010 O O . ASP A 1 385 ? -18.935 22.318 5.285 1.00 51.47 385 ASP A O 1
ATOM 3014 N N . PRO A 1 386 ? -18.619 20.206 5.949 1.00 51.06 386 PRO A N 1
ATOM 3015 C CA . PRO A 1 386 ? -19.565 19.649 4.980 1.00 51.06 386 PRO A CA 1
ATOM 3016 C C . PRO A 1 386 ? -21.015 20.163 5.138 1.00 51.06 386 PRO A C 1
ATOM 3018 O O . PRO A 1 386 ? -21.875 19.797 4.333 1.00 51.06 386 PRO A O 1
ATOM 3021 N N . ASN A 1 387 ? -21.290 20.988 6.155 1.00 48.88 387 ASN A N 1
ATOM 3022 C CA . ASN A 1 387 ? -22.534 21.721 6.384 1.00 48.88 387 ASN A CA 1
ATOM 3023 C C . ASN A 1 387 ? -22.452 23.244 6.082 1.00 48.88 387 ASN A C 1
ATOM 3025 O O . ASN A 1 387 ? -23.488 23.909 6.147 1.00 48.88 387 ASN A O 1
ATOM 3029 N N . ASP A 1 388 ? -21.277 23.801 5.762 1.00 44.66 388 ASP A N 1
ATOM 3030 C CA . ASP A 1 388 ? -21.036 25.231 5.485 1.00 44.66 388 ASP A CA 1
ATOM 3031 C C . ASP A 1 388 ? -20.765 25.465 3.978 1.00 44.66 388 ASP A C 1
ATOM 3033 O O . ASP A 1 388 ? -19.918 24.788 3.395 1.00 44.66 388 ASP A O 1
ATOM 3037 N N . PRO A 1 389 ? -21.500 26.368 3.298 1.00 45.06 389 PRO A N 1
ATOM 3038 C CA . PRO A 1 389 ? -21.358 26.589 1.858 1.00 45.06 389 PRO A CA 1
ATOM 3039 C C . PRO A 1 389 ? -20.291 27.619 1.424 1.00 45.06 389 PRO A C 1
ATOM 3041 O O . PRO A 1 389 ? -20.220 27.882 0.220 1.00 45.06 389 PRO A O 1
ATOM 3044 N N . GLU A 1 390 ? -19.513 28.251 2.320 1.00 39.16 390 GLU A N 1
ATOM 3045 C CA . GLU A 1 390 ? -18.495 29.253 1.921 1.00 39.16 390 GLU A CA 1
ATOM 3046 C C . GLU A 1 390 ? -17.045 28.709 1.831 1.00 39.16 390 GLU A C 1
ATOM 3048 O O . GLU A 1 390 ? -16.577 28.095 2.786 1.00 39.16 390 GLU A O 1
ATOM 3053 N N . PRO A 1 391 ? -16.282 28.990 0.743 1.00 44.00 391 PRO A N 1
ATOM 3054 C CA . PRO A 1 391 ? -14.926 28.449 0.554 1.00 44.00 391 PRO A CA 1
ATOM 3055 C C . PRO A 1 391 ? -13.826 29.086 1.422 1.00 44.00 391 PRO A C 1
ATOM 3057 O O . PRO A 1 391 ? -13.558 30.291 1.330 1.00 44.00 391 PRO A O 1
ATOM 3060 N N . ASN A 1 392 ? -13.056 28.274 2.148 1.00 42.47 392 ASN A N 1
ATOM 3061 C CA . ASN A 1 392 ? -11.879 28.718 2.895 1.00 42.47 392 ASN A CA 1
ATOM 3062 C C . ASN A 1 392 ? -10.584 28.601 2.076 1.00 42.47 392 ASN A C 1
ATOM 3064 O O . ASN A 1 392 ? -9.820 27.632 2.136 1.00 42.47 392 ASN A O 1
ATOM 3068 N N . TYR A 1 393 ? -10.293 29.687 1.360 1.00 38.62 393 TYR A N 1
ATOM 3069 C CA . TYR A 1 393 ? -9.123 29.857 0.492 1.00 38.62 393 TYR A CA 1
ATOM 3070 C C . TYR A 1 393 ? -7.750 29.593 1.144 1.00 38.62 393 TYR A C 1
ATOM 3072 O O . TYR A 1 393 ? -6.775 29.402 0.418 1.00 38.62 393 TYR A O 1
ATOM 3080 N N . SER A 1 394 ? -7.633 29.539 2.477 1.00 41.50 394 SER A N 1
ATOM 3081 C CA . SER A 1 394 ? -6.337 29.340 3.152 1.00 41.50 394 SER A CA 1
ATOM 3082 C C . SER A 1 394 ? -5.669 27.991 2.849 1.00 41.50 394 SER A C 1
ATOM 3084 O O . SER A 1 394 ? -4.449 27.875 2.937 1.00 41.50 394 SER A O 1
ATOM 3086 N N . ILE A 1 395 ? -6.433 26.968 2.452 1.00 48.28 395 ILE A N 1
ATOM 3087 C CA . ILE A 1 395 ? -5.906 25.612 2.222 1.00 48.28 395 ILE A CA 1
ATOM 3088 C C . ILE A 1 395 ? -5.275 25.476 0.821 1.00 48.28 395 ILE A C 1
ATOM 3090 O O . ILE A 1 395 ? -4.337 24.697 0.642 1.00 48.28 395 ILE A O 1
ATOM 3094 N N . LEU A 1 396 ? -5.722 26.284 -0.150 1.00 43.56 396 LEU A N 1
ATOM 3095 C CA . LEU A 1 396 ? -5.212 26.315 -1.531 1.00 43.56 396 LEU A CA 1
ATOM 3096 C C . LEU A 1 396 ? -3.725 26.680 -1.610 1.00 43.56 396 LEU A C 1
ATOM 3098 O O . LEU A 1 396 ? -2.965 26.031 -2.328 1.00 43.56 396 LEU A O 1
ATOM 3102 N N . GLU A 1 397 ? -3.304 27.709 -0.872 1.00 42.28 397 GLU A N 1
ATOM 3103 C CA . GLU A 1 397 ? -1.967 28.309 -1.012 1.00 42.28 397 GLU A CA 1
ATOM 3104 C C . GLU A 1 397 ? -0.825 27.387 -0.546 1.00 42.28 397 GLU A C 1
ATOM 3106 O O . GLU A 1 397 ? 0.319 27.546 -0.980 1.00 42.28 397 GLU A O 1
ATOM 3111 N N . ASN A 1 398 ? -1.146 26.381 0.277 1.00 48.12 398 ASN A N 1
ATOM 3112 C CA . ASN A 1 398 ? -0.193 25.443 0.877 1.00 48.12 398 ASN A CA 1
ATOM 3113 C C . ASN A 1 398 ? -0.396 23.973 0.452 1.00 48.12 398 ASN A C 1
ATOM 3115 O O . ASN A 1 398 ? 0.302 23.088 0.955 1.00 48.12 398 ASN A O 1
ATOM 3119 N N . ALA A 1 399 ? -1.287 23.690 -0.503 1.00 57.50 399 ALA A N 1
ATOM 3120 C CA . ALA A 1 399 ? -1.580 22.342 -1.000 1.00 57.50 399 ALA A CA 1
ATOM 3121 C C . ALA A 1 399 ? -0.488 21.781 -1.942 1.00 57.50 399 ALA A C 1
ATOM 3123 O O . ALA A 1 399 ? -0.734 21.482 -3.109 1.00 57.50 399 ALA A O 1
ATOM 3124 N N . TYR A 1 400 ? 0.743 21.629 -1.450 1.00 68.50 400 TYR A N 1
ATOM 3125 C CA . TYR A 1 400 ? 1.851 21.055 -2.222 1.00 68.50 400 TYR A CA 1
ATOM 3126 C C . TYR A 1 400 ? 1.881 19.534 -2.101 1.00 68.50 400 TYR A C 1
ATOM 3128 O O . TYR A 1 400 ? 2.243 19.025 -1.040 1.00 68.50 400 TYR A O 1
ATOM 3136 N N . TYR A 1 401 ? 1.622 18.816 -3.197 1.00 77.25 401 TYR A N 1
ATOM 3137 C CA . TYR A 1 401 ? 1.997 17.407 -3.281 1.00 77.25 401 TYR A CA 1
ATOM 3138 C C . TYR A 1 401 ? 3.517 17.284 -3.202 1.00 77.25 401 TYR A C 1
ATOM 3140 O O . TYR A 1 401 ? 4.237 18.010 -3.889 1.00 77.25 401 TYR A O 1
ATOM 3148 N N . ARG A 1 402 ? 4.007 16.378 -2.356 1.00 78.69 402 ARG A N 1
ATOM 3149 C CA . ARG A 1 402 ? 5.430 16.228 -2.032 1.00 78.69 402 ARG A CA 1
ATOM 3150 C C . ARG A 1 402 ? 5.764 14.746 -1.828 1.00 78.69 402 ARG A C 1
ATOM 3152 O O . ARG A 1 402 ? 5.818 14.248 -0.701 1.00 78.69 402 ARG A O 1
ATOM 3159 N N . GLY A 1 403 ? 5.928 14.045 -2.949 1.00 82.19 403 GLY A N 1
ATOM 3160 C CA . GLY A 1 403 ? 6.150 12.603 -3.028 1.00 82.19 403 GLY A CA 1
ATOM 3161 C C . GLY A 1 403 ? 7.626 12.228 -3.154 1.00 82.19 403 GLY A C 1
ATOM 3162 O O . GLY A 1 403 ? 8.341 12.711 -4.034 1.00 82.19 403 GLY A O 1
ATOM 3163 N N . TRP A 1 404 ? 8.084 11.312 -2.302 1.00 89.69 404 TRP A N 1
ATOM 3164 C CA . TRP A 1 404 ? 9.324 10.580 -2.531 1.00 89.69 404 TRP A CA 1
ATOM 3165 C C . TRP A 1 404 ? 9.033 9.329 -3.354 1.00 89.69 404 TRP A C 1
ATOM 3167 O O . TRP A 1 404 ? 8.562 8.317 -2.822 1.00 89.69 404 TRP A O 1
ATOM 3177 N N . ASN A 1 405 ? 9.319 9.389 -4.653 1.00 91.88 405 ASN A N 1
ATOM 3178 C CA . ASN A 1 405 ? 9.083 8.263 -5.538 1.00 91.88 405 ASN A CA 1
ATOM 3179 C C . ASN A 1 405 ? 10.290 7.324 -5.602 1.00 91.88 405 ASN A C 1
ATOM 3181 O O . ASN A 1 405 ? 11.433 7.771 -5.668 1.00 91.88 405 ASN A O 1
ATOM 3185 N N . ARG A 1 406 ? 10.031 6.013 -5.641 1.00 94.81 406 ARG A N 1
ATOM 3186 C CA . ARG A 1 406 ? 11.024 4.962 -5.891 1.00 94.81 406 ARG A CA 1
ATOM 3187 C C . ARG A 1 406 ? 10.550 4.037 -7.006 1.00 94.81 406 ARG A C 1
ATOM 3189 O O . ARG A 1 406 ? 9.544 3.340 -6.856 1.00 94.81 406 ARG A O 1
ATOM 3196 N N . LEU A 1 407 ? 11.334 3.953 -8.076 1.00 95.56 407 LEU A N 1
ATOM 3197 C CA . LEU A 1 407 ? 11.189 2.937 -9.111 1.00 95.56 407 LEU A CA 1
ATOM 3198 C C . LEU A 1 407 ? 11.966 1.678 -8.713 1.00 95.56 407 LEU A C 1
ATOM 3200 O O . LEU A 1 407 ? 13.187 1.625 -8.868 1.00 95.56 407 LEU A O 1
ATOM 3204 N N . PHE A 1 408 ? 11.273 0.654 -8.221 1.00 96.94 408 PHE A N 1
ATOM 3205 C CA . PHE A 1 408 ? 11.864 -0.651 -7.926 1.00 96.94 408 PHE A CA 1
ATOM 3206 C C . PHE A 1 408 ? 12.005 -1.502 -9.195 1.00 96.94 408 PHE A C 1
ATOM 3208 O O . PHE A 1 408 ? 11.091 -1.608 -10.014 1.00 96.94 408 PHE A O 1
ATOM 3215 N N . THR A 1 409 ? 13.164 -2.148 -9.316 1.00 95.50 409 THR A N 1
ATOM 3216 C CA . THR A 1 409 ? 13.627 -2.909 -10.486 1.00 95.50 409 THR A CA 1
ATOM 3217 C C . THR A 1 409 ? 14.352 -4.196 -10.037 1.00 95.50 409 THR A C 1
ATOM 3219 O O . THR A 1 409 ? 14.595 -4.386 -8.835 1.00 95.50 409 THR A O 1
ATOM 3222 N N . PRO A 1 410 ? 14.710 -5.128 -10.945 1.00 95.00 410 PRO A N 1
ATOM 3223 C CA . PRO A 1 410 ? 15.562 -6.263 -10.597 1.00 95.00 410 PRO A CA 1
ATOM 3224 C C . PRO A 1 410 ? 16.912 -5.814 -10.026 1.00 95.00 410 PRO A C 1
ATOM 3226 O O . PRO A 1 410 ? 17.494 -4.829 -10.474 1.00 95.00 410 PRO A O 1
ATOM 3229 N N . ALA A 1 411 ? 17.473 -6.586 -9.092 1.00 92.62 411 ALA A N 1
ATOM 3230 C CA . ALA A 1 411 ? 18.767 -6.285 -8.464 1.00 92.62 411 ALA A CA 1
ATOM 3231 C C . ALA A 1 411 ? 19.938 -6.112 -9.462 1.00 92.62 411 ALA A C 1
ATOM 3233 O O . ALA A 1 411 ? 20.937 -5.471 -9.143 1.00 92.62 411 ALA A O 1
ATOM 3234 N N . SER A 1 412 ? 19.819 -6.667 -10.674 1.00 91.88 412 SER A N 1
ATOM 3235 C CA . SER A 1 412 ? 20.804 -6.555 -11.757 1.00 91.88 412 SER A CA 1
ATOM 3236 C C . SER A 1 412 ? 20.727 -5.253 -12.568 1.00 91.88 412 SER A C 1
ATOM 3238 O O . SER A 1 412 ? 21.525 -5.087 -13.497 1.00 91.88 412 SER A O 1
ATOM 3240 N N . ALA A 1 413 ? 19.792 -4.349 -12.251 1.00 93.19 413 ALA A N 1
ATOM 3241 C CA . ALA A 1 413 ? 19.656 -3.065 -12.924 1.00 93.19 413 ALA A CA 1
ATOM 3242 C C . ALA A 1 413 ? 20.890 -2.179 -12.740 1.00 93.19 413 ALA A C 1
ATOM 3244 O O . ALA A 1 413 ? 21.529 -2.163 -11.686 1.00 93.19 413 ALA A O 1
ATOM 3245 N N . VAL A 1 414 ? 21.229 -1.437 -13.791 1.00 90.88 414 VAL A N 1
ATOM 3246 C CA . VAL A 1 414 ? 22.292 -0.429 -13.799 1.00 90.88 414 VAL A CA 1
ATOM 3247 C C . VAL A 1 414 ? 21.751 0.798 -14.520 1.00 90.88 414 VAL A C 1
ATOM 3249 O O . VAL A 1 414 ? 21.377 0.688 -15.689 1.00 90.88 414 VAL A O 1
ATOM 3252 N N . LEU A 1 415 ? 21.681 1.935 -13.825 1.00 86.94 415 LEU A N 1
ATOM 3253 C CA . LEU A 1 415 ? 21.249 3.208 -14.399 1.00 86.94 415 LEU A CA 1
ATOM 3254 C C . LEU A 1 415 ? 22.194 3.619 -15.543 1.00 86.94 415 LEU A C 1
ATOM 3256 O O . LEU A 1 415 ? 23.407 3.417 -15.461 1.00 86.94 415 LEU A O 1
ATOM 3260 N N . ASP A 1 416 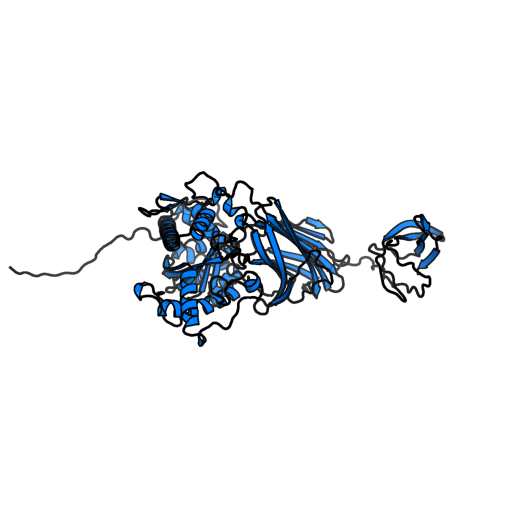? 21.647 4.165 -16.627 1.00 82.88 416 ASP A N 1
ATOM 3261 C CA . ASP A 1 416 ? 22.448 4.643 -17.753 1.00 82.88 416 ASP A CA 1
ATOM 3262 C C . ASP A 1 416 ? 23.156 5.964 -17.406 1.00 82.88 416 ASP A C 1
ATOM 3264 O O . ASP A 1 416 ? 22.534 6.904 -16.911 1.00 82.88 416 ASP A O 1
ATOM 3268 N N . GLU A 1 417 ? 24.452 6.069 -17.724 1.00 62.12 417 GLU A N 1
ATOM 3269 C CA . GLU A 1 417 ? 25.236 7.301 -17.549 1.00 62.12 417 GLU A CA 1
ATOM 3270 C C . GLU A 1 417 ? 24.615 8.461 -18.359 1.00 62.12 417 GLU A C 1
ATOM 3272 O O . GLU A 1 417 ? 24.706 8.504 -19.589 1.00 62.12 417 GLU A O 1
ATOM 3277 N N . GLY A 1 418 ? 23.963 9.401 -17.662 1.00 60.53 418 GLY A N 1
ATOM 3278 C CA . GLY A 1 418 ? 23.220 10.521 -18.262 1.00 60.53 418 GLY A CA 1
ATOM 3279 C C . GLY A 1 418 ? 21.795 10.185 -18.734 1.00 60.53 418 GLY A C 1
ATOM 3280 O O . GLY A 1 418 ? 21.237 10.922 -19.548 1.00 60.53 418 GLY A O 1
ATOM 3281 N N . GLY A 1 419 ? 21.222 9.069 -18.270 1.00 46.50 419 GLY A N 1
ATOM 3282 C CA . GLY A 1 419 ? 19.934 8.533 -18.723 1.00 46.50 419 GLY A CA 1
ATOM 3283 C C . GLY A 1 419 ? 18.674 9.223 -18.180 1.00 46.50 419 GLY A C 1
ATOM 3284 O O . GLY A 1 419 ? 17.620 9.134 -18.809 1.00 46.50 419 GLY A O 1
ATOM 3285 N N . SER A 1 420 ? 18.754 9.926 -17.049 1.00 51.16 420 SER A N 1
ATOM 3286 C CA . SER A 1 420 ? 17.628 10.678 -16.479 1.00 51.16 420 SER A CA 1
ATOM 3287 C C . SER A 1 420 ? 17.612 12.118 -16.996 1.00 51.16 420 SER A C 1
ATOM 3289 O O . SER A 1 420 ? 18.452 12.928 -16.608 1.00 51.16 420 SER A O 1
ATOM 3291 N N . GLN A 1 421 ? 16.656 12.452 -17.870 1.00 48.31 421 GLN A N 1
ATOM 3292 C CA . GLN A 1 421 ? 16.459 13.822 -18.373 1.00 48.31 421 GLN A CA 1
ATOM 3293 C C . GLN A 1 421 ? 15.398 14.588 -17.576 1.00 48.31 421 GLN A C 1
ATOM 3295 O O . GLN A 1 421 ? 14.437 15.105 -18.133 1.00 48.31 421 GLN A O 1
ATOM 3300 N N . TYR A 1 422 ? 15.630 14.669 -16.269 1.00 42.91 422 TYR A N 1
ATOM 3301 C CA . TYR A 1 422 ? 15.269 15.791 -15.402 1.00 42.91 422 TYR A CA 1
ATOM 3302 C C . TYR A 1 422 ? 16.246 15.782 -14.214 1.00 42.91 422 TYR A C 1
ATOM 3304 O O . TYR A 1 422 ? 16.940 14.784 -13.993 1.00 42.91 422 TYR A O 1
ATOM 3312 N N . GLU A 1 423 ? 16.352 16.884 -13.474 1.00 48.03 423 GLU A N 1
ATOM 3313 C CA . GLU A 1 423 ? 17.183 16.927 -12.266 1.00 48.03 423 GLU A CA 1
ATOM 3314 C C . GLU A 1 423 ? 16.659 15.934 -11.212 1.00 48.03 423 GLU A C 1
ATOM 3316 O O . GLU A 1 423 ? 15.474 15.939 -10.890 1.00 48.03 423 GLU A O 1
ATOM 3321 N N . GLY A 1 424 ? 17.547 15.105 -10.649 1.00 57.53 424 GLY A N 1
ATOM 3322 C CA . GLY A 1 424 ? 17.273 14.385 -9.400 1.00 57.53 424 GLY A CA 1
ATOM 3323 C C . GLY A 1 424 ? 16.722 12.957 -9.494 1.00 57.53 424 GLY A C 1
ATOM 3324 O O . GLY A 1 424 ? 15.724 12.657 -8.844 1.00 57.53 424 GLY A O 1
ATOM 3325 N N . VAL A 1 425 ? 17.446 12.024 -10.133 1.00 57.50 425 VAL A N 1
ATOM 3326 C CA . VAL A 1 425 ? 17.591 10.707 -9.475 1.00 57.50 425 VAL A CA 1
ATOM 3327 C C . VAL A 1 425 ? 18.504 10.947 -8.275 1.00 57.50 425 VAL A C 1
ATOM 3329 O O . VAL A 1 425 ? 19.706 11.148 -8.436 1.00 57.50 425 VAL A O 1
ATOM 3332 N N . LEU A 1 426 ? 17.900 11.040 -7.093 1.00 70.38 426 LEU A N 1
ATOM 3333 C CA . LEU A 1 426 ? 18.563 11.411 -5.843 1.00 70.38 426 LEU A CA 1
ATOM 3334 C C . LEU A 1 426 ? 19.200 10.199 -5.161 1.00 70.38 426 LEU A C 1
ATOM 3336 O O . LEU A 1 426 ? 20.211 10.340 -4.478 1.00 70.38 426 LEU A O 1
ATOM 3340 N N . GLU A 1 427 ? 18.650 9.005 -5.388 1.00 85.31 427 GLU A N 1
ATOM 3341 C CA . GLU A 1 427 ? 19.229 7.756 -4.902 1.00 85.31 427 GLU A CA 1
ATOM 3342 C C . GLU A 1 427 ? 19.246 6.681 -5.982 1.00 85.31 427 GLU A C 1
ATOM 3344 O O . GLU A 1 427 ? 18.283 6.487 -6.722 1.00 85.31 427 GLU A O 1
ATOM 3349 N N . ASP A 1 428 ? 20.337 5.925 -5.999 1.00 90.94 428 ASP A N 1
ATOM 3350 C CA . ASP A 1 428 ? 20.456 4.642 -6.672 1.00 90.94 428 ASP A CA 1
ATOM 3351 C C . ASP A 1 428 ? 20.948 3.636 -5.618 1.00 90.94 428 ASP A C 1
ATOM 3353 O O . ASP A 1 428 ? 22.135 3.597 -5.282 1.00 90.94 428 ASP A O 1
ATOM 3357 N N . LYS A 1 429 ? 20.013 2.887 -5.021 1.00 92.69 429 LYS A N 1
ATOM 3358 C CA . LYS A 1 429 ? 20.259 2.041 -3.841 1.00 92.69 429 LYS A CA 1
ATOM 3359 C C . LYS A 1 429 ? 19.784 0.603 -4.079 1.00 92.69 429 LYS A C 1
ATOM 3361 O O . LYS A 1 429 ? 18.776 0.344 -4.738 1.00 92.69 429 LYS A O 1
ATOM 3366 N N . TYR A 1 430 ? 20.513 -0.353 -3.506 1.00 94.44 430 TYR A N 1
ATOM 3367 C CA . TYR A 1 430 ? 20.050 -1.732 -3.343 1.00 94.44 430 TYR A CA 1
ATOM 3368 C C . TYR A 1 430 ? 19.392 -1.870 -1.968 1.00 94.44 430 TYR A C 1
ATOM 3370 O O . TYR A 1 430 ? 20.043 -1.652 -0.947 1.00 94.44 430 TYR A O 1
ATOM 3378 N N . ASP A 1 431 ? 18.112 -2.231 -1.944 1.00 93.81 431 ASP A N 1
ATOM 3379 C CA . ASP A 1 431 ? 17.381 -2.517 -0.715 1.00 93.81 431 ASP A CA 1
ATOM 3380 C C . ASP A 1 431 ? 17.523 -4.004 -0.372 1.00 93.81 431 ASP A C 1
ATOM 3382 O O . ASP A 1 431 ? 17.046 -4.885 -1.096 1.00 93.81 431 ASP A O 1
ATOM 3386 N N . ALA A 1 432 ? 18.193 -4.279 0.748 1.00 93.06 432 ALA A N 1
ATOM 3387 C CA . ALA A 1 432 ? 18.455 -5.633 1.214 1.00 93.06 432 ALA A CA 1
ATOM 3388 C C . ALA A 1 432 ? 17.210 -6.347 1.772 1.00 93.06 432 ALA A C 1
ATOM 3390 O O . ALA A 1 432 ? 17.143 -7.570 1.655 1.00 93.06 432 ALA A O 1
ATOM 3391 N N . LYS A 1 433 ? 16.222 -5.624 2.330 1.00 91.69 433 LYS A N 1
ATOM 3392 C CA . LYS A 1 433 ? 14.968 -6.228 2.821 1.00 91.69 433 LYS A CA 1
ATOM 3393 C C . LYS A 1 433 ? 14.058 -6.621 1.646 1.00 91.69 433 LYS A C 1
ATOM 3395 O O . LYS A 1 433 ? 13.404 -7.658 1.697 1.00 91.69 433 LYS A O 1
ATOM 3400 N N . MET A 1 434 ? 14.080 -5.846 0.558 1.00 91.25 434 MET A N 1
ATOM 3401 C CA . MET A 1 434 ? 13.361 -6.145 -0.693 1.00 91.25 434 MET A CA 1
ATOM 3402 C C . MET A 1 434 ? 14.106 -7.115 -1.626 1.00 91.25 434 MET A C 1
ATOM 3404 O O . MET A 1 434 ? 13.494 -7.692 -2.523 1.00 91.25 434 MET A O 1
ATOM 3408 N N . ALA A 1 435 ? 15.429 -7.252 -1.480 1.00 93.00 435 ALA A N 1
ATOM 3409 C CA . ALA A 1 435 ? 16.323 -7.894 -2.452 1.00 93.00 435 ALA A CA 1
ATOM 3410 C C . ALA A 1 435 ? 16.174 -7.333 -3.888 1.00 93.00 435 ALA A C 1
ATOM 3412 O O . ALA A 1 435 ? 16.152 -8.072 -4.884 1.00 93.00 435 ALA A O 1
ATOM 3413 N N . ARG A 1 436 ? 16.048 -6.002 -3.990 1.00 93.25 436 ARG A N 1
ATOM 3414 C CA . ARG A 1 436 ? 15.804 -5.246 -5.233 1.00 93.25 436 ARG A CA 1
ATOM 3415 C C . ARG A 1 436 ? 16.670 -3.996 -5.308 1.00 93.25 436 ARG A C 1
ATOM 3417 O O . ARG A 1 436 ? 17.135 -3.488 -4.294 1.00 93.25 436 ARG A O 1
ATOM 3424 N N . ARG A 1 437 ? 16.836 -3.466 -6.520 1.00 93.88 437 ARG A N 1
ATOM 3425 C CA . ARG A 1 437 ? 17.431 -2.144 -6.742 1.00 93.88 437 ARG A CA 1
ATOM 3426 C C . ARG A 1 437 ? 16.322 -1.126 -6.978 1.00 93.88 437 ARG A C 1
ATOM 3428 O O . ARG A 1 437 ? 15.361 -1.448 -7.678 1.00 93.88 437 ARG A O 1
ATOM 3435 N N . TYR A 1 438 ? 16.446 0.075 -6.426 1.00 94.81 438 TYR A N 1
ATOM 3436 C CA . TYR A 1 438 ? 15.544 1.178 -6.741 1.00 94.81 438 TYR A CA 1
ATOM 3437 C C . TYR A 1 438 ? 16.292 2.443 -7.146 1.00 94.81 438 TYR A C 1
ATOM 3439 O O . TYR A 1 438 ? 17.403 2.709 -6.682 1.00 94.81 438 TYR A O 1
ATOM 3447 N N . PHE A 1 439 ? 15.635 3.228 -7.995 1.00 93.12 439 PHE A N 1
ATOM 3448 C CA . PHE A 1 439 ? 16.025 4.593 -8.325 1.00 93.12 439 PHE A CA 1
ATOM 3449 C C . PHE A 1 439 ? 14.995 5.531 -7.701 1.00 93.12 439 PHE A C 1
ATOM 3451 O O . PHE A 1 439 ? 13.802 5.363 -7.959 1.00 93.12 439 PHE A O 1
ATOM 3458 N N . ALA A 1 440 ? 15.426 6.468 -6.860 1.00 90.62 440 ALA A N 1
ATOM 3459 C CA . ALA A 1 440 ? 14.527 7.403 -6.190 1.00 90.62 440 ALA A CA 1
ATOM 3460 C C . ALA A 1 440 ? 14.634 8.814 -6.758 1.00 90.62 440 ALA A C 1
ATOM 3462 O O . ALA A 1 440 ? 15.721 9.256 -7.133 1.00 90.62 440 ALA A O 1
ATOM 3463 N N . SER A 1 441 ? 13.517 9.532 -6.778 1.00 87.44 441 SER A N 1
ATOM 3464 C CA . SER A 1 441 ? 13.451 10.929 -7.199 1.00 87.44 441 SER A CA 1
ATOM 3465 C C . SER A 1 441 ? 12.392 11.693 -6.420 1.00 87.44 441 SER A C 1
ATOM 3467 O O . SER A 1 441 ? 11.431 11.120 -5.904 1.00 87.44 441 SER A O 1
ATOM 3469 N N . TRP A 1 442 ? 12.550 13.011 -6.395 1.00 83.44 442 TRP A N 1
ATOM 3470 C CA . TRP A 1 442 ? 11.550 13.908 -5.841 1.00 83.44 442 TRP A CA 1
ATOM 3471 C C . TRP A 1 442 ? 10.414 14.188 -6.826 1.00 83.44 442 TRP A C 1
ATOM 3473 O O . TRP A 1 442 ? 10.666 14.381 -8.016 1.00 83.44 442 TRP A O 1
ATOM 3483 N N . VAL A 1 443 ? 9.187 14.270 -6.312 1.00 82.44 443 VAL A N 1
ATOM 3484 C CA . VAL A 1 443 ? 8.007 14.748 -7.036 1.00 82.44 443 VAL A CA 1
ATOM 3485 C C . VAL A 1 443 ? 7.352 15.860 -6.222 1.00 82.44 443 VAL A C 1
ATOM 3487 O O . VAL A 1 443 ? 7.034 15.680 -5.047 1.00 82.44 443 VAL A O 1
ATOM 3490 N N . GLY A 1 444 ? 7.148 17.012 -6.853 1.00 79.62 444 GLY A N 1
ATOM 3491 C CA . GLY A 1 444 ? 6.455 18.163 -6.298 1.00 79.62 444 GLY A CA 1
ATOM 3492 C C . GLY A 1 444 ? 5.419 18.681 -7.289 1.00 79.62 444 GLY A C 1
ATOM 3493 O O . GLY A 1 444 ? 5.794 19.060 -8.394 1.00 79.62 444 GLY A O 1
ATOM 3494 N N . LEU A 1 445 ? 4.147 18.721 -6.889 1.00 75.69 445 LEU A N 1
ATOM 3495 C CA . LEU A 1 445 ? 3.087 19.422 -7.626 1.00 75.69 445 LEU A CA 1
ATOM 3496 C C . LEU A 1 445 ? 2.499 20.505 -6.723 1.00 75.69 445 LEU A C 1
ATOM 3498 O O . LEU A 1 445 ? 2.313 20.284 -5.525 1.00 75.69 445 LEU A O 1
ATOM 3502 N N . ASN A 1 446 ? 2.199 21.668 -7.283 1.00 69.25 446 ASN A N 1
ATOM 3503 C CA . ASN A 1 446 ? 1.596 22.780 -6.568 1.00 69.25 446 ASN A CA 1
ATOM 3504 C C . ASN A 1 446 ? 0.075 22.786 -6.783 1.00 69.25 446 ASN A C 1
ATOM 3506 O O . ASN A 1 446 ? -0.397 22.892 -7.914 1.00 69.25 446 ASN A O 1
ATOM 3510 N N . GLY A 1 447 ? -0.699 22.726 -5.695 1.00 62.97 447 GLY A N 1
ATOM 3511 C CA . GLY A 1 447 ? -2.163 22.779 -5.725 1.00 62.97 447 GLY A CA 1
ATOM 3512 C C . GLY A 1 447 ? -2.738 24.036 -6.385 1.00 62.97 447 GLY A C 1
ATOM 3513 O O . GLY A 1 447 ? -3.833 23.972 -6.937 1.00 62.97 447 GLY A O 1
ATOM 3514 N N . LEU A 1 448 ? -1.981 25.141 -6.422 1.00 58.03 448 LEU A N 1
ATOM 3515 C CA . LEU A 1 448 ? -2.348 26.372 -7.134 1.00 58.03 448 LEU A CA 1
ATOM 3516 C C . LEU A 1 448 ? -2.294 26.248 -8.668 1.00 58.03 448 LEU A C 1
ATOM 3518 O O . LEU A 1 448 ? -2.836 27.107 -9.365 1.00 58.03 448 LEU A O 1
ATOM 3522 N N . TYR A 1 449 ? -1.647 25.209 -9.206 1.00 67.88 449 TYR A N 1
ATOM 3523 C CA . TYR A 1 449 ? -1.525 24.968 -10.643 1.00 67.88 449 TYR A CA 1
ATOM 3524 C C . TYR A 1 449 ? -2.311 23.706 -11.045 1.00 67.88 449 TYR A C 1
ATOM 3526 O O . TYR A 1 449 ? -1.737 22.612 -11.102 1.00 67.88 449 TYR A O 1
ATOM 3534 N N . PRO A 1 450 ? -3.628 23.829 -11.324 1.00 73.06 450 PRO A N 1
ATOM 3535 C CA . PRO A 1 450 ? -4.396 22.747 -11.938 1.00 73.06 450 PRO A CA 1
ATOM 3536 C C . PRO A 1 450 ? -3.744 22.313 -13.259 1.00 73.06 450 PRO A C 1
ATOM 3538 O O . PRO A 1 450 ? -3.137 23.127 -13.957 1.00 73.06 450 PRO A O 1
ATOM 3541 N N . ASP A 1 451 ? -3.856 21.026 -13.591 1.00 79.75 451 ASP A N 1
ATOM 3542 C CA . ASP A 1 451 ? -3.219 20.379 -14.748 1.00 79.75 451 ASP A CA 1
ATOM 3543 C C . ASP A 1 451 ? -1.673 20.392 -14.771 1.00 79.75 451 ASP A C 1
ATOM 3545 O O . ASP A 1 451 ? -1.073 19.870 -15.721 1.00 79.75 451 ASP A O 1
ATOM 3549 N N . GLU A 1 452 ? -0.994 20.892 -13.724 1.00 85.50 452 GLU A N 1
ATOM 3550 C CA . GLU A 1 452 ? 0.460 20.737 -13.598 1.00 85.50 452 GLU A CA 1
ATOM 3551 C C . GLU A 1 452 ? 0.834 19.254 -13.698 1.00 85.50 452 GLU A C 1
ATOM 3553 O O . GLU A 1 452 ? 0.295 18.400 -12.993 1.00 85.50 452 GLU A O 1
ATOM 3558 N N . THR A 1 453 ? 1.762 18.946 -14.605 1.00 88.25 453 THR A N 1
ATOM 3559 C CA . THR A 1 453 ? 2.233 17.582 -14.841 1.00 88.25 453 THR A CA 1
ATOM 3560 C C . THR A 1 453 ? 3.743 17.520 -14.690 1.00 88.25 453 THR A C 1
ATOM 3562 O O . THR A 1 453 ? 4.477 18.073 -15.511 1.00 88.25 453 THR A O 1
ATOM 3565 N N . GLN A 1 454 ? 4.217 16.778 -13.691 1.00 87.75 454 GLN A N 1
ATOM 3566 C CA . GLN A 1 454 ? 5.631 16.436 -13.550 1.00 87.75 454 GLN A CA 1
ATOM 3567 C C . GLN A 1 454 ? 5.885 15.033 -14.108 1.00 87.75 454 GLN A C 1
ATOM 3569 O O . GLN A 1 454 ? 5.023 14.158 -14.046 1.00 87.75 454 GLN A O 1
ATOM 3574 N N . THR A 1 455 ? 7.061 14.796 -14.695 1.00 87.88 455 THR A N 1
ATOM 3575 C CA . THR A 1 455 ? 7.449 13.474 -15.214 1.00 87.88 455 THR A CA 1
ATOM 3576 C C . THR A 1 455 ? 8.894 13.144 -14.861 1.00 87.88 455 THR A C 1
ATOM 3578 O O . THR A 1 455 ? 9.798 13.921 -15.161 1.00 87.88 455 THR A O 1
ATOM 3581 N N . ALA A 1 456 ? 9.107 11.970 -14.271 1.00 87.06 456 ALA A N 1
ATOM 3582 C CA . ALA A 1 456 ? 10.418 11.380 -14.037 1.00 87.06 456 ALA A CA 1
ATOM 3583 C C . ALA A 1 456 ? 10.720 10.338 -15.124 1.00 87.06 456 ALA A C 1
ATOM 3585 O O . ALA A 1 456 ? 9.866 9.523 -15.474 1.00 87.06 456 ALA A O 1
ATOM 3586 N N . VAL A 1 457 ? 11.943 10.361 -15.660 1.00 87.69 457 VAL A N 1
ATOM 3587 C CA . VAL A 1 457 ? 12.395 9.443 -16.717 1.00 87.69 457 VAL A CA 1
ATOM 3588 C C . VAL A 1 457 ? 13.600 8.656 -16.218 1.00 87.69 457 VAL A C 1
ATOM 3590 O O . VAL A 1 457 ? 14.672 9.226 -16.008 1.00 87.69 457 VAL A O 1
ATOM 3593 N N . TYR A 1 458 ? 13.449 7.341 -16.076 1.00 89.94 458 TYR A N 1
ATOM 3594 C CA . TYR A 1 458 ? 14.509 6.436 -15.630 1.00 89.94 458 TYR A CA 1
ATOM 3595 C C . TYR A 1 458 ? 14.972 5.565 -16.797 1.00 89.94 458 TYR A C 1
ATOM 3597 O O . TYR A 1 458 ? 14.211 4.737 -17.302 1.00 89.94 458 TYR A O 1
ATOM 3605 N N . GLN A 1 459 ? 16.229 5.717 -17.217 1.00 91.31 459 GLN A N 1
ATOM 3606 C CA . GLN A 1 459 ? 16.842 4.863 -18.239 1.00 91.31 459 GLN A CA 1
ATOM 3607 C C . GLN A 1 459 ? 17.888 3.957 -17.599 1.00 91.31 459 GLN A C 1
ATOM 3609 O O . GLN A 1 459 ? 18.791 4.429 -16.910 1.00 91.31 459 GLN A O 1
ATOM 3614 N N . TYR A 1 460 ? 17.756 2.651 -17.811 1.00 92.38 460 TYR A N 1
ATOM 3615 C CA . TYR A 1 460 ? 18.625 1.649 -17.200 1.00 92.38 460 TYR A CA 1
ATOM 3616 C C . TYR A 1 460 ? 18.782 0.414 -18.088 1.00 92.38 460 TYR A C 1
ATOM 3618 O O . TYR A 1 460 ? 18.025 0.187 -19.035 1.00 92.38 460 TYR A O 1
ATOM 3626 N N . ALA A 1 461 ? 19.772 -0.416 -17.774 1.00 92.94 461 ALA A N 1
ATOM 3627 C CA . ALA A 1 461 ? 20.013 -1.688 -18.439 1.00 92.94 461 ALA A CA 1
ATOM 3628 C C . ALA A 1 461 ? 19.859 -2.872 -17.479 1.00 92.94 461 ALA A C 1
ATOM 3630 O O . ALA A 1 461 ? 20.268 -2.789 -16.321 1.00 92.94 461 ALA A O 1
ATOM 3631 N N . LEU A 1 462 ? 19.342 -3.996 -17.988 1.00 93.88 462 LEU A N 1
ATOM 3632 C CA . LEU A 1 462 ? 19.406 -5.293 -17.309 1.00 93.88 462 LEU A CA 1
ATOM 3633 C C . LEU A 1 462 ? 20.407 -6.222 -17.992 1.00 93.88 462 LEU A C 1
ATOM 3635 O O . LEU A 1 462 ? 20.560 -6.236 -19.220 1.00 93.88 462 LEU A O 1
ATOM 3639 N N . LYS A 1 463 ? 21.050 -7.053 -17.171 1.00 88.06 463 LYS A N 1
ATOM 3640 C CA . LYS A 1 463 ? 21.810 -8.228 -17.606 1.00 88.06 463 LYS A CA 1
ATOM 3641 C C . LYS A 1 463 ? 20.921 -9.460 -17.460 1.00 88.06 463 LYS A C 1
ATOM 3643 O O . LYS A 1 463 ? 20.365 -9.679 -16.387 1.00 88.06 463 LYS A O 1
ATOM 3648 N N . TYR A 1 464 ? 20.832 -10.259 -18.520 1.00 84.75 464 TYR A N 1
ATOM 3649 C CA . TYR A 1 464 ? 20.094 -11.525 -18.574 1.00 84.75 464 TYR A CA 1
ATOM 3650 C C . TYR A 1 464 ? 18.572 -11.433 -18.297 1.00 84.75 464 TYR A C 1
ATOM 3652 O O . TYR A 1 464 ? 18.053 -12.226 -17.515 1.00 84.75 464 TYR A O 1
ATOM 3660 N N . PRO A 1 465 ? 17.816 -10.525 -18.955 1.00 86.38 465 PRO A N 1
ATOM 3661 C CA . PRO A 1 465 ? 16.360 -10.405 -18.784 1.00 86.38 465 PRO A CA 1
ATOM 3662 C C . PRO A 1 465 ? 15.556 -11.570 -19.404 1.00 86.38 465 PRO A C 1
ATOM 3664 O O . PRO A 1 465 ? 14.328 -11.591 -19.312 1.00 86.38 465 PRO A O 1
ATOM 3667 N N . LEU A 1 466 ? 16.215 -12.512 -20.094 1.00 89.88 466 LEU A N 1
ATOM 3668 C CA . LEU A 1 466 ? 15.576 -13.651 -20.755 1.00 89.88 466 LEU A CA 1
ATOM 3669 C C . LEU A 1 466 ? 15.690 -14.943 -19.948 1.00 89.88 466 LEU A C 1
ATOM 3671 O O . LEU A 1 466 ? 16.783 -15.379 -19.590 1.00 89.88 466 LEU A O 1
ATOM 3675 N N . LEU A 1 467 ? 14.549 -15.609 -19.789 1.00 88.12 467 LEU A N 1
ATOM 3676 C CA . LEU A 1 467 ? 14.426 -16.960 -19.259 1.00 88.12 467 LEU A CA 1
ATOM 3677 C C . LEU A 1 467 ? 14.557 -17.971 -20.406 1.00 88.12 467 LEU A C 1
ATOM 3679 O O . LEU A 1 467 ? 13.874 -17.850 -21.424 1.00 88.12 467 LEU A O 1
ATOM 3683 N N . SER A 1 468 ? 15.404 -18.986 -20.252 1.00 88.81 468 SER A N 1
ATOM 3684 C CA . SER A 1 468 ? 15.468 -20.110 -21.196 1.00 88.81 468 SER A CA 1
ATOM 3685 C C . SER A 1 468 ? 14.216 -20.982 -21.068 1.00 88.81 468 SER A C 1
ATOM 3687 O O . SER A 1 468 ? 13.830 -21.350 -19.960 1.00 88.81 468 SER A O 1
ATOM 3689 N N . VAL A 1 469 ? 13.596 -21.344 -22.193 1.00 85.56 469 VAL A N 1
ATOM 3690 C CA . VAL A 1 469 ? 12.428 -22.241 -22.243 1.00 85.56 469 VAL A CA 1
ATOM 3691 C C . VAL A 1 469 ? 12.608 -23.289 -23.349 1.00 85.56 469 VAL A C 1
ATOM 3693 O O . VAL A 1 469 ? 13.396 -23.068 -24.272 1.00 85.56 469 VAL A O 1
ATOM 3696 N N . PRO A 1 470 ? 11.889 -24.427 -23.317 1.00 82.69 470 PRO A N 1
ATOM 3697 C CA . PRO A 1 470 ? 11.894 -25.363 -24.435 1.00 82.69 470 PRO A CA 1
ATOM 3698 C C . PRO A 1 470 ? 11.572 -24.642 -25.753 1.00 82.69 470 PRO A C 1
ATOM 3700 O O . PRO A 1 470 ? 10.553 -23.962 -25.867 1.00 82.69 470 PRO A O 1
ATOM 3703 N N . ASN A 1 471 ? 12.458 -24.792 -26.741 1.00 79.69 471 ASN A N 1
ATOM 3704 C CA . ASN A 1 471 ? 12.380 -24.179 -28.074 1.00 79.69 471 ASN A CA 1
ATOM 3705 C C . ASN A 1 471 ? 12.535 -22.642 -28.150 1.00 79.69 471 ASN A C 1
ATOM 3707 O O . ASN A 1 471 ? 12.225 -22.060 -29.191 1.00 79.69 471 ASN A O 1
ATOM 3711 N N . GLY A 1 472 ? 13.062 -21.967 -27.119 1.00 86.75 472 GLY A N 1
ATOM 3712 C CA . GLY A 1 472 ? 13.423 -20.551 -27.245 1.00 86.75 472 GLY A CA 1
ATOM 3713 C C . GLY A 1 472 ? 13.716 -19.820 -25.940 1.00 86.75 472 GLY A C 1
ATOM 3714 O O . GLY A 1 472 ? 14.268 -20.375 -24.992 1.00 86.75 472 GLY A O 1
ATOM 3715 N N . TYR A 1 473 ? 13.339 -18.545 -25.910 1.00 89.19 473 TYR A N 1
ATOM 3716 C CA . TYR A 1 473 ? 13.494 -17.668 -24.755 1.00 89.19 473 TYR A CA 1
ATOM 3717 C C . TYR A 1 473 ? 12.159 -17.027 -24.390 1.00 89.19 473 TYR A C 1
ATOM 3719 O O . TYR A 1 473 ? 11.291 -16.835 -25.241 1.00 89.19 473 TYR A O 1
ATOM 3727 N N . ARG A 1 474 ? 11.998 -16.658 -23.125 1.00 89.06 474 ARG A N 1
ATOM 3728 C CA . ARG A 1 474 ? 10.847 -15.913 -22.628 1.00 89.06 474 ARG A CA 1
ATOM 3729 C C . ARG A 1 474 ? 11.334 -14.677 -21.895 1.00 89.06 474 ARG A C 1
ATOM 3731 O O . ARG A 1 474 ? 12.072 -14.780 -20.920 1.00 89.06 474 ARG A O 1
ATOM 3738 N N . TYR A 1 475 ? 10.898 -13.515 -22.353 1.00 91.06 475 TYR A N 1
ATOM 3739 C CA . TYR A 1 475 ? 10.921 -12.312 -21.538 1.00 91.06 475 TYR A CA 1
ATOM 3740 C C . TYR A 1 475 ? 9.667 -12.312 -20.659 1.00 91.06 475 TYR A C 1
ATOM 3742 O O . TYR A 1 475 ? 8.570 -12.569 -21.158 1.00 91.06 475 TYR A O 1
ATOM 3750 N N . ARG A 1 476 ? 9.824 -12.046 -19.364 1.00 90.56 476 ARG A N 1
ATOM 3751 C CA . ARG A 1 476 ? 8.728 -11.920 -18.398 1.00 90.56 476 ARG A CA 1
ATOM 3752 C C . ARG A 1 476 ? 8.910 -10.597 -17.674 1.00 90.56 476 ARG A C 1
ATOM 3754 O O . ARG A 1 476 ? 9.939 -10.419 -17.037 1.00 90.56 476 ARG A O 1
ATOM 3761 N N . LEU A 1 477 ? 7.914 -9.725 -17.761 1.00 92.56 477 LEU A N 1
ATOM 3762 C CA . LEU A 1 477 ? 7.806 -8.509 -16.966 1.00 92.56 477 LEU A CA 1
ATOM 3763 C C . LEU A 1 477 ? 6.725 -8.704 -15.908 1.00 92.56 477 LEU A C 1
ATOM 3765 O O . LEU A 1 477 ? 5.592 -9.044 -16.246 1.00 92.56 477 LEU A O 1
ATOM 3769 N N . GLN A 1 478 ? 7.071 -8.466 -14.651 1.00 92.44 478 GLN A N 1
ATOM 3770 C CA . GLN A 1 478 ? 6.121 -8.339 -13.550 1.00 92.44 478 GLN A CA 1
ATOM 3771 C C . GLN A 1 478 ? 5.941 -6.854 -13.243 1.00 92.44 478 GLN A C 1
ATOM 3773 O O . GLN A 1 478 ? 6.927 -6.165 -12.997 1.00 92.44 478 GLN A O 1
ATOM 3778 N N . VAL A 1 479 ? 4.707 -6.362 -13.280 1.00 94.19 479 VAL A N 1
ATOM 3779 C CA . VAL A 1 479 ? 4.360 -4.983 -12.925 1.00 94.19 479 VAL A CA 1
ATOM 3780 C C . VAL A 1 479 ? 3.477 -5.032 -11.691 1.00 94.19 479 VAL A C 1
ATOM 3782 O O . VAL A 1 479 ? 2.376 -5.577 -11.758 1.00 94.19 479 VAL A O 1
ATOM 3785 N N . GLN A 1 480 ? 3.973 -4.504 -10.576 1.00 94.44 480 GLN A N 1
ATOM 3786 C CA . GLN A 1 480 ? 3.248 -4.485 -9.309 1.00 94.44 480 GLN A CA 1
ATOM 3787 C C . GLN A 1 480 ? 2.607 -3.107 -9.099 1.00 94.44 480 GLN A C 1
ATOM 3789 O O . GLN A 1 480 ? 3.305 -2.088 -9.131 1.00 94.44 480 GLN A O 1
ATOM 3794 N N . LYS A 1 481 ? 1.291 -3.087 -8.877 1.00 94.56 481 LYS A N 1
ATOM 3795 C CA . LYS A 1 481 ? 0.502 -1.927 -8.452 1.00 94.56 481 LYS A CA 1
ATOM 3796 C C . LYS A 1 481 ? 0.996 -1.439 -7.086 1.00 94.56 481 LYS A C 1
ATOM 3798 O O . LYS A 1 481 ? 1.523 -2.213 -6.288 1.00 94.56 481 LYS A O 1
ATOM 3803 N N . GLN A 1 482 ? 0.823 -0.155 -6.795 1.00 97.06 482 GLN A N 1
ATOM 3804 C CA . GLN A 1 482 ? 0.951 0.345 -5.432 1.00 97.06 482 GLN A CA 1
ATOM 3805 C C . GLN A 1 482 ? -0.359 0.173 -4.651 1.00 97.06 482 GLN A C 1
ATOM 3807 O O . GLN A 1 482 ? -1.418 0.620 -5.079 1.00 97.06 482 GLN A O 1
ATOM 3812 N N . ALA A 1 483 ? -0.275 -0.454 -3.478 1.00 97.50 483 ALA A N 1
ATOM 3813 C CA . ALA A 1 483 ? -1.376 -0.479 -2.521 1.00 97.50 483 ALA A CA 1
ATOM 3814 C C . ALA A 1 483 ? -1.787 0.957 -2.146 1.00 97.50 483 ALA A C 1
ATOM 3816 O O . ALA A 1 483 ? -0.915 1.804 -1.929 1.00 97.50 483 ALA A O 1
ATOM 3817 N N . GLY A 1 484 ? -3.090 1.234 -2.076 1.00 94.88 484 GLY A N 1
ATOM 3818 C CA . GLY A 1 484 ? -3.612 2.584 -1.823 1.00 94.88 484 GLY A CA 1
ATOM 3819 C C . GLY A 1 484 ? -3.949 3.423 -3.053 1.00 94.88 484 GLY A C 1
ATOM 3820 O O . GLY A 1 484 ? -4.557 4.479 -2.898 1.00 94.88 484 GLY A O 1
ATOM 3821 N N . THR A 1 485 ? -3.563 3.006 -4.265 1.00 95.12 485 THR A N 1
ATOM 3822 C CA . THR A 1 485 ? -3.901 3.741 -5.497 1.00 95.12 485 THR A CA 1
ATOM 3823 C C . THR A 1 485 ? -5.119 3.148 -6.187 1.00 95.12 485 THR A C 1
ATOM 3825 O O . THR A 1 485 ? -5.343 1.940 -6.139 1.00 95.12 485 THR A O 1
ATOM 3828 N N . ASP A 1 486 ? -5.837 3.967 -6.949 1.00 91.31 486 ASP A N 1
ATOM 3829 C CA . ASP A 1 486 ? -6.804 3.483 -7.936 1.00 91.31 486 ASP A CA 1
ATOM 3830 C C . ASP A 1 486 ? -6.095 2.822 -9.142 1.00 91.31 486 ASP A C 1
ATOM 3832 O O . ASP A 1 486 ? -4.892 2.531 -9.129 1.00 91.31 486 ASP A O 1
ATOM 3836 N N . ALA A 1 487 ? -6.847 2.581 -10.217 1.00 91.50 487 ALA A N 1
ATOM 3837 C CA . ALA A 1 487 ? -6.346 2.082 -11.492 1.00 91.50 487 ALA A CA 1
ATOM 3838 C C . ALA A 1 487 ? -5.442 3.113 -12.211 1.00 91.50 487 ALA A C 1
ATOM 3840 O O . ALA A 1 487 ? -5.914 4.032 -12.883 1.00 91.50 487 ALA A O 1
ATOM 3841 N N . GLU A 1 488 ? -4.122 2.946 -12.106 1.00 92.56 488 GLU A N 1
ATOM 3842 C CA . GLU A 1 488 ? -3.129 3.866 -12.692 1.00 92.56 488 GLU A CA 1
ATOM 3843 C C . GLU A 1 488 ? -2.865 3.574 -14.176 1.00 92.56 488 GLU A C 1
ATOM 3845 O O . GLU A 1 488 ? -2.700 2.422 -14.552 1.00 92.56 488 GLU A O 1
ATOM 3850 N N . GLY A 1 489 ? -2.751 4.572 -15.056 1.00 95.50 489 GLY A N 1
ATOM 3851 C CA . GLY A 1 489 ? -2.549 4.298 -16.491 1.00 95.50 489 GLY A CA 1
ATOM 3852 C C . GLY A 1 489 ? -1.193 3.636 -16.797 1.00 95.50 489 GLY A C 1
ATOM 3853 O O . GLY A 1 489 ? -0.160 4.211 -16.470 1.00 95.50 489 GLY A O 1
ATOM 3854 N N . PHE A 1 490 ? -1.158 2.491 -17.492 1.00 95.81 490 PHE A N 1
ATOM 3855 C CA . PHE A 1 490 ? 0.079 1.771 -17.838 1.00 95.81 490 PHE A CA 1
ATOM 3856 C C . PHE A 1 490 ? 0.197 1.399 -19.323 1.00 95.81 490 PHE A C 1
ATOM 3858 O O . PHE A 1 490 ? -0.714 0.852 -19.953 1.00 95.81 490 PHE A O 1
ATOM 3865 N N . ARG A 1 491 ? 1.378 1.666 -19.894 1.00 95.88 491 ARG A N 1
ATOM 3866 C CA . ARG A 1 491 ? 1.705 1.408 -21.304 1.00 95.88 491 ARG A CA 1
ATOM 3867 C C . ARG A 1 491 ? 3.036 0.682 -21.441 1.00 95.88 491 ARG A C 1
ATOM 3869 O O . ARG A 1 491 ? 4.057 1.202 -21.011 1.00 95.88 491 ARG A O 1
ATOM 3876 N N . LEU A 1 492 ? 3.057 -0.451 -22.144 1.00 94.62 492 LEU A N 1
ATOM 3877 C CA . LEU A 1 492 ? 4.293 -1.161 -22.511 1.00 94.62 492 LEU A CA 1
ATOM 3878 C C . LEU A 1 492 ? 4.624 -0.933 -23.988 1.00 94.62 492 LEU A C 1
ATOM 3880 O O . LEU A 1 492 ? 3.748 -1.070 -24.838 1.00 94.62 492 LEU A O 1
ATOM 3884 N N . ASN A 1 493 ? 5.898 -0.715 -24.312 1.00 95.31 493 ASN A N 1
ATOM 3885 C CA . ASN A 1 493 ? 6.446 -0.818 -25.665 1.00 95.31 493 ASN A CA 1
ATOM 3886 C C . ASN A 1 493 ? 7.694 -1.711 -25.660 1.00 95.31 493 ASN A C 1
ATOM 3888 O O . ASN A 1 493 ? 8.795 -1.250 -25.372 1.00 95.31 493 ASN A O 1
ATOM 3892 N N . PHE A 1 494 ? 7.536 -2.986 -26.010 1.00 93.50 494 PHE A N 1
ATOM 3893 C CA . PHE A 1 494 ? 8.623 -3.964 -26.045 1.00 93.50 494 PHE A CA 1
ATOM 3894 C C . PHE A 1 494 ? 9.136 -4.188 -27.473 1.00 93.50 494 PHE A C 1
ATOM 3896 O O . PHE A 1 494 ? 8.342 -4.349 -28.403 1.00 93.50 494 PHE A O 1
ATOM 3903 N N . TYR A 1 495 ? 10.457 -4.254 -27.647 1.00 93.12 495 TYR A N 1
ATOM 3904 C CA . TYR A 1 495 ? 11.139 -4.469 -28.924 1.00 93.12 495 TYR A CA 1
ATOM 3905 C C . TYR A 1 495 ? 12.141 -5.628 -28.838 1.00 93.12 495 TYR A C 1
ATOM 3907 O O . TYR A 1 495 ? 13.067 -5.611 -28.023 1.00 93.12 495 TYR A O 1
ATOM 3915 N N . SER A 1 496 ? 11.988 -6.616 -29.725 1.00 89.94 496 SER A N 1
ATOM 3916 C CA . SER A 1 496 ? 12.899 -7.764 -29.847 1.00 89.94 496 SER A CA 1
ATOM 3917 C C . SER A 1 496 ? 13.945 -7.559 -30.956 1.00 89.94 496 SER A C 1
ATOM 3919 O O . SER A 1 496 ? 13.601 -6.998 -32.002 1.00 89.94 496 SER A O 1
ATOM 3921 N N . PRO A 1 497 ? 15.171 -8.096 -30.833 1.00 86.50 497 PRO A N 1
ATOM 3922 C CA . PRO A 1 497 ? 16.123 -8.166 -31.940 1.00 86.50 497 PRO A CA 1
ATOM 3923 C C . PRO A 1 497 ? 15.611 -9.015 -33.121 1.00 86.50 497 PRO A C 1
ATOM 3925 O O . PRO A 1 497 ? 14.881 -9.986 -32.947 1.00 86.50 497 PRO A O 1
ATOM 3928 N N . TYR A 1 498 ? 16.056 -8.691 -34.340 1.00 80.88 498 TYR A N 1
ATOM 3929 C CA . TYR A 1 498 ? 15.524 -9.257 -35.593 1.00 80.88 498 TYR A CA 1
ATOM 3930 C C . TYR A 1 498 ? 15.680 -10.787 -35.729 1.00 80.88 498 TYR A C 1
ATOM 3932 O O . TYR A 1 498 ? 14.870 -11.441 -36.376 1.00 80.88 498 TYR A O 1
ATOM 3940 N N . LEU A 1 499 ? 16.712 -11.381 -35.120 1.00 78.44 499 LEU A N 1
ATOM 3941 C CA . LEU A 1 499 ? 16.929 -12.840 -35.153 1.00 78.44 499 LEU A CA 1
ATOM 3942 C C . LEU A 1 499 ? 16.047 -13.618 -34.157 1.00 78.44 499 LEU A C 1
ATOM 3944 O O . LEU A 1 499 ? 16.050 -14.847 -34.180 1.00 78.44 499 LEU A O 1
ATOM 3948 N N . PHE A 1 500 ? 15.293 -12.913 -33.310 1.00 80.50 500 PHE A N 1
ATOM 3949 C CA . PHE A 1 500 ? 14.424 -13.477 -32.279 1.00 80.50 500 PHE A CA 1
ATOM 3950 C C . PHE A 1 500 ? 13.005 -12.901 -32.420 1.00 80.50 500 PHE A C 1
ATOM 3952 O O . PHE A 1 500 ? 12.602 -12.053 -31.622 1.00 80.50 500 PHE A O 1
ATOM 3959 N N . PRO A 1 501 ? 12.255 -13.286 -33.471 1.00 81.69 501 PRO A N 1
ATOM 3960 C CA . PRO A 1 501 ? 10.865 -12.880 -33.631 1.00 81.69 501 PRO A CA 1
ATOM 3961 C C . PRO A 1 501 ? 9.970 -13.373 -32.487 1.00 81.69 501 PRO A C 1
ATOM 3963 O O . PRO A 1 501 ? 10.219 -14.400 -31.849 1.00 81.69 501 PRO A O 1
ATOM 3966 N N . ILE A 1 502 ? 8.888 -12.631 -32.265 1.00 83.00 502 ILE A N 1
ATOM 3967 C CA . ILE A 1 502 ? 7.875 -12.931 -31.251 1.00 83.00 502 ILE A CA 1
ATOM 3968 C C . ILE A 1 502 ? 7.001 -14.109 -31.714 1.00 83.00 502 ILE A C 1
ATOM 3970 O O . ILE A 1 502 ? 6.494 -14.112 -32.838 1.00 83.00 502 ILE A O 1
ATOM 3974 N N . GLY A 1 503 ? 6.820 -15.104 -30.841 1.00 73.75 503 GLY A N 1
ATOM 3975 C CA . GLY A 1 503 ? 6.072 -16.339 -31.109 1.00 73.75 503 GLY A CA 1
ATOM 3976 C C . GLY A 1 503 ? 4.542 -16.190 -31.143 1.00 73.75 503 GLY A C 1
ATOM 3977 O O . GLY A 1 503 ? 3.993 -15.088 -31.180 1.00 73.75 503 GLY A O 1
ATOM 3978 N N . ALA A 1 504 ? 3.828 -17.320 -31.148 1.00 60.81 504 ALA A N 1
ATOM 3979 C CA . ALA A 1 504 ? 2.371 -17.355 -30.972 1.00 60.81 504 ALA A CA 1
ATOM 3980 C C . ALA A 1 504 ? 1.971 -17.004 -29.523 1.00 60.81 504 ALA A C 1
ATOM 3982 O O . ALA A 1 504 ? 2.775 -17.158 -28.604 1.00 60.81 504 ALA A O 1
ATOM 3983 N N . TRP A 1 505 ? 0.753 -16.489 -29.326 1.00 60.47 505 TRP A N 1
ATOM 3984 C CA . TRP A 1 505 ? 0.326 -15.874 -28.063 1.00 60.47 505 TRP A CA 1
ATOM 3985 C C . TRP A 1 505 ? -1.206 -15.862 -27.912 1.00 60.47 505 TRP A C 1
ATOM 3987 O O . TRP A 1 505 ? -1.905 -16.008 -28.914 1.00 60.47 505 TRP A O 1
ATOM 3997 N N . GLY A 1 506 ? -1.716 -15.668 -26.688 1.00 47.34 506 GLY A N 1
ATOM 3998 C CA . GLY A 1 506 ? -3.152 -15.724 -26.390 1.00 47.34 506 GLY A CA 1
ATOM 3999 C C . GLY A 1 506 ? -3.581 -15.065 -25.073 1.00 47.34 506 GLY A C 1
ATOM 4000 O O . GLY A 1 506 ? -4.048 -15.760 -24.180 1.00 47.34 506 GLY A O 1
ATOM 4001 N N . ALA A 1 507 ? -3.471 -13.738 -24.963 1.00 50.53 507 ALA A N 1
ATOM 4002 C CA . ALA A 1 507 ? -4.286 -12.963 -24.018 1.00 50.53 507 ALA A CA 1
ATOM 4003 C C . ALA A 1 507 ? -4.906 -11.733 -24.717 1.00 50.53 507 ALA A C 1
ATOM 4005 O O . ALA A 1 507 ? -4.796 -11.574 -25.935 1.00 50.53 507 ALA A O 1
ATOM 4006 N N . SER A 1 508 ? -5.593 -10.874 -23.968 1.00 51.91 508 SER A N 1
ATOM 4007 C CA . SER A 1 508 ? -6.231 -9.649 -24.464 1.00 51.91 508 SER A CA 1
ATOM 4008 C C . SER A 1 508 ? -5.314 -8.417 -24.342 1.00 51.91 508 SER A C 1
ATOM 4010 O O . SER A 1 508 ? -4.281 -8.446 -23.675 1.00 51.91 508 SER A O 1
ATOM 4012 N N . GLY A 1 509 ? -5.663 -7.317 -25.019 1.00 56.19 509 GLY A N 1
ATOM 4013 C CA . GLY A 1 509 ? -5.053 -5.994 -24.792 1.00 56.19 509 GLY A CA 1
ATOM 4014 C C . GLY A 1 509 ? -3.668 -5.723 -25.406 1.00 56.19 509 GLY A C 1
ATOM 4015 O O . GLY A 1 509 ? -3.196 -4.589 -25.323 1.00 56.19 509 GLY A O 1
ATOM 4016 N N . LEU A 1 510 ? -3.015 -6.697 -26.057 1.00 68.25 510 LEU A N 1
ATOM 4017 C CA . LEU A 1 510 ? -1.754 -6.458 -26.780 1.00 68.25 510 LEU A CA 1
ATOM 4018 C C . LEU A 1 510 ? -1.954 -6.257 -28.285 1.00 68.25 510 LEU A C 1
ATOM 4020 O O . LEU A 1 510 ? -2.613 -7.050 -28.955 1.00 68.25 510 LEU A O 1
ATOM 4024 N N . SER A 1 511 ? -1.268 -5.256 -28.841 1.00 73.44 511 SER A N 1
ATOM 4025 C CA . SER A 1 511 ? -1.030 -5.145 -30.287 1.00 73.44 511 SER A CA 1
ATOM 4026 C C . SER A 1 511 ? 0.400 -5.578 -30.621 1.00 73.44 511 SER A C 1
ATOM 4028 O O . SER A 1 511 ? 1.321 -5.370 -29.825 1.00 73.44 511 SER A O 1
ATOM 4030 N N . ARG A 1 512 ? 0.609 -6.223 -31.780 1.00 71.94 512 ARG A N 1
ATOM 4031 C CA . ARG A 1 512 ? 1.919 -6.793 -32.133 1.00 71.94 512 ARG A CA 1
ATOM 4032 C C . ARG A 1 512 ? 2.297 -6.704 -33.608 1.00 71.94 512 ARG A C 1
ATOM 4034 O O . ARG A 1 512 ? 1.454 -6.677 -34.497 1.00 71.94 512 ARG A O 1
ATOM 4041 N N . SER A 1 513 ? 3.602 -6.773 -33.839 1.00 78.06 513 SER A N 1
ATOM 4042 C CA . SER A 1 513 ? 4.255 -7.117 -35.106 1.00 78.06 513 SER A CA 1
ATOM 4043 C C . SER A 1 513 ? 5.343 -8.167 -34.830 1.00 78.06 513 SER A C 1
ATOM 4045 O O . SER A 1 513 ? 5.561 -8.527 -33.674 1.00 78.06 513 SER A O 1
ATOM 4047 N N . SER A 1 514 ? 6.073 -8.635 -35.847 1.00 79.25 514 SER A N 1
ATOM 4048 C CA . SER A 1 514 ? 7.133 -9.647 -35.678 1.00 79.25 514 SER A CA 1
ATOM 4049 C C . SER A 1 514 ? 8.206 -9.287 -34.638 1.00 79.25 514 SER A C 1
ATOM 4051 O O . SER A 1 514 ? 8.821 -10.201 -34.090 1.00 79.25 514 SER A O 1
ATOM 4053 N N . HIS A 1 515 ? 8.425 -7.989 -34.367 1.00 84.19 515 HIS A N 1
ATOM 4054 C CA . HIS A 1 515 ? 9.461 -7.510 -33.439 1.00 84.19 515 HIS A CA 1
ATOM 4055 C C . HIS A 1 515 ? 9.029 -6.417 -32.447 1.00 84.19 515 HIS A C 1
ATOM 4057 O O . HIS A 1 515 ? 9.883 -5.825 -31.787 1.00 84.19 515 HIS A O 1
ATOM 4063 N N . ASN A 1 516 ? 7.730 -6.131 -32.328 1.00 89.19 516 ASN A N 1
ATOM 4064 C CA . ASN A 1 516 ? 7.212 -5.181 -31.341 1.00 89.19 516 ASN A CA 1
ATOM 4065 C C . ASN A 1 516 ? 5.917 -5.700 -30.710 1.00 89.19 516 ASN A C 1
ATOM 4067 O O . ASN A 1 516 ? 5.043 -6.188 -31.424 1.00 89.19 516 ASN A O 1
ATOM 4071 N N . VAL A 1 517 ? 5.810 -5.551 -29.390 1.00 88.44 517 VAL A N 1
ATOM 4072 C CA . VAL A 1 517 ? 4.599 -5.761 -28.586 1.00 88.44 517 VAL A CA 1
ATOM 4073 C C . VAL A 1 517 ? 4.253 -4.438 -27.911 1.00 88.44 517 VAL A C 1
ATOM 4075 O O . VAL A 1 517 ? 5.152 -3.758 -27.410 1.00 88.44 517 VAL A O 1
ATOM 4078 N N . ARG A 1 518 ? 2.967 -4.081 -27.868 1.00 90.50 518 ARG A N 1
ATOM 4079 C CA . ARG A 1 518 ? 2.478 -2.929 -27.102 1.00 90.50 518 ARG A CA 1
ATOM 4080 C C . ARG A 1 518 ? 1.299 -3.308 -26.221 1.00 90.50 518 ARG A C 1
ATOM 4082 O O . ARG A 1 518 ? 0.373 -3.942 -26.721 1.00 90.50 518 ARG A O 1
ATOM 4089 N N . PHE A 1 519 ? 1.325 -2.863 -24.968 1.00 88.12 519 PHE A N 1
ATOM 4090 C CA . PHE A 1 519 ? 0.191 -2.884 -24.037 1.00 88.12 519 PHE A CA 1
ATOM 4091 C C . PHE A 1 519 ? -0.309 -1.457 -23.826 1.00 88.12 519 PHE A C 1
ATOM 4093 O O . PHE A 1 519 ? 0.503 -0.532 -23.766 1.00 88.12 519 PHE A O 1
ATOM 4100 N N . ASN A 1 520 ? -1.619 -1.289 -23.676 1.00 90.38 520 ASN A N 1
ATOM 4101 C CA . ASN A 1 520 ? -2.238 -0.044 -23.233 1.00 90.38 520 ASN A CA 1
ATOM 4102 C C . ASN A 1 520 ? -3.423 -0.396 -22.329 1.00 90.38 520 ASN A C 1
ATOM 4104 O O . ASN A 1 520 ? -4.341 -1.077 -22.783 1.00 90.38 520 ASN A O 1
ATOM 410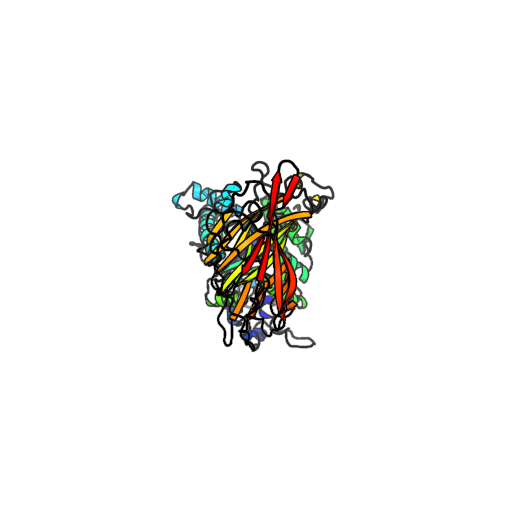8 N N . GLY A 1 521 ? -3.378 0.046 -21.077 1.00 90.00 521 GLY A N 1
ATOM 4109 C CA . GLY A 1 521 ? -4.389 -0.227 -20.060 1.00 90.00 521 GLY A CA 1
ATOM 4110 C C . GLY A 1 521 ? -4.054 0.503 -18.761 1.00 90.00 521 GLY A C 1
ATOM 4111 O O . GLY A 1 521 ? -3.477 1.588 -18.788 1.00 90.00 521 GLY A O 1
ATOM 4112 N N . ASP A 1 522 ? -4.400 -0.112 -17.641 1.00 91.12 522 ASP A N 1
ATOM 4113 C CA . ASP A 1 522 ? -4.257 0.400 -16.270 1.00 91.12 522 ASP A CA 1
ATOM 4114 C C . ASP A 1 522 ? -3.263 -0.427 -15.418 1.00 91.12 522 ASP A C 1
ATOM 4116 O O . ASP A 1 522 ? -2.580 -1.307 -15.938 1.00 91.12 522 ASP A O 1
ATOM 4120 N N . LEU A 1 523 ? -3.244 -0.181 -14.104 1.00 90.75 523 LEU A N 1
ATOM 4121 C CA . LEU A 1 523 ? -2.784 -1.035 -13.009 1.00 90.75 523 LEU A CA 1
ATOM 4122 C C . LEU A 1 523 ? -3.873 -1.085 -11.924 1.00 90.75 523 LEU A C 1
ATOM 4124 O O . LEU A 1 523 ? -3.634 -0.751 -10.772 1.00 90.75 523 LEU A O 1
ATOM 4128 N N . GLU A 1 524 ? -5.093 -1.498 -12.280 1.00 90.75 524 GLU A N 1
ATOM 4129 C CA . GLU A 1 524 ? -6.118 -1.854 -11.280 1.00 90.75 524 GLU A CA 1
ATOM 4130 C C . GLU A 1 524 ? -5.683 -3.077 -10.442 1.00 90.75 524 GLU A C 1
ATOM 4132 O O . GLU A 1 524 ? -5.968 -3.173 -9.249 1.00 90.75 524 GLU A O 1
ATOM 4137 N N . TYR A 1 525 ? -4.920 -3.965 -11.084 1.00 91.25 525 TYR A N 1
ATOM 4138 C CA . TYR A 1 525 ? -4.327 -5.191 -10.555 1.00 91.25 525 TYR A CA 1
ATOM 4139 C C . TYR A 1 525 ? -2.873 -5.312 -11.021 1.00 91.25 525 TYR A C 1
ATOM 4141 O O . TYR A 1 525 ? -2.531 -4.823 -12.109 1.00 91.25 525 TYR A O 1
ATOM 4149 N N . ASP A 1 526 ? -2.063 -6.057 -10.263 1.00 90.44 526 ASP A N 1
ATOM 4150 C CA . ASP A 1 526 ? -0.738 -6.521 -10.691 1.00 90.44 526 ASP A CA 1
ATOM 4151 C C . ASP A 1 526 ? -0.814 -7.256 -12.036 1.00 90.44 526 ASP A C 1
ATOM 4153 O O . ASP A 1 526 ? -1.761 -8.000 -12.312 1.00 90.44 526 ASP A O 1
ATOM 4157 N N . LYS A 1 527 ? 0.199 -7.076 -12.890 1.00 87.94 527 LYS A N 1
ATOM 4158 C CA . LYS A 1 527 ? 0.230 -7.684 -14.227 1.00 87.94 527 LYS A CA 1
ATOM 4159 C C . LYS A 1 527 ? 1.514 -8.455 -14.479 1.00 87.94 527 LYS A C 1
ATOM 4161 O O . LYS A 1 527 ? 2.613 -7.999 -14.180 1.00 87.94 527 LYS A O 1
ATOM 4166 N N . VAL A 1 528 ? 1.378 -9.605 -15.135 1.00 87.94 528 VAL A N 1
ATOM 4167 C CA . VAL A 1 528 ? 2.506 -10.375 -15.669 1.00 87.94 528 VAL A CA 1
ATOM 4168 C C . VAL A 1 528 ? 2.402 -10.393 -17.188 1.00 87.94 528 VAL A C 1
ATOM 4170 O O . VAL A 1 528 ? 1.461 -10.950 -17.749 1.00 87.94 528 VAL A O 1
ATOM 4173 N N . ILE A 1 529 ? 3.373 -9.782 -17.865 1.00 85.94 529 ILE A N 1
ATOM 4174 C CA . ILE A 1 529 ? 3.440 -9.736 -19.326 1.00 85.94 529 ILE A CA 1
ATOM 4175 C C . ILE A 1 529 ? 4.573 -10.646 -19.790 1.00 85.94 529 ILE A C 1
ATOM 4177 O O . ILE A 1 529 ? 5.750 -10.384 -19.539 1.00 85.94 529 ILE A O 1
ATOM 4181 N N . GLU A 1 530 ? 4.218 -11.717 -20.496 1.00 86.81 530 GLU A N 1
ATOM 4182 C CA . GLU A 1 530 ? 5.178 -12.657 -21.071 1.00 86.81 530 GLU A CA 1
ATOM 4183 C C . GLU A 1 530 ? 5.279 -12.502 -22.591 1.00 86.81 530 GLU A C 1
ATOM 4185 O O . GLU A 1 530 ? 4.275 -12.530 -23.306 1.00 86.81 530 GLU A O 1
ATOM 4190 N N . VAL A 1 531 ? 6.511 -12.398 -23.094 1.00 86.25 531 VAL A N 1
ATOM 4191 C CA . VAL A 1 531 ? 6.819 -12.382 -24.526 1.00 86.25 531 VAL A CA 1
ATOM 4192 C C . VAL A 1 531 ? 7.728 -13.561 -24.857 1.00 86.25 531 VAL A C 1
ATOM 4194 O O . VAL A 1 531 ? 8.905 -13.593 -24.490 1.00 86.25 531 VAL A O 1
ATOM 4197 N N . SER A 1 532 ? 7.176 -14.537 -25.577 1.00 87.12 532 SER A N 1
ATOM 4198 C CA . SER A 1 532 ? 7.926 -15.680 -26.103 1.00 87.12 532 SER A CA 1
ATOM 4199 C C . SER A 1 532 ? 8.702 -15.284 -27.358 1.00 87.12 532 SER A C 1
ATOM 4201 O O . SER A 1 532 ? 8.133 -14.742 -28.307 1.00 87.12 532 SER A O 1
ATOM 4203 N N . LEU A 1 533 ? 9.993 -15.599 -27.374 1.00 85.31 533 LEU A N 1
ATOM 4204 C CA . LEU A 1 533 ? 10.929 -15.354 -28.464 1.00 85.31 533 LEU A CA 1
ATOM 4205 C C . LEU A 1 533 ? 11.392 -16.695 -29.027 1.00 85.31 533 LEU A C 1
ATOM 4207 O O . LEU A 1 533 ? 12.038 -17.484 -28.333 1.00 85.31 533 LEU A O 1
ATOM 4211 N N . VAL A 1 534 ? 11.084 -16.944 -30.295 1.00 82.44 534 VAL A N 1
ATOM 4212 C CA . VAL A 1 534 ? 11.549 -18.142 -31.003 1.00 82.44 534 VAL A CA 1
ATOM 4213 C C . VAL A 1 534 ? 12.834 -17.822 -31.770 1.00 82.44 534 VAL A C 1
ATOM 4215 O O . VAL A 1 534 ? 12.908 -16.769 -32.408 1.00 82.44 534 VAL A O 1
ATOM 4218 N N . PRO A 1 535 ? 13.857 -18.700 -31.750 1.00 71.38 535 PRO A N 1
ATOM 4219 C CA . PRO A 1 535 ? 15.014 -18.561 -32.625 1.00 71.38 535 PRO A CA 1
ATOM 4220 C C . PRO A 1 535 ? 14.551 -18.554 -34.085 1.00 71.38 535 PRO A C 1
ATOM 4222 O O . PRO A 1 535 ? 13.910 -19.498 -34.547 1.00 71.38 535 PRO A O 1
ATOM 4225 N N . GLY A 1 536 ? 14.851 -17.483 -34.821 1.00 60.00 536 GLY A N 1
ATOM 4226 C CA . GLY A 1 536 ? 14.448 -17.381 -36.218 1.00 60.00 536 GLY A CA 1
ATOM 4227 C C . GLY A 1 536 ? 15.124 -18.460 -37.066 1.00 60.00 536 GLY A C 1
ATOM 4228 O O . GLY A 1 536 ? 16.352 -18.492 -37.167 1.00 60.00 536 GLY A O 1
ATOM 4229 N N . VAL A 1 537 ? 14.334 -19.310 -37.731 1.00 45.38 537 VAL A N 1
ATOM 4230 C CA . VAL A 1 537 ? 14.858 -20.245 -38.737 1.00 45.38 537 VAL A CA 1
ATOM 4231 C C . VAL A 1 537 ? 15.435 -19.426 -39.891 1.00 45.38 537 VAL A C 1
ATOM 4233 O O . VAL A 1 537 ? 14.701 -18.876 -40.714 1.00 45.38 537 VAL A O 1
ATOM 4236 N N . MET A 1 538 ? 16.765 -19.335 -39.962 1.00 38.78 538 MET A N 1
ATOM 4237 C CA . MET A 1 538 ? 17.468 -18.718 -41.087 1.00 38.78 538 MET A CA 1
ATOM 4238 C C . MET A 1 538 ? 17.326 -19.593 -42.339 1.00 38.78 538 MET A C 1
ATOM 4240 O O . MET A 1 538 ? 18.236 -20.330 -42.708 1.00 38.78 538 MET A O 1
ATOM 4244 N N . SER A 1 539 ? 16.201 -19.453 -43.047 1.00 36.69 539 SER A N 1
ATOM 4245 C CA . SER A 1 539 ? 16.007 -20.022 -44.392 1.00 36.69 539 SER A CA 1
ATOM 4246 C C . SER A 1 539 ? 17.022 -19.484 -45.411 1.00 36.69 539 SER A C 1
ATOM 4248 O O . SER A 1 539 ? 17.245 -20.093 -46.457 1.00 36.69 539 SER A O 1
ATOM 4250 N N . ARG A 1 540 ? 17.689 -18.364 -45.091 1.00 32.16 540 ARG A N 1
ATOM 4251 C CA . ARG A 1 540 ? 18.966 -17.934 -45.674 1.00 32.16 540 ARG A CA 1
ATOM 4252 C C . ARG A 1 540 ? 19.873 -17.368 -44.576 1.00 32.16 540 ARG A C 1
ATOM 4254 O O . ARG A 1 540 ? 19.369 -16.637 -43.721 1.00 32.16 540 ARG A O 1
ATOM 4261 N N . PRO A 1 541 ? 21.192 -17.639 -44.598 1.00 29.94 541 PRO A N 1
ATOM 4262 C CA . PRO A 1 541 ? 22.113 -17.090 -43.611 1.00 29.94 541 PRO A CA 1
ATOM 4263 C C . PRO A 1 541 ? 22.156 -15.562 -43.711 1.00 29.94 541 PRO A C 1
ATOM 4265 O O . PRO A 1 541 ? 22.395 -15.002 -44.787 1.00 29.94 541 PRO A O 1
ATOM 4268 N N . ALA A 1 542 ? 21.962 -14.885 -42.579 1.00 31.44 542 ALA A N 1
ATOM 4269 C CA . ALA A 1 542 ? 22.171 -13.449 -42.481 1.00 31.44 542 ALA A CA 1
ATOM 4270 C C . ALA A 1 542 ? 23.620 -13.110 -42.891 1.00 31.44 542 ALA A C 1
ATOM 4272 O O . ALA A 1 542 ? 24.557 -13.823 -42.511 1.00 31.44 542 ALA A O 1
ATOM 4273 N N . PRO A 1 543 ? 23.852 -12.046 -43.681 1.00 30.61 543 PRO A N 1
ATOM 4274 C CA . PRO A 1 543 ? 25.195 -11.714 -44.125 1.00 30.61 543 PRO A CA 1
ATOM 4275 C C . PRO A 1 543 ? 26.048 -11.295 -42.926 1.00 30.61 543 PRO A C 1
ATOM 4277 O O . PRO A 1 543 ? 25.848 -10.223 -42.364 1.00 30.61 543 PRO A O 1
ATOM 4280 N N . VAL A 1 544 ? 27.035 -12.127 -42.579 1.00 27.38 544 VAL A N 1
ATOM 4281 C CA . VAL A 1 544 ? 28.081 -11.800 -41.599 1.00 27.38 544 VAL A CA 1
ATOM 4282 C C . VAL A 1 544 ? 28.696 -10.444 -41.954 1.00 27.38 544 VAL A C 1
ATOM 4284 O O . VAL A 1 544 ? 29.401 -10.326 -42.963 1.00 27.38 544 VAL A O 1
ATOM 4287 N N . ILE A 1 545 ? 28.428 -9.431 -41.128 1.00 29.58 545 ILE A N 1
ATOM 4288 C CA . ILE A 1 545 ? 29.020 -8.099 -41.250 1.00 29.58 545 ILE A CA 1
ATOM 4289 C C . ILE A 1 545 ? 30.429 -8.176 -40.661 1.00 29.58 545 ILE A C 1
ATOM 4291 O O . ILE A 1 545 ? 30.617 -8.111 -39.448 1.00 29.58 545 ILE A O 1
ATOM 4295 N N . ARG A 1 546 ? 31.443 -8.318 -41.521 1.00 26.02 546 ARG A N 1
ATOM 4296 C CA . ARG A 1 546 ? 32.829 -8.049 -41.117 1.00 26.02 546 ARG A CA 1
ATOM 4297 C C . ARG A 1 546 ? 33.017 -6.534 -41.048 1.00 26.02 546 ARG A C 1
ATOM 4299 O O . ARG A 1 546 ? 32.797 -5.842 -42.035 1.00 26.02 546 ARG A O 1
ATOM 4306 N N . TYR A 1 547 ? 33.432 -6.021 -39.894 1.00 27.86 547 TYR A N 1
ATOM 4307 C CA . TYR A 1 547 ? 33.754 -4.603 -39.734 1.00 27.86 547 TYR A CA 1
ATOM 4308 C C . TYR A 1 547 ? 35.026 -4.245 -40.520 1.00 27.86 547 TYR A C 1
ATOM 4310 O O . TYR A 1 547 ? 36.129 -4.630 -40.129 1.00 27.86 547 TYR A O 1
ATOM 4318 N N . GLY A 1 548 ? 34.880 -3.486 -41.609 1.00 30.39 548 GLY A N 1
ATOM 4319 C CA . GLY A 1 548 ? 36.005 -2.934 -42.367 1.00 30.39 548 GLY A CA 1
ATOM 4320 C C . GLY A 1 548 ? 36.849 -1.966 -41.523 1.00 30.39 548 GLY A C 1
ATOM 4321 O O . GLY A 1 548 ? 36.325 -1.081 -40.843 1.00 30.39 548 GLY A O 1
ATOM 4322 N N . ARG A 1 549 ? 38.176 -2.132 -41.551 1.00 26.38 549 ARG A N 1
ATOM 4323 C CA . ARG A 1 549 ? 39.139 -1.334 -40.770 1.00 26.38 549 ARG A CA 1
ATOM 4324 C C . ARG A 1 549 ? 39.505 -0.060 -41.548 1.00 26.38 549 ARG A C 1
ATOM 4326 O O . ARG A 1 549 ? 40.182 -0.146 -42.565 1.00 26.38 549 ARG A O 1
ATOM 4333 N N . VAL A 1 550 ? 39.081 1.114 -41.072 1.00 32.06 550 VAL A N 1
ATOM 4334 C CA . VAL A 1 550 ? 39.496 2.422 -41.626 1.00 32.06 550 VAL A CA 1
ATOM 4335 C C . VAL A 1 550 ? 40.689 2.942 -40.820 1.00 32.06 550 VAL A C 1
ATOM 4337 O O . VAL A 1 550 ? 40.567 3.162 -39.618 1.00 32.06 550 VAL A O 1
ATOM 4340 N N . THR A 1 551 ? 41.855 3.087 -41.458 1.00 27.59 551 THR A N 1
ATOM 4341 C CA . THR A 1 551 ? 43.142 3.042 -40.731 1.00 27.59 551 THR A CA 1
ATOM 4342 C C . THR A 1 551 ? 43.824 4.391 -40.459 1.00 27.59 551 THR A C 1
ATOM 4344 O O . THR A 1 551 ? 44.810 4.404 -39.730 1.00 27.59 551 THR A O 1
ATOM 4347 N N . ARG A 1 552 ? 43.352 5.530 -40.995 1.00 27.19 552 ARG A N 1
ATOM 4348 C CA . ARG A 1 552 ? 43.855 6.874 -40.619 1.00 27.19 552 ARG A CA 1
ATOM 4349 C C . ARG A 1 552 ? 42.926 8.005 -41.076 1.00 27.19 552 ARG A C 1
ATOM 4351 O O . ARG A 1 552 ? 42.367 7.944 -42.165 1.00 27.19 552 ARG A O 1
ATOM 4358 N N . PHE A 1 553 ? 42.842 9.060 -40.268 1.00 33.12 553 PHE A N 1
ATOM 4359 C CA . PHE A 1 553 ? 42.325 10.383 -40.634 1.00 33.12 553 PHE A CA 1
ATOM 4360 C C . PHE A 1 553 ? 43.266 11.438 -40.040 1.00 33.12 553 PHE A C 1
ATOM 4362 O O . PHE A 1 553 ? 43.585 11.370 -38.855 1.00 33.12 553 PHE A O 1
ATOM 4369 N N . SER A 1 554 ? 43.689 12.412 -40.846 1.00 25.80 554 SER A N 1
ATOM 4370 C CA . SER A 1 554 ? 44.419 13.602 -40.398 1.00 25.80 554 SER A CA 1
ATOM 4371 C C . SER A 1 554 ? 43.811 14.855 -41.034 1.00 25.80 554 SER A C 1
ATOM 4373 O O . SER A 1 554 ? 43.451 14.867 -42.212 1.00 25.80 554 SER A O 1
ATOM 4375 N N . GLY A 1 555 ? 43.651 15.899 -40.223 1.00 32.78 555 GLY A N 1
ATOM 4376 C CA . GLY A 1 555 ? 43.048 17.174 -40.606 1.00 32.78 555 GLY A CA 1
ATOM 4377 C C . GLY A 1 555 ? 42.568 17.929 -39.369 1.00 32.78 555 GLY A C 1
ATOM 4378 O O . GLY A 1 555 ? 41.857 17.358 -38.543 1.00 32.78 555 GLY A O 1
ATOM 4379 N N . LEU A 1 556 ? 42.978 19.192 -39.229 1.00 30.39 556 LEU A N 1
ATOM 4380 C CA . LEU A 1 556 ? 42.574 20.051 -38.115 1.00 30.39 556 LEU A CA 1
ATOM 4381 C C . LEU A 1 556 ? 41.060 20.314 -38.151 1.00 30.39 556 LEU A C 1
ATOM 4383 O O . LEU A 1 556 ? 40.520 20.701 -39.187 1.00 30.39 556 LEU A O 1
ATOM 4387 N N . MET A 1 557 ? 40.385 20.132 -37.013 1.00 37.44 557 MET A N 1
ATOM 4388 C CA . MET A 1 557 ? 39.003 20.577 -36.809 1.00 37.44 557 MET A CA 1
ATOM 4389 C C . MET A 1 557 ? 38.989 21.855 -35.965 1.00 37.44 557 MET A C 1
ATOM 4391 O O . MET A 1 557 ? 39.662 21.929 -34.942 1.00 37.44 557 MET A O 1
ATOM 4395 N N . SER A 1 558 ? 38.194 22.836 -36.390 1.00 38.50 558 SER A N 1
ATOM 4396 C CA . SER A 1 558 ? 37.895 24.061 -35.635 1.00 38.50 558 SER A CA 1
ATOM 4397 C C . SER A 1 558 ? 36.830 23.779 -34.551 1.00 38.50 558 SER A C 1
ATOM 4399 O O . SER A 1 558 ? 35.963 22.938 -34.795 1.00 38.50 558 SER A O 1
ATOM 4401 N N . PRO A 1 559 ? 36.851 24.446 -33.378 1.00 35.59 559 PRO A N 1
ATOM 4402 C CA . PRO A 1 559 ? 36.078 24.025 -32.198 1.00 35.59 559 PRO A CA 1
ATOM 4403 C C . PRO A 1 559 ? 34.581 24.418 -32.168 1.00 35.59 559 PRO A C 1
ATOM 4405 O O . PRO A 1 559 ? 33.943 24.281 -31.128 1.00 35.59 559 PRO A O 1
ATOM 4408 N N . TYR A 1 560 ? 33.983 24.900 -33.264 1.00 37.66 560 TYR A N 1
ATOM 4409 C CA . TYR A 1 560 ? 32.615 25.450 -33.239 1.00 37.66 560 TYR A CA 1
ATOM 4410 C C . TYR A 1 560 ? 31.492 24.416 -33.472 1.00 37.66 560 TYR A C 1
ATOM 4412 O O . TYR A 1 560 ? 31.566 23.563 -34.357 1.00 37.66 560 TYR A O 1
ATOM 4420 N N . HIS A 1 561 ? 30.411 24.536 -32.688 1.00 44.31 561 HIS A N 1
ATOM 4421 C CA . HIS A 1 561 ? 29.296 23.582 -32.560 1.00 44.31 561 HIS A CA 1
ATOM 4422 C C . HIS A 1 561 ? 28.377 23.431 -33.796 1.00 44.31 561 HIS A C 1
ATOM 4424 O O . HIS A 1 561 ? 27.204 23.798 -33.766 1.00 44.31 561 HIS A O 1
ATOM 4430 N N . ILE A 1 562 ? 28.858 22.809 -34.875 1.00 43.88 562 ILE A N 1
ATOM 4431 C CA . ILE A 1 562 ? 28.001 22.321 -35.971 1.00 43.88 562 ILE A CA 1
ATOM 4432 C C . ILE A 1 562 ? 28.184 20.806 -36.103 1.00 43.88 562 ILE A C 1
ATOM 4434 O O . ILE A 1 562 ? 29.233 20.342 -36.546 1.00 43.88 562 ILE A O 1
ATOM 4438 N N . LYS A 1 563 ? 27.158 20.019 -35.737 1.00 46.53 563 LYS A N 1
ATOM 4439 C CA . LYS A 1 563 ? 27.168 18.551 -35.894 1.00 46.53 563 LYS A CA 1
ATOM 4440 C C . LYS A 1 563 ? 27.289 18.205 -37.390 1.00 46.53 563 LYS A C 1
ATOM 4442 O O . LYS A 1 563 ? 26.370 18.533 -38.145 1.00 46.53 563 LYS A O 1
ATOM 4447 N N . PRO A 1 564 ? 28.379 17.564 -37.856 1.00 48.84 564 PRO A N 1
ATOM 4448 C CA . PRO A 1 564 ? 28.558 17.303 -39.278 1.00 48.84 564 PRO A CA 1
ATOM 4449 C C . PRO A 1 564 ? 27.559 16.249 -39.771 1.00 48.84 564 PRO A C 1
ATOM 4451 O O . PRO A 1 564 ? 27.307 15.240 -39.104 1.00 48.84 564 PRO A O 1
ATOM 4454 N N . VAL A 1 565 ? 27.012 16.476 -40.968 1.00 45.47 565 VAL A N 1
ATOM 4455 C CA . VAL A 1 565 ? 26.179 15.502 -41.684 1.00 45.47 565 VAL A CA 1
ATOM 4456 C C . VAL A 1 565 ? 27.046 14.786 -42.714 1.00 45.47 565 VAL A C 1
ATOM 4458 O O . VAL A 1 565 ? 27.525 15.391 -43.672 1.00 45.47 565 VAL A O 1
ATOM 4461 N N . VAL A 1 566 ? 27.254 13.489 -42.513 1.00 50.97 566 VAL A N 1
ATOM 4462 C CA . VAL A 1 566 ? 27.959 12.610 -43.448 1.00 50.97 566 VAL A CA 1
ATOM 4463 C C . VAL A 1 566 ? 26.944 12.008 -44.410 1.00 50.97 566 VAL A C 1
ATOM 4465 O O . VAL A 1 566 ? 25.972 11.402 -43.970 1.00 50.97 566 VAL A O 1
ATOM 4468 N N . TYR A 1 567 ? 27.171 12.135 -45.715 1.00 50.03 567 TYR A N 1
ATOM 4469 C CA . TYR A 1 567 ? 26.332 11.495 -46.726 1.00 50.03 567 TYR A CA 1
ATOM 4470 C C . TYR A 1 567 ? 26.992 10.201 -47.227 1.00 50.03 567 TYR A C 1
ATOM 4472 O O . TYR A 1 567 ? 28.186 10.151 -47.522 1.00 50.03 567 TYR A O 1
ATOM 4480 N N . VAL A 1 568 ? 26.216 9.123 -47.305 1.00 52.47 568 VAL A N 1
ATOM 4481 C CA . VAL A 1 568 ? 26.675 7.807 -47.768 1.00 52.47 568 VAL A CA 1
ATOM 4482 C C . VAL A 1 568 ? 25.888 7.428 -49.014 1.00 52.47 568 VAL A C 1
ATOM 4484 O O . VAL A 1 568 ? 24.685 7.181 -48.929 1.00 52.47 568 VAL A O 1
ATOM 4487 N N . ASP A 1 569 ? 26.558 7.368 -50.164 1.00 49.81 569 ASP A N 1
ATOM 4488 C CA . ASP A 1 569 ? 25.960 6.842 -51.389 1.00 49.81 569 ASP A CA 1
ATOM 4489 C C . ASP A 1 569 ? 26.054 5.307 -51.386 1.00 49.81 569 ASP A C 1
ATOM 4491 O O . ASP A 1 569 ? 27.136 4.712 -51.330 1.00 49.81 569 ASP A O 1
ATOM 4495 N N . VAL A 1 570 ? 24.900 4.653 -51.471 1.00 52.12 570 VAL A N 1
ATOM 4496 C CA . VAL A 1 570 ? 24.768 3.197 -51.554 1.00 52.12 570 VAL A CA 1
ATOM 4497 C C . VAL A 1 570 ? 24.688 2.798 -53.025 1.00 52.12 570 VAL A C 1
ATOM 4499 O O . VAL A 1 570 ? 23.836 3.305 -53.756 1.00 52.12 570 VAL A O 1
ATOM 4502 N N . TYR A 1 571 ? 25.553 1.878 -53.456 1.00 50.19 571 TYR A N 1
ATOM 4503 C CA . TYR A 1 571 ? 25.578 1.355 -54.823 1.00 50.19 571 TYR A CA 1
ATOM 4504 C C . TYR A 1 571 ? 25.323 -0.155 -54.825 1.00 50.19 571 TYR A C 1
ATOM 4506 O O . TYR A 1 571 ? 25.986 -0.904 -54.107 1.00 50.19 571 TYR A O 1
ATOM 4514 N N . ARG A 1 572 ? 24.416 -0.619 -55.690 1.00 48.75 572 ARG A N 1
ATOM 4515 C CA . ARG A 1 572 ? 24.228 -2.045 -55.984 1.00 48.75 572 ARG A CA 1
ATOM 4516 C C . ARG A 1 572 ? 24.987 -2.415 -57.251 1.00 48.75 572 ARG A C 1
ATOM 4518 O O . ARG A 1 572 ? 24.976 -1.687 -58.244 1.00 48.75 572 ARG A O 1
ATOM 4525 N N . ARG A 1 573 ? 25.654 -3.568 -57.228 1.00 45.97 573 ARG A N 1
ATOM 4526 C CA . ARG A 1 573 ? 26.302 -4.136 -58.413 1.00 45.97 573 ARG A CA 1
ATOM 4527 C C . ARG A 1 573 ? 25.253 -4.816 -59.292 1.00 45.97 573 ARG A C 1
ATOM 4529 O O . ARG A 1 573 ? 24.557 -5.713 -58.828 1.00 45.97 573 ARG A O 1
ATOM 4536 N N . VAL A 1 574 ? 25.181 -4.415 -60.557 1.00 48.34 574 VAL A N 1
ATOM 4537 C CA . VAL A 1 574 ? 24.330 -5.024 -61.586 1.00 48.34 574 VAL A CA 1
ATOM 4538 C C . VAL A 1 574 ? 25.251 -5.456 -62.730 1.00 48.34 574 VAL A C 1
ATOM 4540 O O . VAL A 1 574 ? 25.774 -4.636 -63.488 1.00 48.34 574 VAL A O 1
ATOM 4543 N N . GLY A 1 575 ? 25.552 -6.756 -62.786 1.00 59.25 575 GLY A N 1
ATOM 4544 C CA . GLY A 1 575 ? 26.556 -7.318 -63.695 1.00 59.25 575 GLY A CA 1
ATOM 4545 C C . GLY A 1 575 ? 27.965 -6.749 -63.459 1.00 59.25 575 GLY A C 1
ATOM 4546 O O . GLY A 1 575 ? 28.551 -6.900 -62.379 1.00 59.25 575 GLY A O 1
ATOM 4547 N N . ARG A 1 576 ? 28.529 -6.098 -64.486 1.00 48.75 576 ARG A N 1
ATOM 4548 C CA . ARG A 1 576 ? 29.837 -5.411 -64.432 1.00 48.75 576 ARG A CA 1
ATOM 4549 C C . ARG A 1 576 ? 29.751 -3.925 -64.038 1.00 48.75 576 ARG A C 1
ATOM 4551 O O . ARG A 1 576 ? 30.795 -3.297 -63.903 1.00 48.75 576 ARG A O 1
ATOM 4558 N N . ARG A 1 577 ? 28.553 -3.354 -63.846 1.00 42.56 577 ARG A N 1
ATOM 4559 C CA . ARG A 1 577 ? 28.355 -1.932 -63.498 1.00 42.56 577 ARG A CA 1
ATOM 4560 C C . ARG A 1 577 ? 27.866 -1.765 -62.054 1.00 42.56 577 ARG A C 1
ATOM 4562 O O . ARG A 1 577 ? 27.266 -2.671 -61.477 1.00 42.56 577 ARG A O 1
ATOM 4569 N N . TYR A 1 578 ? 28.116 -0.590 -61.480 1.00 52.34 578 TYR A N 1
ATOM 4570 C CA . TYR A 1 578 ? 27.583 -0.170 -60.181 1.00 52.34 578 TYR A CA 1
ATOM 4571 C C . TYR A 1 578 ? 26.516 0.899 -60.403 1.00 52.34 578 TYR A C 1
ATOM 4573 O O . TYR A 1 578 ? 26.769 1.885 -61.091 1.00 52.34 578 TYR A O 1
ATOM 4581 N N . VAL A 1 579 ? 25.333 0.705 -59.825 1.00 52.47 579 VAL A N 1
ATOM 4582 C CA . VAL A 1 579 ? 24.194 1.625 -59.928 1.00 52.47 579 VAL A CA 1
ATOM 4583 C C . VAL A 1 579 ? 23.925 2.206 -58.544 1.00 52.47 579 VAL A C 1
ATOM 4585 O O . VAL A 1 579 ? 23.829 1.454 -57.574 1.00 52.47 579 VAL A O 1
ATOM 4588 N N . ARG A 1 580 ? 23.832 3.536 -58.432 1.00 56.12 580 ARG A N 1
ATOM 4589 C CA . ARG A 1 580 ? 23.499 4.208 -57.168 1.00 56.12 580 ARG A CA 1
ATOM 4590 C C . ARG A 1 580 ? 22.032 3.944 -56.835 1.00 56.12 580 ARG A C 1
ATOM 4592 O O . ARG A 1 580 ? 21.170 4.304 -57.626 1.00 56.12 580 ARG A O 1
ATOM 4599 N N . GLU A 1 581 ? 21.757 3.362 -55.673 1.00 55.31 581 GLU A N 1
ATOM 4600 C CA . GLU A 1 581 ? 20.386 3.118 -55.208 1.00 55.31 581 GLU A CA 1
ATOM 4601 C C . GLU A 1 581 ? 19.840 4.286 -54.389 1.00 55.31 581 GLU A C 1
ATOM 4603 O O . GLU A 1 581 ? 18.709 4.711 -54.599 1.00 55.31 581 GLU A O 1
ATOM 4608 N N . ARG A 1 582 ? 20.629 4.813 -53.444 1.00 51.31 582 ARG A N 1
ATOM 4609 C CA . ARG A 1 582 ? 20.206 5.909 -52.558 1.00 51.31 582 ARG A CA 1
ATOM 4610 C C . ARG A 1 582 ? 21.386 6.629 -51.916 1.00 51.31 582 ARG A C 1
ATOM 4612 O O . ARG A 1 582 ? 22.465 6.055 -51.786 1.00 51.31 582 ARG A O 1
ATOM 4619 N N . THR A 1 583 ? 21.135 7.838 -51.430 1.00 52.41 583 THR A N 1
ATOM 4620 C CA . THR A 1 583 ? 22.042 8.593 -50.558 1.00 52.41 583 THR A CA 1
ATOM 4621 C C . THR A 1 583 ? 21.435 8.656 -49.156 1.00 52.41 583 THR A C 1
ATOM 4623 O O . THR A 1 583 ? 20.254 8.961 -49.013 1.00 52.41 583 THR A O 1
ATOM 4626 N N . VAL A 1 584 ? 22.216 8.355 -48.118 1.00 50.41 584 VAL A N 1
ATOM 4627 C CA . VAL A 1 584 ? 21.779 8.389 -46.711 1.00 50.41 584 VAL A CA 1
ATOM 4628 C C . VAL A 1 584 ? 22.530 9.496 -45.976 1.00 50.41 584 VAL A C 1
ATOM 4630 O O . VAL A 1 584 ? 23.756 9.464 -45.926 1.00 50.41 584 VAL A O 1
ATOM 4633 N N . GLY A 1 585 ? 21.812 10.467 -45.409 1.00 45.12 585 GLY A N 1
ATOM 4634 C CA . GLY A 1 585 ? 22.389 11.492 -44.535 1.00 45.12 585 GLY A CA 1
ATOM 4635 C C . GLY A 1 585 ? 22.466 11.009 -43.085 1.00 45.12 585 GLY A C 1
ATOM 4636 O O . GLY A 1 585 ? 21.462 10.585 -42.520 1.00 45.12 585 GLY A O 1
ATOM 4637 N N . VAL A 1 586 ? 23.648 11.088 -42.479 1.00 50.34 586 VAL A N 1
ATOM 4638 C CA . VAL A 1 586 ? 23.937 10.642 -41.110 1.00 50.34 586 VAL A CA 1
ATOM 4639 C C . VAL A 1 586 ? 24.455 11.823 -40.295 1.00 50.34 586 VAL A C 1
ATOM 4641 O O . VAL A 1 586 ? 25.531 12.349 -40.577 1.00 50.34 586 VAL A O 1
ATOM 4644 N N . ARG A 1 587 ? 23.708 12.243 -39.268 1.00 44.16 587 ARG A N 1
ATOM 4645 C CA . ARG A 1 587 ? 24.190 13.216 -38.272 1.00 44.16 587 ARG A CA 1
ATOM 4646 C C . ARG A 1 587 ? 25.167 12.517 -37.326 1.00 44.16 587 ARG A C 1
ATOM 4648 O O . ARG A 1 587 ? 24.827 11.476 -36.773 1.00 44.16 587 ARG A O 1
ATOM 4655 N N . VAL A 1 588 ? 26.350 13.094 -37.123 1.00 46.97 588 VAL A N 1
ATOM 4656 C CA . VAL A 1 588 ? 27.381 12.540 -36.228 1.00 46.97 588 VAL A CA 1
ATOM 4657 C C . VAL A 1 588 ? 27.462 13.358 -34.934 1.00 46.97 588 VAL A C 1
ATOM 4659 O O . VAL A 1 588 ? 27.520 14.588 -34.979 1.00 46.97 588 VAL A O 1
ATOM 4662 N N . SER A 1 589 ? 27.485 12.683 -33.783 1.00 41.47 589 SER A N 1
ATOM 4663 C CA . SER A 1 589 ? 27.742 13.266 -32.457 1.00 41.47 589 SER A CA 1
ATOM 4664 C C . SER A 1 589 ? 29.243 13.272 -32.089 1.00 41.47 589 SER A C 1
ATOM 4666 O O . SER A 1 589 ? 30.018 12.400 -32.484 1.00 41.47 589 SER A O 1
ATOM 4668 N N . THR A 1 590 ? 29.662 14.302 -31.348 1.00 42.00 590 THR A N 1
ATOM 4669 C CA . THR A 1 590 ? 31.033 14.624 -30.878 1.00 42.00 590 THR A CA 1
ATOM 4670 C C . THR A 1 590 ? 31.317 14.063 -29.470 1.00 42.00 590 THR A C 1
ATOM 4672 O O . THR A 1 590 ? 30.369 13.703 -28.791 1.00 42.00 590 THR A O 1
ATOM 4675 N N . TYR A 1 591 ? 32.551 13.949 -28.945 1.00 33.50 591 TYR A N 1
ATOM 4676 C CA . TYR A 1 591 ? 33.921 14.254 -29.425 1.00 33.50 591 TYR A CA 1
ATOM 4677 C C . TYR A 1 591 ? 34.923 13.220 -28.829 1.00 33.50 591 TYR A C 1
ATOM 4679 O O . TYR A 1 591 ? 34.607 12.576 -27.839 1.00 33.50 591 TYR A O 1
ATOM 4687 N N . THR A 1 592 ? 36.098 13.025 -29.450 1.00 30.88 592 THR A N 1
ATOM 4688 C CA . THR A 1 592 ? 37.315 12.350 -28.914 1.00 30.88 592 THR A CA 1
ATOM 4689 C C . THR A 1 592 ? 38.418 12.403 -29.982 1.00 30.88 592 THR A C 1
ATOM 4691 O O . THR A 1 592 ? 38.129 12.274 -31.179 1.00 30.88 592 THR A O 1
ATOM 4694 N N . SER A 1 593 ? 39.665 12.644 -29.578 1.00 33.66 593 SER A N 1
ATOM 4695 C CA . SER A 1 593 ? 40.846 12.668 -30.452 1.00 33.66 593 SER A CA 1
ATOM 4696 C C . SER A 1 593 ? 41.454 11.264 -30.621 1.00 33.66 593 SER A C 1
ATOM 4698 O O . SER A 1 593 ? 41.159 10.368 -29.845 1.00 33.66 593 SER A O 1
ATOM 4700 N N . THR A 1 594 ? 42.274 11.109 -31.671 1.00 31.33 594 THR A N 1
ATOM 4701 C CA . THR A 1 594 ? 42.995 9.891 -32.113 1.00 31.33 594 THR A CA 1
ATOM 4702 C C . THR A 1 594 ? 42.144 8.669 -32.547 1.00 31.33 594 THR A C 1
ATOM 4704 O O . THR A 1 594 ? 41.307 8.123 -31.844 1.00 31.33 594 THR A O 1
ATOM 4707 N N . THR A 1 595 ? 42.371 8.243 -33.799 1.00 34.41 595 THR A N 1
ATOM 4708 C CA . THR A 1 595 ? 41.985 6.951 -34.420 1.00 34.41 595 THR A CA 1
ATOM 4709 C C . THR A 1 595 ? 40.565 6.409 -34.147 1.00 34.41 595 THR A C 1
ATOM 4711 O O . THR A 1 595 ? 40.380 5.357 -33.537 1.00 34.41 595 THR A O 1
ATOM 4714 N N . ARG A 1 596 ? 39.535 7.070 -34.693 1.00 41.25 596 ARG A N 1
ATOM 4715 C CA . ARG A 1 596 ? 38.126 6.660 -34.533 1.00 41.25 596 ARG A CA 1
ATOM 4716 C C . ARG A 1 596 ? 37.625 5.658 -35.582 1.00 41.25 596 ARG A C 1
ATOM 4718 O O . ARG A 1 596 ? 37.789 5.857 -36.785 1.00 41.25 596 ARG A O 1
ATOM 4725 N N . LYS A 1 597 ? 36.907 4.631 -35.109 1.00 35.97 597 LYS A N 1
ATOM 4726 C CA . LYS A 1 597 ? 35.935 3.846 -35.893 1.00 35.97 597 LYS A CA 1
ATOM 4727 C C . LYS A 1 597 ? 34.589 4.582 -35.874 1.00 35.97 597 LYS A C 1
ATOM 4729 O O . LYS A 1 597 ? 34.191 5.072 -34.822 1.00 35.97 597 LYS A O 1
ATOM 4734 N N . TYR A 1 598 ? 33.871 4.614 -36.995 1.00 39.62 598 TYR A N 1
ATOM 4735 C CA . TYR A 1 598 ? 32.534 5.213 -37.075 1.00 39.62 598 TYR A CA 1
ATOM 4736 C C . TYR A 1 598 ? 31.472 4.120 -37.225 1.00 39.62 598 TYR A C 1
ATOM 4738 O O . TYR A 1 598 ? 31.502 3.355 -38.188 1.00 39.62 598 TYR A O 1
ATOM 4746 N N . LEU A 1 599 ? 30.529 4.054 -36.283 1.00 37.47 599 LEU A N 1
ATOM 4747 C CA . LEU A 1 599 ? 29.327 3.226 -36.388 1.00 37.47 599 LEU A CA 1
ATOM 4748 C C . LEU A 1 599 ? 28.233 4.034 -37.096 1.00 37.47 599 LEU A C 1
ATOM 4750 O O . LEU A 1 599 ? 27.848 5.105 -36.632 1.00 37.47 599 LEU A O 1
ATOM 4754 N N . LEU A 1 600 ? 27.745 3.530 -38.231 1.00 37.94 600 LEU A N 1
ATOM 4755 C CA . LEU A 1 600 ? 26.605 4.119 -38.935 1.00 37.94 600 LEU A CA 1
ATOM 4756 C C . LEU A 1 600 ? 25.301 3.696 -38.233 1.00 37.94 600 LEU A C 1
ATOM 4758 O O . LEU A 1 600 ? 25.118 2.498 -37.996 1.00 37.94 600 LEU A O 1
ATOM 4762 N N . PRO A 1 601 ? 24.378 4.622 -37.917 1.00 35.31 601 PRO A N 1
ATOM 4763 C CA . PRO A 1 601 ? 23.117 4.270 -37.283 1.00 35.31 601 PRO A CA 1
ATOM 4764 C C . PRO A 1 601 ? 22.197 3.517 -38.255 1.00 35.31 601 PRO A C 1
ATOM 4766 O O . PRO A 1 601 ? 21.773 4.043 -39.281 1.00 35.31 601 PRO A O 1
ATOM 4769 N N . TYR A 1 602 ? 21.895 2.275 -37.883 1.00 35.19 602 TYR A N 1
ATOM 4770 C CA . TYR A 1 602 ? 20.685 1.510 -38.201 1.00 35.19 602 TYR A CA 1
ATOM 4771 C C . TYR A 1 602 ? 20.095 1.605 -39.627 1.00 35.19 602 TYR A C 1
ATOM 4773 O O . TYR A 1 602 ? 19.152 2.344 -39.901 1.00 35.19 602 TYR A O 1
ATOM 4781 N N . ARG A 1 603 ? 20.561 0.710 -40.507 1.00 37.41 603 ARG A N 1
ATOM 4782 C CA . ARG A 1 603 ? 19.740 -0.092 -41.445 1.00 37.41 603 ARG A CA 1
ATOM 4783 C C . ARG A 1 603 ? 20.641 -1.159 -42.081 1.00 37.41 603 ARG A C 1
ATOM 4785 O O . ARG A 1 603 ? 21.792 -0.840 -42.379 1.00 37.41 603 ARG A O 1
ATOM 4792 N N . PRO A 1 604 ? 20.166 -2.395 -42.328 1.00 41.50 604 PRO A N 1
ATOM 4793 C CA . PRO A 1 604 ? 20.966 -3.389 -43.031 1.00 41.50 604 PRO A CA 1
ATOM 4794 C C . PRO A 1 604 ? 21.220 -2.917 -44.467 1.00 41.50 604 PRO A C 1
ATOM 4796 O O . PRO A 1 604 ? 20.320 -2.864 -45.307 1.00 41.50 604 PRO A O 1
ATOM 4799 N N . LEU A 1 605 ? 22.467 -2.547 -44.736 1.00 43.06 605 LEU A N 1
ATOM 4800 C CA . LEU A 1 605 ? 23.014 -2.485 -46.081 1.00 43.06 605 LEU A CA 1
ATOM 4801 C C . LEU A 1 605 ? 23.561 -3.894 -46.368 1.00 43.06 605 LEU A C 1
ATOM 4803 O O . LEU A 1 605 ? 24.287 -4.440 -45.539 1.00 43.06 605 LEU A O 1
ATOM 4807 N N . GLY A 1 606 ? 23.144 -4.522 -47.472 1.00 42.09 606 GLY A N 1
ATOM 4808 C CA . GLY A 1 606 ? 23.479 -5.922 -47.775 1.00 42.09 606 GLY A CA 1
ATOM 4809 C C . GLY A 1 606 ? 24.967 -6.158 -48.086 1.00 42.09 606 GLY A C 1
ATOM 4810 O O . GLY A 1 606 ? 25.833 -5.334 -47.803 1.00 42.09 606 GLY A O 1
ATOM 4811 N N . ARG A 1 607 ? 25.314 -7.276 -48.733 1.00 40.53 607 ARG A N 1
ATOM 4812 C CA . ARG A 1 607 ? 26.668 -7.408 -49.304 1.00 40.53 607 ARG A CA 1
ATOM 4813 C C . ARG A 1 607 ? 26.781 -6.536 -50.560 1.00 40.53 607 ARG A C 1
ATOM 4815 O O . ARG A 1 607 ? 26.064 -6.767 -51.529 1.00 40.53 607 ARG A O 1
ATOM 4822 N N . GLY A 1 608 ? 27.683 -5.555 -50.549 1.00 46.81 608 GLY A N 1
ATOM 4823 C CA . GLY A 1 608 ? 27.896 -4.607 -51.647 1.00 46.81 608 GLY A CA 1
ATOM 4824 C C . GLY A 1 608 ? 29.148 -3.751 -51.437 1.00 46.81 608 GLY A C 1
ATOM 4825 O O . GLY A 1 608 ? 29.711 -3.744 -50.348 1.00 46.81 608 GLY A O 1
ATOM 4826 N N . TYR A 1 609 ? 29.587 -3.041 -52.481 1.00 44.12 609 TYR A N 1
ATOM 4827 C CA . TYR A 1 609 ? 30.680 -2.066 -52.386 1.00 44.12 609 TYR A CA 1
ATOM 4828 C C . TYR A 1 609 ? 30.110 -0.681 -52.076 1.00 44.12 609 TYR A C 1
ATOM 4830 O O . TYR A 1 609 ? 29.230 -0.203 -52.794 1.00 44.12 609 TYR A O 1
ATOM 4838 N N . TYR A 1 610 ? 30.648 -0.009 -51.058 1.00 49.19 610 TYR A N 1
ATOM 4839 C CA . TYR A 1 610 ? 30.171 1.309 -50.636 1.00 49.19 610 TYR A CA 1
ATOM 4840 C C . TYR A 1 610 ? 31.149 2.414 -51.029 1.00 49.19 610 TYR A C 1
ATOM 4842 O O . TYR A 1 610 ? 32.360 2.297 -50.823 1.00 49.19 610 TYR A O 1
ATOM 4850 N N . HIS A 1 611 ? 30.603 3.508 -51.564 1.00 48.00 611 HIS A N 1
ATOM 4851 C CA . HIS A 1 611 ? 31.333 4.742 -51.839 1.00 48.00 611 HIS A CA 1
ATOM 4852 C C . HIS A 1 611 ? 30.822 5.831 -50.895 1.00 48.00 611 HIS A C 1
ATOM 4854 O O . HIS A 1 611 ? 29.787 6.454 -51.126 1.00 48.00 611 HIS A O 1
ATOM 4860 N N . VAL A 1 612 ? 31.560 6.070 -49.813 1.00 48.94 612 VAL A N 1
ATOM 4861 C CA . VAL A 1 612 ? 31.237 7.141 -48.864 1.00 48.94 612 VAL A CA 1
ATOM 4862 C C . VAL A 1 612 ? 31.716 8.465 -49.453 1.00 48.94 612 VAL A C 1
ATOM 4864 O O . VAL A 1 612 ? 32.881 8.573 -49.840 1.00 48.94 612 VAL A O 1
ATOM 4867 N N . ARG A 1 613 ? 30.837 9.473 -49.515 1.00 46.97 613 ARG A N 1
ATOM 4868 C CA . ARG A 1 613 ? 31.172 10.830 -49.969 1.00 46.97 613 ARG A CA 1
ATOM 4869 C C . ARG A 1 613 ? 31.017 11.809 -48.813 1.00 46.97 613 ARG A C 1
ATOM 4871 O O . ARG A 1 613 ? 29.908 12.192 -48.467 1.00 46.97 613 ARG A O 1
ATOM 4878 N N . THR A 1 614 ? 32.119 12.252 -48.216 1.00 49.66 614 THR A N 1
ATOM 4879 C CA . THR A 1 614 ? 32.050 13.208 -47.099 1.00 49.66 614 THR A CA 1
ATOM 4880 C C . THR A 1 614 ? 32.207 14.643 -47.594 1.00 49.66 614 THR A C 1
ATOM 4882 O O . THR A 1 614 ? 33.059 14.927 -48.443 1.00 49.66 614 THR A O 1
ATOM 4885 N N . ARG A 1 615 ? 31.423 15.562 -47.023 1.00 49.31 615 ARG A N 1
ATOM 4886 C CA . ARG A 1 615 ? 31.576 17.009 -47.192 1.00 49.31 615 ARG A CA 1
ATOM 4887 C C . ARG A 1 615 ? 31.600 17.649 -45.812 1.00 49.31 615 ARG A C 1
ATOM 4889 O O . ARG A 1 615 ? 30.677 17.434 -45.034 1.00 49.31 615 ARG A O 1
ATOM 4896 N N . PHE A 1 616 ? 32.653 18.394 -45.496 1.00 50.31 616 PHE A N 1
ATOM 4897 C CA . PHE A 1 616 ? 32.809 18.999 -44.174 1.00 50.31 616 PHE A CA 1
ATOM 4898 C C . PHE A 1 616 ? 32.447 20.487 -44.235 1.00 50.31 616 PHE A C 1
ATOM 4900 O O . PHE A 1 616 ? 32.967 21.177 -45.120 1.00 50.31 616 PHE A O 1
ATOM 4907 N N . PRO A 1 617 ? 31.569 20.988 -43.346 1.00 44.72 617 PRO A N 1
ATOM 4908 C CA . PRO A 1 617 ? 31.357 22.419 -43.197 1.00 44.72 617 PRO A CA 1
ATOM 4909 C C . PRO A 1 617 ? 32.586 23.054 -42.534 1.00 44.72 617 PRO A C 1
ATOM 4911 O O . PRO A 1 617 ? 33.118 22.529 -41.557 1.00 44.72 617 PRO A O 1
ATOM 4914 N N . ALA A 1 618 ? 33.019 24.194 -43.057 1.00 45.12 618 ALA A N 1
ATOM 4915 C CA . ALA A 1 618 ? 34.043 25.053 -42.480 1.00 45.12 618 ALA A CA 1
ATOM 4916 C C . ALA A 1 618 ? 33.476 26.473 -42.411 1.00 45.12 618 ALA A C 1
ATOM 4918 O O . ALA A 1 618 ? 32.963 26.987 -43.405 1.00 45.12 618 ALA A O 1
ATOM 4919 N N . ARG A 1 619 ? 33.524 27.107 -41.239 1.00 39.22 619 ARG A N 1
ATOM 4920 C CA . ARG A 1 619 ? 33.003 28.465 -41.051 1.00 39.22 619 ARG A CA 1
ATOM 4921 C C . ARG A 1 619 ? 34.147 29.471 -41.150 1.00 39.22 619 ARG A C 1
ATOM 4923 O O . ARG A 1 619 ? 35.191 29.253 -40.544 1.00 39.22 619 ARG A O 1
ATOM 4930 N N . TYR A 1 620 ? 33.941 30.557 -41.889 1.00 40.31 620 TYR A N 1
ATOM 4931 C CA . TYR A 1 620 ? 34.863 31.694 -41.925 1.00 40.31 620 TYR A CA 1
ATOM 4932 C C . TYR A 1 620 ? 34.027 32.968 -41.776 1.00 40.31 620 TYR A C 1
ATOM 4934 O O . TYR A 1 620 ? 33.245 33.320 -42.663 1.00 40.31 620 TYR A O 1
ATOM 4942 N N . GLY A 1 621 ? 34.101 33.592 -40.598 1.00 53.09 621 GLY A N 1
ATOM 4943 C CA . GLY A 1 621 ? 33.128 34.600 -40.170 1.00 53.09 621 GLY A CA 1
ATOM 4944 C C . GLY A 1 621 ? 31.702 34.033 -40.089 1.00 53.09 621 GLY A C 1
ATOM 4945 O O . GLY A 1 621 ? 31.484 32.909 -39.635 1.00 53.09 621 GLY A O 1
ATOM 4946 N N . SER A 1 622 ? 30.716 34.800 -40.558 1.00 37.94 622 SER A N 1
ATOM 4947 C CA . SER A 1 622 ? 29.304 34.390 -40.584 1.00 37.94 622 SER A CA 1
ATOM 4948 C C . SER A 1 622 ? 28.972 33.345 -41.662 1.00 37.94 622 SER A C 1
ATOM 4950 O O . SER A 1 622 ? 27.967 32.641 -41.534 1.00 37.94 622 SER A O 1
ATOM 4952 N N . LYS A 1 623 ? 29.815 33.193 -42.696 1.00 34.09 623 LYS A N 1
ATOM 4953 C CA . LYS A 1 623 ? 29.566 32.323 -43.858 1.00 34.09 623 LYS A CA 1
ATOM 4954 C C . LYS A 1 623 ? 29.991 30.871 -43.602 1.00 34.09 623 LYS A C 1
ATOM 4956 O O . LYS A 1 623 ? 31.062 30.599 -43.055 1.00 34.09 623 LYS A O 1
ATOM 4961 N N . VAL A 1 624 ? 29.149 29.929 -44.036 1.00 45.00 624 VAL A N 1
ATOM 4962 C CA . VAL A 1 624 ? 29.437 28.485 -44.033 1.00 45.00 624 VAL A CA 1
ATOM 4963 C C . VAL A 1 624 ? 29.927 28.075 -45.417 1.00 45.00 624 VAL A C 1
ATOM 4965 O O . VAL A 1 624 ? 29.181 28.122 -46.393 1.00 45.00 624 VAL A O 1
ATOM 4968 N N . PHE A 1 625 ? 31.176 27.635 -45.489 1.00 44.38 625 PHE A N 1
ATOM 4969 C CA . PHE A 1 625 ? 31.766 26.999 -46.659 1.00 44.38 625 PHE A CA 1
ATOM 4970 C C . PHE A 1 625 ? 31.712 25.480 -46.491 1.00 44.38 625 PHE A C 1
ATOM 4972 O O . PHE A 1 625 ? 31.608 24.962 -45.381 1.00 44.38 625 PHE A O 1
ATOM 4979 N N . TYR A 1 626 ? 31.808 24.744 -47.594 1.00 48.72 626 TYR A N 1
ATOM 4980 C CA . TYR A 1 626 ? 31.831 23.285 -47.568 1.00 48.72 626 TYR A CA 1
ATOM 4981 C C . TYR A 1 626 ? 32.966 22.765 -48.443 1.00 48.72 626 TYR A C 1
ATOM 4983 O O . TYR A 1 626 ? 33.071 23.163 -49.607 1.00 48.72 626 TYR A O 1
ATOM 4991 N N . SER A 1 627 ? 33.756 21.826 -47.916 1.00 49.38 627 SER A N 1
ATOM 4992 C CA . SER A 1 627 ? 34.859 21.193 -48.650 1.00 49.38 627 SER A CA 1
ATOM 4993 C C . SER A 1 627 ? 34.410 20.612 -50.004 1.00 49.38 627 SER A C 1
ATOM 4995 O O . SER A 1 627 ? 33.229 20.292 -50.180 1.00 49.38 627 SER A O 1
ATOM 4997 N N . PRO A 1 628 ? 35.327 20.363 -50.953 1.00 45.00 628 PRO A N 1
ATOM 4998 C CA . PRO A 1 628 ? 35.067 19.416 -52.033 1.00 45.00 628 PRO A CA 1
ATOM 4999 C C . PRO A 1 628 ? 34.653 18.047 -51.468 1.00 45.00 628 PRO A C 1
ATOM 5001 O O . PRO A 1 628 ? 35.028 17.685 -50.345 1.00 45.00 628 PRO A O 1
ATOM 5004 N N . TRP A 1 629 ? 33.874 17.285 -52.236 1.00 48.56 629 TRP A N 1
ATOM 5005 C CA . TRP A 1 629 ? 33.478 15.926 -51.865 1.00 48.56 629 TRP A CA 1
ATOM 5006 C C . TRP A 1 629 ? 34.694 14.993 -51.883 1.00 48.56 629 TRP A C 1
ATOM 5008 O O . TRP A 1 629 ? 35.321 14.816 -52.927 1.00 48.56 629 TRP A O 1
ATOM 5018 N N . LYS A 1 630 ? 35.006 14.349 -50.752 1.00 42.94 630 LYS A N 1
ATOM 5019 C CA . LYS A 1 630 ? 36.022 13.284 -50.693 1.00 42.94 630 LYS A CA 1
ATOM 5020 C C . LYS A 1 630 ? 35.348 11.919 -50.796 1.00 42.94 630 LYS A C 1
ATOM 5022 O O . LYS A 1 630 ? 34.381 11.667 -50.083 1.00 42.94 630 LYS A O 1
ATOM 5027 N N . THR A 1 631 ? 35.853 11.060 -51.682 1.00 42.84 631 THR A N 1
ATOM 5028 C CA . THR A 1 631 ? 35.300 9.720 -51.940 1.00 42.84 631 THR A CA 1
ATOM 5029 C C . THR A 1 631 ? 36.175 8.650 -51.297 1.00 42.84 631 THR A C 1
ATOM 5031 O O . THR A 1 631 ? 37.379 8.622 -51.537 1.00 42.84 631 THR A O 1
ATOM 5034 N N . PHE A 1 632 ? 35.569 7.745 -50.530 1.00 44.28 632 PHE A N 1
ATOM 5035 C CA . PHE A 1 632 ? 36.253 6.630 -49.872 1.00 44.28 632 PHE A CA 1
ATOM 5036 C C . PHE A 1 632 ? 35.608 5.299 -50.258 1.00 44.28 632 PHE A C 1
ATOM 5038 O O . PHE A 1 632 ? 34.381 5.181 -50.281 1.00 44.28 632 PHE A O 1
ATOM 5045 N N . ARG A 1 633 ? 36.442 4.293 -50.535 1.00 40.97 633 ARG A N 1
ATOM 5046 C CA . ARG A 1 633 ? 36.017 2.921 -50.826 1.00 40.97 633 ARG A CA 1
ATOM 5047 C C . ARG A 1 633 ? 35.992 2.123 -49.526 1.00 40.97 633 ARG A C 1
ATOM 5049 O O . ARG A 1 633 ? 37.028 1.997 -48.879 1.00 40.97 633 ARG A O 1
ATOM 5056 N N . VAL A 1 634 ? 34.834 1.579 -49.165 1.00 44.19 634 VAL A N 1
ATOM 5057 C CA . VAL A 1 634 ? 34.698 0.646 -48.036 1.00 44.19 634 VAL A CA 1
ATOM 5058 C C . VAL A 1 634 ? 34.519 -0.763 -48.601 1.00 44.19 634 VAL A C 1
ATOM 5060 O O . VAL A 1 634 ? 33.730 -0.957 -49.532 1.00 44.19 634 VAL A O 1
ATOM 5063 N N . ILE A 1 635 ? 35.306 -1.704 -48.073 1.00 37.34 635 ILE A N 1
ATOM 5064 C CA . ILE A 1 635 ? 35.316 -3.138 -48.409 1.00 37.34 635 ILE A CA 1
ATOM 5065 C C . ILE A 1 635 ? 34.641 -3.900 -47.269 1.00 37.34 635 ILE A C 1
ATOM 5067 O O . ILE A 1 635 ? 34.998 -3.595 -46.107 1.00 37.34 635 ILE A O 1
#

Radius of gyration: 31.91 Å; chains: 1; bounding box: 88×64×122 Å

Foldseek 3Di:
DDDDDDDDDDDPDDPDAFDFDPVQQQPPQPPPDDDDDDDDPDDPVNSLPDPRSCPQFNSVLSCVCQAVVHKAKAWEFEAQLLQPFQQAHQGQKTFIWMHHRNDIDGQGMDGQVLLVVLLVVVCVVVVVLQDPDFDDPVLVVLVHDRRDALRRQRHDLALQLSFVSSLVRCLSSLVSNQVPDDPVRHDPDDPSSNRHFWYKYAYQQLVLLLCVLLPKWFFCDPPALRHRPIDHSPCSSLVLVLLSLDPDSVSSRVVVVSVVVRSSVSRSPRDPVSSNVSSVSVLLCLQLSNMAITGPPPSSRVSCVSSVSHSHLAQDAFKEKEKTKRQSNQPPDPVNNSLGLSRVVQKAKAWEWEWEADPQLKIKIKIKIKIWGQADQPPCCSSPDPPDRDHDNPNQQSNKRKIWIKIWIRQQKDFDDVQKPDPDLPDFDQDPSSNITIGIGIDIDHSNDHGDMDITMTMIMGHNNWDDDVQFIKHKYKYAYRNNDAWHWYKYKHFYDPQWFWDDDDDPQWDDDRTIIMHTGTPSGIDMDMTTTGGHDCPDDAPPDDQFADDDDDDDDDDDDDFFWWKWFAWDDDPPDTDTDDIDTAGDDDDDDDDDDDDGPDDDDGPDKIWTWGWDWDDDPPDTDIDPTDIDITD